Protein AF-U6LMY0-F1 (afdb_monomer)

Structure (mmCIF, N/CA/C/O backbone):
data_AF-U6LMY0-F1
#
_entry.id   AF-U6LMY0-F1
#
loop_
_atom_site.group_PDB
_atom_site.id
_atom_site.type_symbol
_atom_site.label_atom_id
_atom_site.label_alt_id
_atom_site.label_comp_id
_atom_site.label_asym_id
_atom_site.label_entity_id
_atom_site.label_seq_id
_atom_site.pdbx_PDB_ins_code
_atom_site.Cartn_x
_atom_site.Cartn_y
_atom_site.Cartn_z
_atom_site.occupancy
_atom_site.B_iso_or_equiv
_atom_site.auth_seq_id
_atom_site.auth_comp_id
_atom_site.auth_asym_id
_atom_site.auth_atom_id
_atom_site.pdbx_PDB_model_num
ATOM 1 N N . MET A 1 1 ? 16.900 -9.323 32.232 1.00 54.72 1 MET A N 1
ATOM 2 C CA . MET A 1 1 ? 18.050 -10.074 31.692 1.00 54.72 1 MET A CA 1
ATOM 3 C C . MET A 1 1 ? 18.626 -9.178 30.620 1.00 54.72 1 MET A C 1
ATOM 5 O O . MET A 1 1 ? 17.877 -8.871 29.704 1.00 54.72 1 MET A O 1
ATOM 9 N N . ALA A 1 2 ? 19.848 -8.667 30.781 1.00 71.00 2 ALA A N 1
ATOM 10 C CA . ALA A 1 2 ? 20.469 -7.896 29.705 1.00 71.00 2 ALA A CA 1
ATOM 11 C C . ALA A 1 2 ? 20.661 -8.831 28.504 1.00 71.00 2 ALA A C 1
ATOM 13 O O . ALA A 1 2 ? 21.137 -9.956 28.682 1.00 71.00 2 ALA A O 1
ATOM 14 N N . THR A 1 3 ? 20.219 -8.410 27.323 1.00 88.88 3 THR A N 1
ATOM 15 C CA . THR A 1 3 ? 20.350 -9.232 26.108 1.00 88.88 3 THR A CA 1
ATOM 16 C C . THR A 1 3 ? 21.808 -9.251 25.641 1.00 88.88 3 THR A C 1
ATOM 18 O O . THR A 1 3 ? 22.587 -8.343 25.939 1.00 88.88 3 THR A O 1
ATOM 21 N N . GLU A 1 4 ? 22.218 -10.284 24.901 1.00 92.00 4 GLU A N 1
ATOM 22 C CA . GLU A 1 4 ? 23.602 -10.380 24.409 1.00 92.00 4 GLU A CA 1
ATOM 23 C C . GLU A 1 4 ? 23.973 -9.215 23.480 1.00 92.00 4 GLU A C 1
ATOM 25 O O . GLU A 1 4 ? 25.131 -8.788 23.432 1.00 92.00 4 GLU A O 1
ATOM 30 N N . VAL A 1 5 ? 22.979 -8.700 22.750 1.00 94.06 5 VAL A N 1
ATOM 31 C CA . VAL A 1 5 ? 23.105 -7.537 21.864 1.00 94.06 5 VAL A CA 1
ATOM 32 C C . VAL A 1 5 ? 23.227 -6.237 22.651 1.00 94.06 5 VAL A C 1
ATOM 34 O O . VAL A 1 5 ? 24.048 -5.395 22.297 1.00 94.06 5 VAL A O 1
ATOM 37 N N . GLU A 1 6 ? 22.476 -6.076 23.739 1.00 95.00 6 GLU A N 1
ATOM 38 C CA . GLU A 1 6 ? 22.593 -4.914 24.626 1.00 95.00 6 GLU A CA 1
ATOM 39 C C .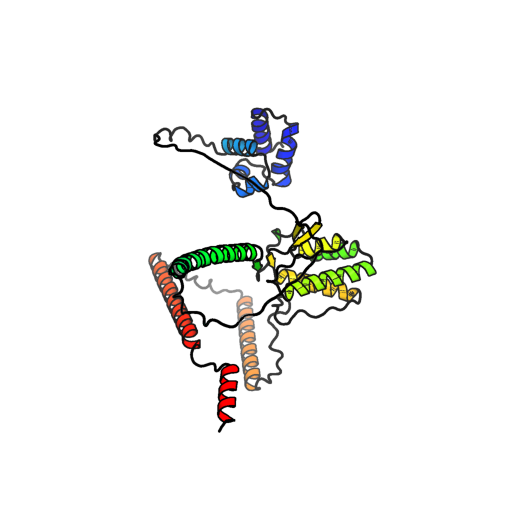 GLU A 1 6 ? 24.002 -4.805 25.222 1.00 95.00 6 GLU A C 1
ATOM 41 O O . GLU A 1 6 ? 24.620 -3.742 25.150 1.00 95.00 6 GLU A O 1
ATOM 46 N N . ALA A 1 7 ? 24.560 -5.917 25.711 1.00 95.00 7 ALA A N 1
ATOM 47 C CA . ALA A 1 7 ? 25.929 -5.946 26.224 1.00 95.00 7 ALA A CA 1
ATOM 48 C C . ALA A 1 7 ? 26.964 -5.566 25.146 1.00 95.00 7 ALA A C 1
ATOM 50 O O . ALA A 1 7 ? 27.885 -4.796 25.417 1.00 95.00 7 ALA A O 1
ATOM 51 N N . LEU A 1 8 ? 26.789 -6.056 23.911 1.00 95.44 8 LEU A N 1
ATOM 52 C CA . LEU A 1 8 ? 27.664 -5.724 22.782 1.00 95.44 8 LEU A CA 1
ATOM 53 C C . LEU A 1 8 ? 27.572 -4.239 22.397 1.00 95.44 8 LEU A C 1
ATOM 55 O O . LEU A 1 8 ? 28.589 -3.608 22.115 1.00 95.44 8 LEU A O 1
ATOM 59 N N . LEU A 1 9 ? 26.364 -3.671 22.388 1.00 95.50 9 LEU A N 1
ATOM 60 C CA . LEU A 1 9 ? 26.147 -2.257 22.082 1.00 95.50 9 LEU A CA 1
ATOM 61 C C . LEU A 1 9 ? 26.809 -1.352 23.123 1.00 95.50 9 LEU A C 1
ATOM 63 O O . LEU A 1 9 ? 27.419 -0.353 22.747 1.00 95.50 9 LEU A O 1
ATOM 67 N N . LEU A 1 10 ? 26.734 -1.706 24.407 1.00 96.31 10 LEU A N 1
ATOM 68 C CA . LEU A 1 10 ? 27.392 -0.950 25.474 1.00 96.31 10 LEU A CA 1
ATOM 69 C C . LEU A 1 10 ? 28.921 -1.033 25.390 1.00 96.31 10 LEU A C 1
ATOM 71 O O . LEU A 1 10 ? 29.583 -0.009 25.547 1.00 96.31 10 LEU A O 1
ATOM 75 N N . GLU A 1 11 ? 29.481 -2.206 25.078 1.00 95.94 11 GLU A N 1
ATOM 76 C CA . GLU A 1 11 ? 30.927 -2.381 24.860 1.00 95.94 11 GLU A CA 1
ATOM 77 C C . GLU A 1 11 ? 31.420 -1.508 23.694 1.00 95.94 11 GLU A C 1
ATOM 79 O O . GLU A 1 11 ? 32.341 -0.706 23.856 1.00 95.94 11 GLU A O 1
ATOM 84 N N . VAL A 1 12 ? 30.756 -1.589 22.536 1.00 96.75 12 VAL A N 1
ATOM 85 C CA . VAL A 1 12 ? 31.118 -0.799 21.348 1.00 96.75 12 VAL A CA 1
ATOM 86 C C . VAL A 1 12 ? 30.903 0.701 21.580 1.00 96.75 12 VAL A C 1
ATOM 88 O O . VAL A 1 12 ? 31.713 1.522 21.147 1.00 96.75 12 VAL A O 1
ATOM 91 N N . GLY A 1 13 ? 29.839 1.080 22.290 1.00 95.81 13 GLY A N 1
ATOM 92 C CA . GLY A 1 13 ? 29.578 2.466 22.674 1.00 95.81 13 GLY A CA 1
ATOM 93 C C . GLY A 1 13 ? 30.688 3.041 23.554 1.00 95.81 13 GLY A C 1
ATOM 94 O O . GLY A 1 13 ? 31.183 4.135 23.274 1.00 95.81 13 GLY A O 1
ATOM 95 N N . ALA A 1 14 ? 31.140 2.279 24.553 1.00 95.75 14 ALA A N 1
ATOM 96 C CA . ALA A 1 14 ? 32.232 2.676 25.436 1.00 95.75 14 ALA A CA 1
ATOM 97 C C . ALA A 1 14 ? 33.556 2.860 24.673 1.00 95.75 14 ALA A C 1
ATOM 99 O O . ALA A 1 14 ? 34.261 3.843 24.901 1.00 95.75 14 ALA A O 1
ATOM 100 N N . GLU A 1 15 ? 33.864 1.984 23.710 1.00 95.38 15 GLU A N 1
ATOM 101 C CA . GLU A 1 15 ? 35.042 2.124 22.834 1.00 95.38 15 GLU A CA 1
ATOM 102 C C . GLU A 1 15 ? 34.991 3.390 21.971 1.00 95.38 15 GLU A C 1
ATOM 104 O O . GLU A 1 15 ? 36.016 4.012 21.693 1.00 95.38 15 GLU A O 1
ATOM 109 N N . MET A 1 16 ? 33.788 3.812 21.585 1.00 93.06 16 MET A N 1
ATOM 110 C CA . MET A 1 16 ? 33.555 5.055 20.852 1.00 93.06 16 MET A CA 1
ATOM 111 C C . MET A 1 16 ? 33.485 6.299 21.756 1.00 93.06 16 MET A C 1
ATOM 113 O O . MET A 1 16 ? 33.238 7.398 21.249 1.00 93.06 16 MET A O 1
ATOM 117 N N . GLY A 1 17 ? 33.694 6.150 23.069 1.00 95.19 17 GLY A N 1
ATOM 118 C CA . GLY A 1 17 ? 33.620 7.235 24.048 1.00 95.19 17 GLY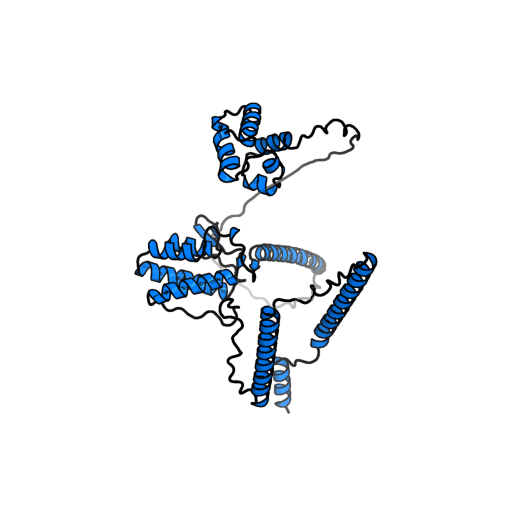 A CA 1
ATOM 119 C C . GLY A 1 17 ? 32.198 7.730 24.321 1.00 95.19 17 GLY A C 1
ATOM 120 O O . GLY A 1 17 ? 32.025 8.891 24.690 1.00 95.19 17 GLY A O 1
ATOM 121 N N . ARG A 1 18 ? 31.183 6.886 24.099 1.00 96.38 18 ARG A N 1
ATOM 122 C CA . ARG A 1 18 ? 29.771 7.182 24.376 1.00 96.38 18 ARG A CA 1
ATOM 123 C C . ARG A 1 18 ? 29.353 6.623 25.726 1.00 96.38 18 ARG A C 1
ATOM 125 O O . ARG A 1 18 ? 29.800 5.550 26.126 1.00 96.38 18 ARG A O 1
ATOM 132 N N . THR A 1 19 ? 28.489 7.350 26.425 1.00 95.50 19 THR A N 1
ATOM 133 C CA . THR A 1 19 ? 27.939 6.883 27.704 1.00 95.50 19 THR A CA 1
ATOM 134 C C . THR A 1 19 ? 26.770 5.922 27.480 1.00 95.50 19 THR A C 1
ATOM 136 O O . THR A 1 19 ? 26.145 5.900 26.419 1.00 95.50 19 THR A O 1
ATOM 139 N N . GLU A 1 20 ? 26.442 5.124 28.497 1.00 94.94 20 GLU A N 1
ATOM 140 C CA . GLU A 1 20 ? 25.291 4.209 28.470 1.00 94.94 20 GLU A CA 1
ATOM 141 C C . GLU A 1 20 ? 23.974 4.937 28.142 1.00 94.94 20 GLU A C 1
ATOM 143 O O . GLU A 1 20 ? 23.141 4.432 27.387 1.00 94.94 20 GLU A O 1
ATOM 148 N N . GLU A 1 21 ? 23.807 6.161 28.648 1.00 95.94 21 GLU A N 1
ATOM 149 C CA . GLU A 1 21 ? 22.623 6.988 28.397 1.00 95.94 21 GLU A CA 1
ATOM 150 C C . GLU A 1 21 ? 22.495 7.392 26.923 1.00 95.94 21 GLU A C 1
ATOM 152 O O . GLU A 1 21 ? 21.395 7.363 26.370 1.00 95.94 21 GLU A O 1
ATOM 157 N N . GLU A 1 22 ? 23.613 7.705 26.261 1.00 95.31 22 GLU A N 1
ATOM 158 C CA . GLU A 1 22 ? 23.640 8.015 24.827 1.00 95.31 22 GLU A CA 1
ATOM 159 C C . GLU A 1 22 ? 23.386 6.776 23.957 1.00 95.31 22 GLU A C 1
ATOM 161 O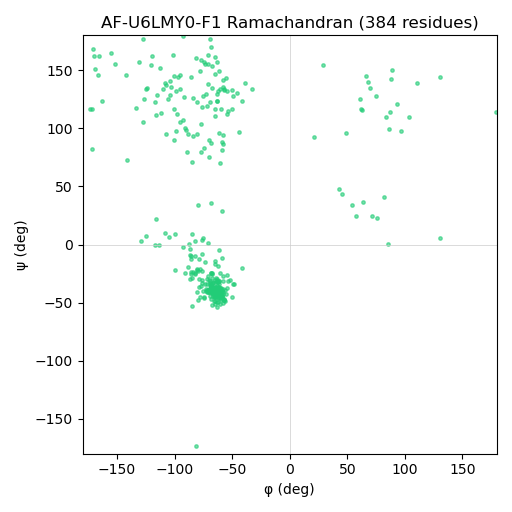 O . GLU A 1 22 ? 22.882 6.897 22.838 1.00 95.31 22 GLU A O 1
ATOM 166 N N . MET A 1 23 ? 23.715 5.582 24.463 1.00 95.81 23 MET A N 1
ATOM 167 C CA . MET A 1 23 ? 23.510 4.313 23.760 1.00 95.81 23 MET A CA 1
ATOM 168 C C . MET A 1 23 ? 22.083 3.770 23.887 1.00 95.81 23 MET A C 1
ATOM 170 O O . MET A 1 23 ? 21.614 3.053 22.998 1.00 95.81 23 MET A O 1
ATOM 174 N N . ARG A 1 24 ? 21.361 4.153 24.944 1.00 95.25 24 ARG A N 1
ATOM 175 C CA . ARG A 1 24 ? 19.987 3.718 25.228 1.00 95.25 24 ARG A CA 1
ATOM 176 C C . ARG A 1 24 ? 18.996 3.848 24.055 1.00 95.25 24 ARG A C 1
ATOM 178 O O . ARG A 1 24 ? 18.298 2.866 23.811 1.00 95.25 24 ARG A O 1
ATOM 185 N N . PRO A 1 25 ? 18.918 4.953 23.279 1.00 96.06 25 PRO A N 1
ATOM 186 C CA . PRO A 1 25 ? 17.990 5.030 22.143 1.00 96.06 25 PRO A CA 1
ATOM 187 C C . PRO A 1 25 ? 18.301 4.007 21.039 1.00 96.06 25 PRO A C 1
ATOM 189 O O . PRO A 1 25 ? 17.386 3.508 20.384 1.00 96.06 25 PRO A O 1
ATOM 192 N N . PHE A 1 26 ? 19.575 3.658 20.840 1.00 95.38 26 PHE A N 1
ATOM 193 C CA . PHE A 1 26 ? 19.971 2.649 19.855 1.00 95.38 26 PHE A CA 1
ATOM 194 C C . PHE A 1 26 ? 19.658 1.238 20.347 1.00 95.38 26 PHE A C 1
ATOM 196 O O . PHE A 1 26 ? 19.150 0.431 19.574 1.00 95.38 26 PHE A O 1
ATOM 203 N N . ILE A 1 27 ? 19.887 0.965 21.634 1.00 94.75 27 ILE A N 1
ATOM 204 C CA . ILE A 1 27 ? 19.509 -0.303 22.274 1.00 94.75 27 ILE A CA 1
ATOM 205 C C . ILE A 1 27 ? 18.000 -0.504 22.168 1.00 94.75 27 ILE A C 1
ATOM 207 O O . ILE A 1 27 ? 17.558 -1.548 21.699 1.00 94.75 27 ILE A O 1
ATOM 211 N N . GLN A 1 28 ? 17.211 0.520 22.495 1.00 94.69 28 GLN A N 1
ATOM 212 C CA . GLN A 1 28 ? 15.757 0.454 22.397 1.00 94.69 28 GLN A CA 1
ATOM 213 C C . GLN A 1 28 ? 15.298 0.150 20.966 1.00 94.69 28 GLN A C 1
ATOM 215 O O . GLN A 1 28 ? 14.445 -0.702 20.726 1.00 94.69 28 GLN A O 1
ATOM 220 N N . LYS A 1 29 ? 15.905 0.814 19.981 1.00 95.19 29 LYS A N 1
ATOM 221 C CA . LYS A 1 29 ? 15.573 0.605 18.574 1.00 95.19 29 LYS A CA 1
ATOM 222 C C . LYS A 1 29 ? 15.948 -0.793 18.080 1.00 95.19 29 LYS A C 1
ATOM 224 O O . LYS A 1 29 ? 15.186 -1.409 17.344 1.00 95.19 29 LYS A O 1
ATOM 229 N N . ILE A 1 30 ? 17.111 -1.304 18.460 1.00 93.25 30 ILE A N 1
ATOM 230 C CA . ILE A 1 30 ? 17.621 -2.585 17.960 1.00 93.25 30 ILE A CA 1
ATOM 231 C C . ILE A 1 30 ? 16.955 -3.760 18.687 1.00 93.25 30 ILE A C 1
ATOM 233 O O . ILE A 1 30 ? 16.473 -4.690 18.044 1.00 93.25 30 ILE A O 1
ATOM 237 N N . VAL A 1 31 ? 16.892 -3.701 20.016 1.00 93.44 31 VAL A N 1
ATOM 238 C CA . VAL A 1 31 ? 16.411 -4.801 20.858 1.00 93.44 31 VAL A CA 1
ATOM 239 C C . VAL A 1 31 ? 14.889 -4.763 20.990 1.00 93.44 31 VAL A C 1
ATOM 241 O O . VAL A 1 31 ? 14.234 -5.749 20.675 1.00 93.44 31 VAL A O 1
ATOM 244 N N . GLU A 1 32 ? 14.293 -3.632 21.385 1.00 89.75 32 GLU A N 1
ATOM 245 C CA . GLU A 1 32 ? 12.843 -3.579 21.652 1.00 89.75 32 GLU A CA 1
ATOM 246 C C . GLU A 1 32 ? 12.005 -3.435 20.376 1.00 89.75 32 GLU A C 1
ATOM 248 O O . GLU A 1 32 ? 10.964 -4.079 20.260 1.00 89.75 32 GLU A O 1
ATOM 253 N N . GLN A 1 33 ? 12.432 -2.609 19.410 1.00 91.81 33 GLN A N 1
ATOM 254 C CA . GLN A 1 33 ? 11.629 -2.361 18.198 1.00 91.81 33 GLN A CA 1
ATOM 255 C C . GLN A 1 33 ? 11.845 -3.406 17.097 1.00 91.81 33 GLN A C 1
ATOM 257 O O . GLN A 1 33 ? 10.935 -3.638 16.308 1.00 91.81 33 GLN A O 1
ATOM 262 N N . ASN A 1 34 ? 13.031 -4.019 17.021 1.00 93.00 34 ASN A N 1
ATOM 263 C CA . ASN A 1 34 ? 13.374 -4.984 15.968 1.00 93.00 34 ASN A CA 1
ATOM 264 C C . ASN A 1 34 ? 13.5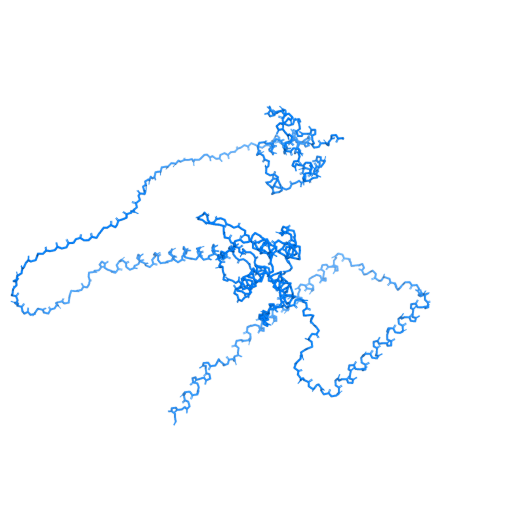84 -6.417 16.489 1.00 93.00 34 ASN A C 1
ATOM 266 O O . ASN A 1 34 ? 13.860 -7.309 15.692 1.00 93.00 34 ASN A O 1
ATOM 270 N N . TRP A 1 35 ? 13.442 -6.645 17.801 1.00 92.81 35 TRP A N 1
ATOM 271 C CA . TRP A 1 35 ? 13.557 -7.962 18.454 1.00 92.81 35 TRP A CA 1
ATOM 272 C C . TRP A 1 35 ? 14.875 -8.694 18.150 1.00 92.81 35 TRP A C 1
ATOM 274 O O . TRP A 1 35 ? 14.929 -9.921 18.051 1.00 92.81 35 TRP A O 1
ATOM 284 N N . LEU A 1 36 ? 15.968 -7.939 17.998 1.00 92.62 36 LEU A N 1
ATOM 285 C CA . LEU A 1 36 ? 17.301 -8.486 17.747 1.00 92.62 36 LEU A CA 1
ATOM 286 C C . LEU A 1 36 ? 18.011 -8.760 19.076 1.00 92.62 36 LEU A C 1
ATOM 288 O O . LEU A 1 36 ? 18.832 -7.968 19.530 1.00 92.62 36 LEU A O 1
ATOM 292 N N . GLU A 1 37 ? 17.672 -9.881 19.711 1.00 92.12 37 GLU A N 1
ATOM 293 C CA . GLU A 1 37 ? 18.191 -10.233 21.042 1.00 92.12 37 GLU A CA 1
ATOM 294 C C . GLU A 1 37 ? 19.555 -10.953 21.009 1.00 92.12 37 GLU A C 1
ATOM 296 O O . GLU A 1 37 ? 20.302 -10.897 21.990 1.00 92.12 37 GLU A O 1
ATOM 301 N N . THR A 1 38 ? 19.907 -11.603 19.888 1.00 92.88 38 THR A N 1
ATOM 302 C CA . THR A 1 38 ? 21.126 -12.427 19.749 1.00 92.88 38 THR A CA 1
ATOM 303 C C . THR A 1 38 ? 22.150 -11.828 18.781 1.00 92.88 38 THR A C 1
ATOM 305 O O . THR A 1 38 ? 21.805 -11.133 17.819 1.00 92.88 38 THR A O 1
ATOM 308 N N . ARG A 1 39 ? 23.437 -12.132 19.006 1.00 93.94 39 ARG A N 1
ATOM 309 C CA . ARG A 1 39 ? 24.537 -11.698 18.121 1.00 93.94 39 ARG A CA 1
ATOM 310 C C . ARG A 1 39 ? 24.396 -12.259 16.705 1.00 93.94 39 ARG A C 1
ATOM 312 O O . ARG A 1 39 ? 24.691 -11.559 15.740 1.00 93.94 39 ARG A O 1
ATOM 319 N N . GLU A 1 40 ? 23.915 -13.494 16.587 1.00 92.12 40 GLU A N 1
ATOM 320 C CA . GLU A 1 40 ? 23.686 -14.160 15.302 1.00 92.12 40 GLU A CA 1
ATOM 321 C C . GLU A 1 40 ? 22.591 -13.458 14.494 1.00 92.12 40 GLU A C 1
ATOM 323 O O . GLU A 1 40 ? 22.786 -13.190 13.308 1.00 92.12 40 GLU A O 1
ATOM 328 N N . SER A 1 41 ? 21.488 -13.063 15.145 1.00 93.06 41 SER A N 1
ATOM 329 C CA . SER A 1 41 ? 20.418 -12.292 14.500 1.00 93.06 41 SER A CA 1
ATOM 330 C C . SER A 1 41 ? 20.926 -10.961 13.947 1.00 93.06 41 SER A C 1
ATOM 332 O O . SER A 1 41 ? 20.531 -10.564 12.854 1.00 93.06 41 SER A O 1
ATOM 334 N N . LEU A 1 42 ? 21.827 -10.283 14.668 1.00 93.50 42 LEU A N 1
ATOM 335 C CA . LEU A 1 42 ? 22.403 -9.015 14.217 1.00 93.50 42 LEU A CA 1
ATOM 336 C C . LEU A 1 42 ? 23.415 -9.209 13.072 1.00 93.50 42 LEU A C 1
ATOM 338 O O . LEU A 1 42 ? 23.500 -8.376 12.171 1.00 93.50 42 LEU A O 1
ATOM 342 N N . ALA A 1 43 ? 24.164 -10.316 13.083 1.00 94.00 43 ALA A N 1
ATOM 343 C CA . ALA A 1 43 ? 25.117 -10.670 12.030 1.00 94.00 43 ALA A CA 1
ATOM 344 C C . ALA A 1 43 ? 24.435 -11.104 10.720 1.00 94.00 43 ALA A C 1
ATOM 346 O O . ALA A 1 43 ? 24.989 -10.887 9.643 1.00 94.00 43 ALA A O 1
ATOM 347 N N . ALA A 1 44 ? 23.235 -11.685 10.798 1.00 93.81 44 ALA A N 1
ATOM 348 C CA . ALA A 1 44 ? 22.468 -12.150 9.642 1.00 93.81 44 ALA A CA 1
ATOM 349 C C . ALA A 1 44 ? 21.781 -11.021 8.843 1.00 93.81 44 ALA A C 1
ATOM 351 O O . ALA A 1 44 ? 21.237 -11.277 7.767 1.00 93.81 44 ALA A O 1
ATOM 352 N N . LEU A 1 45 ? 21.792 -9.783 9.349 1.00 94.44 45 LEU A N 1
ATOM 353 C CA . LEU A 1 45 ? 21.128 -8.651 8.704 1.00 94.44 45 LEU A CA 1
ATOM 354 C C . LEU A 1 45 ? 21.788 -8.259 7.376 1.00 94.44 45 LEU A C 1
ATOM 356 O O . LEU A 1 45 ? 23.006 -8.072 7.290 1.00 94.4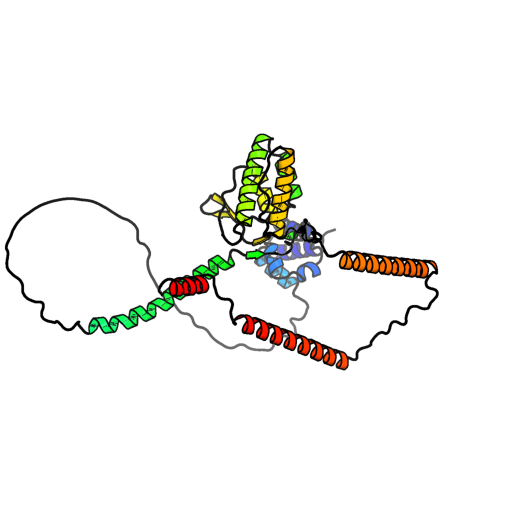4 45 LEU A O 1
ATOM 360 N N . THR A 1 46 ? 20.964 -8.033 6.350 1.00 93.12 46 THR A N 1
ATOM 361 C CA . THR A 1 46 ? 21.422 -7.555 5.036 1.00 93.12 46 THR A CA 1
ATOM 362 C C . THR A 1 46 ? 21.745 -6.059 5.052 1.00 93.12 46 THR A C 1
ATOM 364 O O . THR A 1 46 ? 21.252 -5.303 5.892 1.00 93.12 46 THR A O 1
ATOM 367 N N . SER A 1 47 ? 22.555 -5.595 4.094 1.00 91.12 47 SER A N 1
ATOM 368 C CA . SER A 1 47 ? 22.957 -4.182 3.982 1.00 91.12 47 SER A CA 1
ATOM 369 C C . SER A 1 47 ? 21.779 -3.202 3.959 1.00 91.12 47 SER A C 1
ATOM 371 O O . SER A 1 47 ? 21.912 -2.085 4.453 1.00 91.12 47 SER A O 1
ATOM 373 N N . ASP A 1 48 ? 20.630 -3.603 3.416 1.00 92.31 48 ASP A N 1
ATOM 374 C CA . ASP A 1 48 ? 19.442 -2.749 3.367 1.00 92.31 48 ASP A CA 1
ATOM 375 C C . ASP A 1 48 ? 18.699 -2.716 4.707 1.00 92.31 48 ASP A C 1
ATOM 377 O O . ASP A 1 48 ? 18.281 -1.644 5.137 1.00 92.31 48 ASP A O 1
ATOM 381 N N . GLN A 1 49 ? 18.643 -3.836 5.438 1.00 92.75 49 GLN A N 1
ATOM 382 C CA . GLN A 1 49 ? 18.086 -3.867 6.797 1.00 92.75 49 GLN A CA 1
ATOM 383 C C . GLN A 1 49 ? 18.893 -2.987 7.760 1.00 92.75 49 GLN A C 1
ATOM 385 O O . GLN A 1 49 ? 18.318 -2.257 8.566 1.00 92.75 49 GLN A O 1
ATOM 390 N N . TRP A 1 50 ? 20.222 -2.978 7.623 1.00 93.56 50 TRP A N 1
ATOM 391 C CA . TRP A 1 50 ? 21.096 -2.079 8.381 1.00 93.56 50 TRP A CA 1
ATOM 392 C C . TRP A 1 50 ? 20.782 -0.595 8.141 1.00 93.56 50 TRP A C 1
ATOM 394 O O . TRP A 1 50 ? 20.776 0.190 9.090 1.00 93.56 50 TRP A O 1
ATOM 404 N N . LYS A 1 51 ? 20.450 -0.210 6.900 1.00 92.62 51 LYS A N 1
ATOM 405 C CA . LYS A 1 51 ? 20.026 1.163 6.577 1.00 92.62 51 LYS A CA 1
ATOM 406 C C . LYS A 1 51 ? 18.668 1.494 7.192 1.00 92.62 51 LYS A C 1
ATOM 408 O O . LYS A 1 51 ? 18.495 2.596 7.710 1.00 92.62 51 LYS A O 1
ATOM 413 N N . THR A 1 52 ? 17.728 0.549 7.193 1.00 94.06 52 THR A N 1
ATOM 414 C CA . THR A 1 52 ? 16.396 0.721 7.800 1.00 94.06 52 THR A CA 1
ATOM 415 C C . THR A 1 52 ? 16.473 0.976 9.306 1.00 94.06 52 THR A C 1
ATOM 417 O O . THR A 1 52 ? 15.704 1.778 9.840 1.00 94.06 52 THR A O 1
ATOM 420 N N . LEU A 1 53 ? 17.452 0.382 9.999 1.00 92.62 53 LEU A N 1
ATOM 421 C CA . LEU A 1 53 ? 17.692 0.654 11.420 1.00 92.62 53 LEU A CA 1
ATOM 422 C C . LEU A 1 53 ? 18.130 2.109 11.686 1.00 92.62 53 LEU A C 1
ATOM 424 O O . LEU A 1 53 ? 18.058 2.562 12.829 1.00 92.62 53 LEU A O 1
ATOM 428 N N . ALA A 1 54 ? 18.520 2.873 10.657 1.00 92.38 54 ALA A N 1
ATOM 429 C CA . ALA A 1 54 ? 18.953 4.274 10.721 1.00 92.38 54 ALA A CA 1
ATOM 430 C C . ALA A 1 54 ? 19.949 4.550 11.865 1.00 92.38 54 ALA A C 1
ATOM 432 O O . ALA A 1 54 ? 19.817 5.516 12.619 1.00 92.38 54 ALA A O 1
ATOM 433 N N . ILE A 1 55 ? 20.917 3.648 12.022 1.00 93.44 55 ILE A N 1
ATOM 434 C CA . ILE A 1 55 ? 21.993 3.754 13.006 1.00 93.44 55 ILE A CA 1
ATOM 435 C C . ILE A 1 55 ? 23.118 4.603 12.384 1.00 93.44 55 ILE A C 1
ATOM 437 O O . ILE A 1 55 ? 23.362 4.499 11.181 1.00 93.44 55 ILE A O 1
ATOM 441 N N . PRO A 1 56 ? 23.834 5.446 13.152 1.00 95.38 56 PRO A N 1
ATOM 442 C CA . PRO A 1 56 ? 24.993 6.163 12.634 1.00 95.38 56 PRO A CA 1
ATOM 443 C C . PRO A 1 56 ? 26.036 5.213 12.019 1.00 95.38 56 PRO A C 1
ATOM 445 O O . PRO A 1 56 ? 26.464 4.257 12.667 1.00 95.38 56 PRO A O 1
ATOM 448 N N . LEU A 1 57 ? 26.520 5.536 10.813 1.00 91.75 57 LEU A N 1
ATOM 449 C CA . LEU A 1 57 ? 27.484 4.736 10.030 1.00 91.75 57 LEU A CA 1
ATOM 450 C C . LEU A 1 57 ? 28.718 4.273 10.824 1.00 91.75 57 LEU A C 1
ATOM 452 O O . LEU A 1 57 ? 29.247 3.187 10.592 1.00 91.75 57 LEU A O 1
ATOM 456 N N . ARG A 1 58 ? 29.192 5.084 11.780 1.00 94.44 58 ARG A N 1
ATOM 457 C CA . ARG A 1 58 ? 30.335 4.720 12.634 1.00 94.44 58 ARG A CA 1
ATOM 458 C C . ARG A 1 58 ? 30.017 3.556 13.573 1.00 94.44 58 ARG A C 1
ATOM 460 O O . ARG A 1 58 ? 30.847 2.666 13.719 1.00 94.44 58 ARG A O 1
ATOM 467 N N . LEU A 1 59 ? 28.823 3.555 14.164 1.00 94.00 59 LEU A N 1
ATOM 468 C CA . LEU A 1 59 ? 28.370 2.491 15.057 1.00 94.00 59 LEU A CA 1
ATOM 469 C C . LEU A 1 59 ? 28.063 1.216 14.259 1.00 94.00 59 LEU A C 1
ATOM 471 O O . LEU A 1 59 ? 28.477 0.136 14.665 1.00 94.00 59 LEU A O 1
ATOM 475 N N . GLU A 1 60 ? 27.442 1.343 13.081 1.00 94.88 60 GLU A N 1
ATOM 476 C CA . GLU A 1 60 ? 27.252 0.222 12.143 1.00 94.88 60 GLU A CA 1
ATOM 477 C C . GLU A 1 60 ? 28.589 -0.440 11.774 1.00 94.88 60 GLU A C 1
ATOM 479 O O . GLU A 1 60 ? 28.725 -1.659 11.857 1.00 94.88 60 GLU A O 1
ATOM 484 N N . THR A 1 61 ? 29.597 0.359 11.409 1.00 93.25 61 THR A N 1
ATOM 485 C CA . THR A 1 61 ? 30.923 -0.150 11.023 1.00 93.25 61 THR A CA 1
ATOM 486 C C . THR A 1 61 ? 31.604 -0.879 12.184 1.00 93.25 61 THR A C 1
ATOM 488 O O . THR A 1 61 ? 32.160 -1.958 11.987 1.00 93.25 61 THR A O 1
ATOM 491 N N . ALA A 1 62 ? 31.531 -0.327 13.399 1.00 94.81 62 ALA A N 1
ATOM 492 C CA . ALA A 1 62 ? 32.110 -0.944 14.590 1.00 94.81 62 ALA A CA 1
ATOM 493 C C . ALA A 1 62 ? 31.401 -2.257 14.976 1.00 94.81 62 ALA A C 1
ATOM 495 O O . ALA A 1 62 ? 32.061 -3.252 15.277 1.00 94.81 62 ALA A O 1
ATOM 496 N N . LEU A 1 63 ? 30.067 -2.299 14.884 1.00 94.44 63 LEU A N 1
ATOM 497 C CA . LEU A 1 63 ? 29.284 -3.515 15.117 1.00 94.44 63 LEU A CA 1
ATOM 498 C C . LEU A 1 63 ? 29.589 -4.591 14.073 1.00 94.44 63 LEU A C 1
ATOM 500 O O . LEU A 1 63 ? 29.843 -5.738 14.436 1.00 94.44 63 LEU A O 1
ATOM 504 N N . ARG A 1 64 ? 29.649 -4.232 12.783 1.00 93.00 64 ARG A N 1
ATOM 505 C CA . ARG A 1 64 ? 30.045 -5.176 11.727 1.00 93.00 64 ARG A CA 1
ATOM 506 C C . ARG A 1 64 ? 31.460 -5.706 11.921 1.00 93.00 64 ARG A C 1
ATOM 508 O O . ARG A 1 64 ? 31.681 -6.886 11.683 1.00 93.00 64 ARG A O 1
ATOM 515 N N . ALA A 1 65 ? 32.402 -4.883 12.380 1.00 93.25 65 ALA A N 1
ATOM 516 C CA . ALA A 1 65 ? 33.760 -5.340 12.667 1.00 93.25 65 ALA A CA 1
ATOM 517 C C . ALA A 1 65 ? 33.791 -6.399 13.786 1.00 93.25 65 ALA A C 1
ATOM 519 O O . ALA A 1 65 ? 34.524 -7.382 13.677 1.00 93.25 65 ALA A O 1
ATOM 520 N N . ARG A 1 66 ? 32.961 -6.234 14.826 1.00 92.00 66 ARG A N 1
ATOM 521 C CA . ARG A 1 66 ? 32.842 -7.172 15.958 1.00 92.00 66 ARG A CA 1
ATOM 522 C C . ARG A 1 66 ? 32.065 -8.445 15.637 1.00 92.00 66 ARG A C 1
ATOM 524 O O . ARG A 1 66 ? 32.350 -9.488 16.211 1.00 92.00 66 ARG A O 1
ATOM 531 N N . LEU A 1 67 ? 31.096 -8.368 14.730 1.00 90.44 67 LEU A N 1
ATOM 532 C CA . LEU A 1 67 ? 30.297 -9.521 14.302 1.00 90.44 67 LEU A CA 1
ATOM 533 C C . LEU A 1 67 ? 30.962 -10.303 13.165 1.00 90.44 67 LEU A C 1
ATOM 535 O O . LEU A 1 67 ? 30.796 -11.513 13.064 1.00 90.44 67 LEU A O 1
ATOM 539 N N . GLY A 1 68 ? 31.741 -9.616 12.329 1.00 77.62 68 GLY A N 1
ATOM 540 C CA . GLY A 1 68 ? 32.498 -10.175 11.211 1.00 77.62 68 GLY A CA 1
ATOM 541 C C . GLY A 1 68 ? 33.870 -10.732 11.589 1.00 77.62 68 GLY A C 1
ATOM 542 O O . GLY A 1 68 ? 34.643 -11.070 10.696 1.00 77.62 68 GLY A O 1
ATOM 543 N N . THR A 1 69 ? 34.196 -10.832 12.881 1.00 47.84 69 THR A N 1
ATOM 544 C CA . THR A 1 69 ? 35.413 -11.497 13.360 1.00 47.84 69 THR A CA 1
ATOM 545 C C . THR A 1 69 ? 35.109 -12.912 13.860 1.00 47.84 69 THR A C 1
ATOM 547 O O . THR A 1 69 ? 34.911 -13.122 15.055 1.00 47.84 69 THR A O 1
ATOM 550 N N . PRO A 1 70 ? 35.172 -13.946 13.002 1.00 45.59 70 PRO A N 1
ATOM 551 C CA . PRO A 1 70 ? 35.799 -15.181 13.417 1.00 45.59 70 PRO A CA 1
ATOM 552 C C . PRO A 1 70 ? 37.319 -14.984 13.335 1.00 45.59 70 PRO A C 1
ATOM 554 O O . PRO A 1 70 ? 37.832 -14.234 12.504 1.00 45.59 70 PRO A O 1
ATOM 557 N N . ALA A 1 71 ? 38.057 -15.668 14.197 1.00 38.03 71 ALA A N 1
ATOM 558 C CA . ALA A 1 71 ? 39.510 -15.759 14.203 1.00 38.03 71 ALA A CA 1
ATOM 559 C C . ALA A 1 71 ? 40.081 -16.372 12.896 1.00 38.03 71 ALA A C 1
ATOM 561 O O . ALA A 1 71 ? 40.586 -17.490 12.887 1.00 38.03 71 ALA A O 1
ATOM 562 N N . ALA A 1 72 ? 39.994 -15.641 11.780 1.00 35.28 72 ALA A N 1
ATOM 563 C CA . ALA A 1 72 ? 40.488 -16.008 10.450 1.00 35.28 72 ALA A CA 1
ATOM 564 C C . ALA A 1 72 ? 41.439 -14.946 9.855 1.00 35.28 72 ALA A C 1
ATOM 566 O O . ALA A 1 72 ? 41.909 -15.081 8.727 1.00 35.28 72 ALA A O 1
ATOM 567 N N . ALA A 1 73 ? 41.811 -13.926 10.636 1.00 36.44 73 ALA A N 1
ATOM 568 C CA . ALA A 1 73 ? 42.846 -12.943 10.301 1.00 36.44 73 ALA A CA 1
ATOM 569 C C . ALA A 1 73 ? 44.285 -13.466 10.543 1.00 36.44 73 ALA A C 1
ATOM 571 O O . ALA A 1 73 ? 45.172 -12.703 10.912 1.00 36.44 73 ALA A O 1
ATOM 572 N N . ALA A 1 74 ? 44.521 -14.767 10.337 1.00 39.09 74 ALA A N 1
ATOM 573 C CA . ALA A 1 74 ? 45.855 -15.381 10.362 1.00 39.09 74 ALA A CA 1
ATOM 574 C C . ALA A 1 74 ? 46.283 -15.987 9.009 1.00 39.09 74 ALA A C 1
ATOM 576 O O . ALA A 1 74 ? 47.392 -16.501 8.914 1.00 39.09 74 ALA A O 1
ATOM 577 N N . ALA A 1 75 ? 45.454 -15.932 7.955 1.00 37.00 75 ALA A N 1
ATOM 578 C CA . ALA A 1 75 ? 45.743 -16.652 6.704 1.00 37.00 75 ALA A CA 1
ATOM 579 C C . ALA A 1 75 ? 45.663 -15.833 5.400 1.00 37.00 75 ALA A C 1
ATOM 581 O O . ALA A 1 75 ? 45.885 -16.399 4.337 1.00 37.00 75 ALA A O 1
ATOM 582 N N . ALA A 1 76 ? 45.401 -14.522 5.437 1.00 38.62 76 ALA A N 1
ATOM 583 C CA . ALA A 1 76 ? 45.311 -13.705 4.213 1.00 38.62 76 ALA A CA 1
ATOM 584 C C . ALA A 1 76 ? 46.385 -12.606 4.108 1.00 38.62 76 ALA A C 1
ATOM 586 O O . ALA A 1 76 ? 46.228 -11.643 3.363 1.00 38.62 76 ALA A O 1
ATOM 587 N N . ALA A 1 77 ? 47.502 -12.766 4.820 1.00 40.44 77 ALA A N 1
ATOM 588 C CA . ALA A 1 77 ? 48.732 -12.022 4.565 1.00 40.44 77 ALA A CA 1
ATOM 589 C C . ALA A 1 77 ? 49.546 -12.721 3.460 1.00 40.44 77 ALA A C 1
ATOM 591 O O . ALA A 1 77 ? 50.557 -13.348 3.755 1.00 40.44 77 ALA A O 1
ATOM 592 N N . ALA A 1 78 ? 49.077 -12.669 2.207 1.00 40.16 78 ALA A N 1
ATOM 593 C CA . ALA A 1 78 ? 49.889 -12.949 1.014 1.00 40.16 78 ALA A CA 1
ATOM 594 C C . ALA A 1 78 ? 49.128 -12.617 -0.287 1.00 40.16 78 ALA A C 1
ATOM 596 O O . ALA A 1 78 ? 48.575 -13.513 -0.918 1.00 40.16 78 ALA A O 1
ATOM 597 N N . ALA A 1 79 ? 49.116 -11.343 -0.694 1.00 35.84 79 ALA A N 1
ATOM 598 C CA . ALA A 1 79 ? 49.223 -10.923 -2.100 1.00 35.84 79 ALA A CA 1
ATOM 599 C C . ALA A 1 79 ? 49.332 -9.387 -2.181 1.00 35.84 79 ALA A C 1
ATOM 601 O O . ALA A 1 79 ? 48.429 -8.666 -1.767 1.00 35.84 79 ALA A O 1
ATOM 602 N N . ASP A 1 80 ? 50.476 -8.937 -2.691 1.00 37.59 80 ASP A N 1
ATOM 603 C CA . ASP A 1 80 ? 50.950 -7.557 -2.861 1.00 37.59 80 ASP A CA 1
ATOM 604 C C . ASP A 1 80 ? 50.171 -6.730 -3.932 1.00 37.59 80 ASP A C 1
ATOM 606 O O . ASP A 1 80 ? 49.389 -7.293 -4.704 1.00 37.59 80 ASP A O 1
ATOM 610 N N . PRO A 1 81 ? 50.407 -5.396 -4.008 1.00 61.28 81 PRO A N 1
ATOM 611 C CA . PRO A 1 81 ? 49.636 -4.378 -4.724 1.00 61.28 81 PRO A CA 1
ATOM 612 C C . PRO A 1 81 ? 50.262 -3.954 -6.066 1.00 61.28 81 PRO A C 1
ATOM 614 O O . PRO A 1 81 ? 51.466 -4.089 -6.268 1.00 61.28 81 PRO A O 1
ATOM 617 N N . ALA A 1 82 ? 49.484 -3.312 -6.949 1.00 33.69 82 ALA A N 1
ATOM 618 C CA . ALA A 1 82 ? 50.039 -2.420 -7.974 1.00 33.69 82 ALA A CA 1
ATOM 619 C C . ALA A 1 82 ? 48.993 -1.477 -8.604 1.00 33.69 82 ALA A C 1
ATOM 621 O O . ALA A 1 82 ? 48.058 -1.947 -9.242 1.00 33.69 82 ALA A O 1
ATOM 622 N N . ALA A 1 83 ? 49.292 -0.169 -8.518 1.00 34.66 83 ALA A N 1
ATOM 623 C CA . ALA A 1 83 ? 49.102 0.872 -9.547 1.00 34.66 83 ALA A CA 1
ATOM 624 C C . ALA A 1 83 ? 47.663 1.294 -9.948 1.00 34.66 83 ALA A C 1
ATOM 626 O O . ALA A 1 83 ? 46.792 0.471 -10.159 1.00 34.66 83 ALA A O 1
ATOM 627 N N . ALA A 1 84 ? 47.331 2.566 -10.184 1.00 34.97 84 ALA A N 1
ATOM 628 C CA . ALA A 1 84 ? 48.055 3.833 -10.119 1.00 34.97 84 ALA A CA 1
ATOM 629 C C . ALA A 1 84 ? 47.040 4.999 -10.155 1.00 34.97 84 ALA A C 1
ATOM 631 O O . ALA A 1 84 ? 45.884 4.836 -10.538 1.00 34.97 84 ALA A O 1
ATOM 632 N N . ALA A 1 85 ? 47.525 6.166 -9.740 1.00 38.88 85 ALA A N 1
ATOM 633 C CA . ALA A 1 85 ? 46.863 7.463 -9.706 1.00 38.88 85 ALA A CA 1
ATOM 634 C C . ALA A 1 85 ? 46.448 8.018 -11.083 1.00 38.88 85 ALA A C 1
ATOM 636 O O . ALA A 1 85 ? 47.113 7.726 -12.074 1.00 38.88 85 ALA A O 1
ATOM 637 N N . ALA A 1 86 ? 45.451 8.916 -11.096 1.00 34.38 86 ALA A N 1
ATOM 638 C CA . ALA A 1 86 ? 45.572 10.283 -11.638 1.00 34.38 86 ALA A CA 1
ATOM 639 C C . ALA A 1 86 ? 44.241 11.071 -11.539 1.00 34.38 86 ALA A C 1
ATOM 641 O O . ALA A 1 86 ? 43.270 10.763 -12.223 1.00 34.38 86 ALA A O 1
ATOM 642 N N . ASP A 1 87 ? 44.248 12.122 -10.715 1.00 36.03 87 ASP A N 1
ATOM 643 C CA . ASP A 1 87 ? 43.624 13.437 -10.992 1.00 36.03 87 ASP A CA 1
ATOM 644 C C . ASP A 1 87 ? 44.480 14.150 -12.085 1.00 36.03 87 ASP A C 1
ATOM 646 O O . ASP A 1 87 ? 45.638 13.732 -12.233 1.00 36.03 87 ASP A O 1
ATOM 650 N N . PRO A 1 88 ? 44.048 15.213 -12.823 1.00 54.50 88 PRO A N 1
ATOM 651 C CA . PRO A 1 88 ? 43.491 16.439 -12.226 1.00 54.50 88 PRO A CA 1
ATOM 652 C C . PRO A 1 88 ? 42.455 17.273 -13.045 1.00 54.50 88 PRO A C 1
ATOM 654 O O . PRO A 1 88 ? 42.496 17.355 -14.267 1.00 54.50 88 PRO A O 1
ATOM 657 N N . ALA A 1 89 ? 41.636 18.021 -12.294 1.00 35.03 89 ALA A N 1
ATOM 658 C CA . ALA A 1 89 ? 41.371 19.477 -12.376 1.00 35.03 89 ALA A CA 1
ATOM 659 C C . ALA A 1 89 ? 40.669 20.193 -13.569 1.00 35.03 89 ALA A C 1
ATOM 661 O O . ALA A 1 89 ? 40.976 20.012 -14.741 1.00 35.03 89 ALA A O 1
ATOM 662 N N . ALA A 1 90 ? 39.911 21.223 -13.136 1.00 34.72 90 ALA A N 1
ATOM 663 C CA . ALA A 1 90 ? 39.698 22.573 -13.704 1.00 34.72 90 ALA A CA 1
ATOM 664 C C . ALA A 1 90 ? 38.370 22.851 -14.453 1.00 34.72 90 ALA A C 1
ATOM 666 O O . ALA A 1 90 ? 38.137 22.353 -15.544 1.00 34.72 90 ALA A O 1
ATOM 667 N N . ALA A 1 91 ? 37.503 23.674 -13.828 1.00 34.72 91 ALA A N 1
ATOM 668 C CA . ALA A 1 91 ? 37.142 25.056 -14.242 1.00 34.72 91 ALA A CA 1
ATOM 669 C C . ALA A 1 91 ? 35.968 25.105 -15.256 1.00 34.72 91 ALA A C 1
ATOM 671 O O . ALA A 1 91 ? 35.892 24.270 -16.136 1.00 34.72 91 ALA A O 1
ATOM 672 N N . ALA A 1 92 ? 35.002 26.026 -15.274 1.00 33.75 92 ALA A N 1
ATOM 673 C CA . ALA A 1 92 ? 34.615 27.188 -14.481 1.00 33.75 92 ALA A CA 1
ATOM 674 C C . ALA A 1 92 ? 33.217 27.663 -14.978 1.00 33.75 92 ALA A C 1
ATOM 676 O O . ALA A 1 92 ? 32.800 27.310 -16.076 1.00 33.75 92 ALA A O 1
ATOM 677 N N . ALA A 1 93 ? 32.601 28.563 -14.201 1.00 33.81 93 ALA A N 1
ATOM 678 C CA . ALA A 1 93 ? 31.756 29.693 -14.632 1.00 33.81 93 ALA A CA 1
ATOM 679 C C . ALA A 1 93 ? 30.227 29.543 -14.880 1.00 33.81 93 ALA A C 1
ATOM 681 O O . ALA A 1 93 ? 29.766 29.019 -15.884 1.00 33.81 93 ALA A O 1
ATOM 682 N N . ALA A 1 94 ? 29.502 30.244 -13.991 1.00 33.16 94 ALA A N 1
ATOM 683 C CA . ALA A 1 94 ? 28.504 31.297 -14.259 1.00 33.16 94 ALA A CA 1
ATOM 684 C C . ALA A 1 94 ? 27.037 30.942 -14.605 1.00 33.16 94 ALA A C 1
ATOM 686 O O . ALA A 1 94 ? 26.686 30.559 -15.714 1.00 33.16 94 ALA A O 1
ATOM 687 N N . ALA A 1 95 ? 26.167 31.244 -13.633 1.00 35.59 95 ALA A N 1
ATOM 688 C CA . ALA A 1 95 ? 24.772 31.688 -13.788 1.00 35.59 95 ALA A CA 1
ATOM 689 C C . ALA A 1 95 ? 24.722 33.215 -14.098 1.00 35.59 95 ALA A C 1
ATOM 691 O O . ALA A 1 95 ? 25.796 33.823 -14.124 1.00 35.59 95 ALA A O 1
ATOM 692 N N . PRO A 1 96 ? 23.563 33.918 -14.165 1.00 53.94 96 PRO A N 1
ATOM 693 C CA . PRO A 1 96 ? 22.164 33.546 -14.456 1.00 53.94 96 PRO A CA 1
ATOM 694 C C . PRO A 1 96 ? 21.539 34.431 -15.579 1.00 53.94 96 PRO A C 1
ATOM 696 O O . PRO A 1 96 ? 22.141 35.404 -16.024 1.00 53.94 96 PRO A O 1
ATOM 699 N N . ALA A 1 97 ? 20.294 34.160 -15.998 1.00 34.66 97 ALA A N 1
ATOM 700 C CA . ALA A 1 97 ? 19.495 35.081 -16.822 1.00 34.66 97 ALA A CA 1
ATOM 701 C C . ALA A 1 97 ? 18.127 35.344 -16.171 1.00 34.66 97 ALA A C 1
ATOM 703 O O . ALA A 1 97 ? 17.390 34.405 -15.874 1.00 34.66 97 ALA A O 1
ATOM 704 N N . ALA A 1 98 ? 17.800 36.621 -15.958 1.00 40.56 98 ALA A N 1
ATOM 705 C CA . ALA A 1 98 ? 16.512 37.102 -15.467 1.00 40.56 98 ALA A CA 1
ATOM 706 C C . ALA A 1 98 ? 16.123 38.419 -16.165 1.00 40.56 98 ALA A C 1
ATOM 708 O O . ALA A 1 98 ? 16.999 39.239 -16.423 1.00 40.56 98 ALA A O 1
ATOM 709 N N . ALA A 1 99 ? 14.803 38.574 -16.365 1.00 38.66 99 ALA A N 1
ATOM 710 C CA . ALA A 1 99 ? 13.999 39.792 -16.592 1.00 38.66 99 ALA A CA 1
ATOM 711 C C . ALA A 1 99 ? 14.310 40.636 -17.854 1.00 38.66 99 ALA A C 1
ATOM 713 O O . ALA A 1 99 ? 15.433 41.058 -18.081 1.00 38.66 99 ALA A O 1
ATOM 714 N N . ALA A 1 100 ? 13.383 40.788 -18.808 1.00 44.47 100 ALA A N 1
ATOM 715 C CA . ALA A 1 100 ? 12.144 41.586 -18.770 1.00 44.47 100 ALA A CA 1
ATOM 716 C C . ALA A 1 100 ? 12.405 43.091 -18.608 1.00 44.47 100 ALA A C 1
ATOM 718 O O . ALA A 1 100 ? 12.894 43.493 -17.566 1.00 44.47 100 ALA A O 1
ATOM 719 N N . GLU A 1 101 ? 12.032 43.887 -19.615 1.00 40.12 101 GLU A N 1
ATOM 720 C CA . GLU A 1 101 ? 11.471 45.240 -19.470 1.00 40.12 101 GLU A CA 1
ATOM 721 C C . GLU A 1 101 ? 10.858 45.687 -20.811 1.00 40.12 101 GLU A C 1
ATOM 723 O O . GLU A 1 101 ? 11.314 45.311 -21.895 1.00 40.12 101 GLU A O 1
ATOM 728 N N . ALA A 1 102 ? 9.780 46.456 -20.698 1.00 42.69 102 ALA A N 1
ATOM 729 C CA . ALA A 1 102 ? 8.895 46.920 -21.754 1.00 42.69 102 ALA A CA 1
ATOM 730 C C . ALA A 1 102 ? 8.882 48.457 -21.817 1.00 42.69 102 ALA A C 1
ATOM 732 O O . ALA A 1 102 ? 9.176 49.129 -20.834 1.00 42.69 102 ALA A O 1
ATOM 733 N N . GLY A 1 103 ? 8.419 48.996 -22.951 1.00 39.44 103 GLY A N 1
ATOM 734 C CA . GLY A 1 103 ? 8.083 50.417 -23.146 1.00 39.44 103 GLY A CA 1
ATOM 735 C C . GLY A 1 103 ? 9.269 51.276 -23.608 1.00 39.44 103 GLY A C 1
ATOM 736 O O . GLY A 1 103 ? 10.411 50.997 -23.286 1.00 39.44 103 GLY A O 1
ATOM 737 N N . SER A 1 104 ? 9.113 52.358 -24.365 1.00 39.91 104 SER A N 1
ATOM 738 C CA . SER A 1 104 ? 7.948 53.019 -24.947 1.00 39.91 104 SER A CA 1
ATOM 739 C C . SER A 1 104 ? 8.455 54.074 -25.951 1.00 39.91 104 SER A C 1
A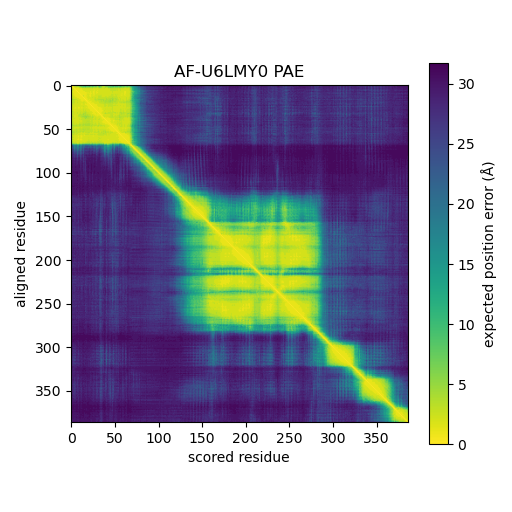TOM 741 O O . SER A 1 104 ? 9.513 54.654 -25.734 1.00 39.91 104 SER A O 1
ATOM 743 N N . SER A 1 105 ? 7.643 54.334 -26.977 1.00 40.75 105 SER A N 1
ATOM 744 C CA . SER A 1 105 ? 7.359 55.634 -27.621 1.00 40.75 105 SER A CA 1
ATOM 745 C C . SER A 1 105 ? 8.440 56.500 -28.311 1.00 40.75 105 SER A C 1
ATOM 747 O O . SER A 1 105 ? 9.330 57.059 -27.682 1.00 40.75 105 SER A O 1
ATOM 749 N N . ASP A 1 106 ? 8.115 56.799 -29.578 1.00 39.41 106 ASP A N 1
ATOM 750 C CA . ASP A 1 106 ? 7.874 58.142 -30.159 1.00 39.41 106 ASP A CA 1
ATOM 751 C C . ASP A 1 106 ? 8.857 58.765 -31.174 1.00 39.41 106 ASP A C 1
ATOM 753 O O . ASP A 1 106 ? 10.073 58.750 -31.009 1.00 39.41 106 ASP A O 1
ATOM 757 N N . GLY A 1 107 ? 8.248 59.403 -32.189 1.00 36.97 107 GLY A N 1
ATOM 758 C CA . GLY A 1 107 ? 8.825 60.421 -33.083 1.00 36.97 107 GLY A CA 1
ATOM 759 C C . GLY A 1 107 ? 9.369 59.932 -34.442 1.00 36.97 107 GLY A C 1
ATOM 760 O O . GLY A 1 107 ? 10.461 59.388 -34.483 1.00 36.97 107 GLY A O 1
ATOM 761 N N . GLN A 1 108 ? 8.642 60.016 -35.576 1.00 42.41 108 GLN A N 1
ATOM 762 C CA . GLN A 1 108 ? 8.534 61.203 -36.471 1.00 42.41 108 GLN A CA 1
ATOM 763 C C . GLN A 1 108 ? 9.828 61.395 -37.327 1.00 42.41 108 GLN A C 1
ATOM 765 O O . GLN A 1 108 ? 10.907 61.431 -36.765 1.00 42.41 108 GLN A O 1
ATOM 770 N N . GLU A 1 109 ? 9.904 61.533 -38.661 1.00 42.59 109 GLU A N 1
ATOM 771 C CA . GLU A 1 109 ? 8.982 61.806 -39.770 1.00 42.59 109 GLU A CA 1
ATOM 772 C C . GLU A 1 109 ? 9.691 61.594 -41.141 1.00 42.59 109 GLU A C 1
ATOM 774 O O . GLU A 1 109 ? 10.907 61.722 -41.235 1.00 42.59 109 GLU A O 1
ATOM 779 N N . ARG A 1 110 ? 8.867 61.447 -42.195 1.00 43.31 110 ARG A N 1
ATOM 780 C CA . ARG A 1 110 ? 8.981 61.987 -43.580 1.00 43.31 110 ARG A CA 1
ATOM 781 C C . ARG A 1 110 ? 10.023 61.513 -44.610 1.00 43.31 110 ARG A C 1
ATO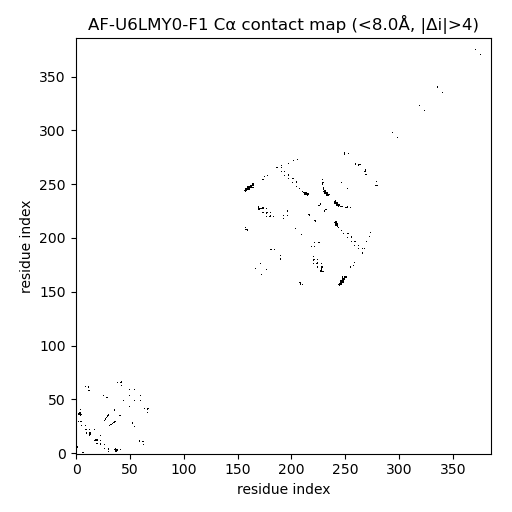M 783 O O . ARG A 1 110 ? 11.226 61.628 -44.436 1.00 43.31 110 ARG A O 1
ATOM 790 N N . GLY A 1 111 ? 9.451 61.314 -45.810 1.00 37.09 111 GLY A N 1
ATOM 791 C CA . GLY A 1 111 ? 10.033 61.566 -47.139 1.00 37.09 111 GLY A CA 1
ATOM 792 C C . GLY A 1 111 ? 10.712 60.327 -47.715 1.00 37.09 111 GLY A C 1
ATOM 793 O O . GLY A 1 111 ? 11.593 59.781 -47.079 1.00 37.09 111 GLY A O 1
ATOM 794 N N . GLY A 1 112 ? 10.352 59.763 -48.864 1.00 42.00 112 GLY A N 1
ATOM 795 C CA . GLY A 1 112 ? 9.860 60.340 -50.112 1.00 42.00 112 GLY A CA 1
ATOM 796 C C . GLY A 1 112 ? 10.713 59.732 -51.242 1.00 42.00 112 GLY A C 1
ATOM 797 O O . GLY A 1 112 ? 11.896 59.511 -51.029 1.00 42.00 112 GLY A O 1
ATOM 798 N N . GLU A 1 113 ? 10.102 59.473 -52.405 1.00 44.31 113 GLU A N 1
ATOM 799 C CA . GLU A 1 113 ? 10.709 59.034 -53.690 1.00 44.31 113 GLU A CA 1
ATOM 800 C C . GLU A 1 113 ? 10.912 57.511 -53.858 1.00 44.31 113 GLU A C 1
ATOM 802 O O . GLU A 1 113 ? 11.757 56.887 -53.231 1.00 44.31 113 GLU A O 1
ATOM 807 N N . SER A 1 114 ? 10.030 56.788 -54.565 1.00 52.38 114 SER A N 1
ATOM 808 C CA . SER A 1 114 ? 9.847 56.708 -56.035 1.00 52.38 114 SER A CA 1
ATOM 809 C C . SER A 1 114 ? 11.127 56.471 -56.842 1.00 52.38 114 SER A C 1
ATOM 811 O O . SER A 1 114 ? 11.753 57.432 -57.267 1.00 52.38 114 SER A O 1
ATOM 813 N N . ALA A 1 115 ? 11.408 55.205 -57.187 1.00 43.03 115 ALA A N 1
ATOM 814 C CA . ALA A 1 115 ? 11.775 54.790 -58.551 1.00 43.03 115 ALA A CA 1
ATOM 815 C C . ALA A 1 115 ? 11.854 53.252 -58.696 1.00 43.03 115 ALA A C 1
ATOM 817 O O . ALA A 1 115 ? 12.673 52.606 -58.058 1.00 43.03 115 ALA A O 1
ATOM 818 N N . ASN A 1 116 ? 10.969 52.730 -59.552 1.00 48.81 116 ASN A N 1
ATOM 819 C CA . ASN A 1 116 ? 11.035 51.611 -60.513 1.00 48.81 116 ASN A CA 1
ATOM 820 C C . ASN A 1 116 ? 11.950 50.364 -60.349 1.00 48.81 116 ASN A C 1
ATOM 822 O O . ASN A 1 116 ? 13.020 50.403 -59.755 1.00 48.81 116 ASN A O 1
ATOM 826 N N . PRO A 1 117 ? 11.533 49.232 -60.963 1.00 60.34 117 PRO A N 1
ATOM 827 C CA . PRO A 1 117 ? 11.905 47.886 -60.568 1.00 60.34 117 PRO A CA 1
ATOM 828 C C . PRO A 1 117 ? 13.092 47.355 -61.372 1.00 60.34 117 PRO A C 1
ATOM 830 O O . PRO A 1 117 ? 13.109 47.393 -62.603 1.00 60.34 117 PRO A O 1
ATOM 833 N N . THR A 1 118 ? 14.050 46.768 -60.666 1.00 54.09 118 THR A N 1
ATOM 834 C CA . THR A 1 118 ? 15.150 46.014 -61.267 1.00 54.09 118 THR A CA 1
ATOM 835 C C . THR A 1 118 ? 14.887 44.525 -61.032 1.00 54.09 118 THR A C 1
ATOM 837 O O . THR A 1 118 ? 14.668 44.132 -59.883 1.00 54.09 118 THR A O 1
ATOM 840 N N . PRO A 1 119 ? 14.861 43.676 -62.074 1.00 61.00 119 PRO A N 1
ATOM 841 C CA . PRO A 1 119 ? 14.659 42.241 -61.901 1.00 61.00 119 PRO A CA 1
ATOM 842 C C . PRO A 1 119 ? 15.820 41.664 -61.076 1.00 61.00 119 PRO A C 1
ATOM 844 O O . PRO A 1 119 ? 16.977 41.969 -61.385 1.00 61.00 119 PRO A O 1
ATOM 847 N N . PRO A 1 120 ? 15.558 40.847 -60.039 1.00 56.62 120 PRO A N 1
ATOM 848 C CA . PRO A 1 120 ? 16.630 40.215 -59.293 1.00 56.62 120 PRO A CA 1
ATOM 849 C C . PRO A 1 120 ? 17.357 39.257 -60.233 1.00 56.62 120 PRO A C 1
ATOM 851 O O . PRO A 1 120 ? 16.822 38.238 -60.672 1.00 56.62 120 PRO A O 1
ATOM 854 N N . GLN A 1 121 ? 18.588 39.635 -60.571 1.00 54.19 121 GLN A N 1
ATOM 855 C CA . GLN A 1 121 ? 19.569 38.740 -61.153 1.00 54.19 121 GLN A CA 1
ATOM 856 C C . GLN A 1 121 ? 19.637 37.482 -60.292 1.00 54.19 121 GLN A C 1
ATOM 858 O O . GLN A 1 121 ? 19.702 37.567 -59.066 1.00 54.19 121 GLN A O 1
ATOM 863 N N . ALA A 1 122 ? 19.609 36.331 -60.960 1.00 53.16 122 ALA A N 1
ATOM 864 C CA . ALA A 1 122 ? 19.824 35.018 -60.383 1.00 53.16 122 ALA A CA 1
ATOM 865 C C . ALA A 1 122 ? 21.200 34.970 -59.701 1.00 53.16 122 ALA A C 1
ATOM 867 O O . ALA A 1 122 ? 22.208 34.601 -60.300 1.00 53.16 122 ALA A O 1
ATOM 868 N N . THR A 1 123 ? 21.244 35.387 -58.442 1.00 55.41 123 THR A N 1
ATOM 869 C CA . THR A 1 123 ? 22.357 35.148 -57.543 1.00 55.41 123 THR A CA 1
ATOM 870 C C . THR A 1 123 ? 22.245 33.703 -57.098 1.00 55.41 123 THR A C 1
ATOM 872 O O . THR A 1 123 ? 21.382 33.324 -56.309 1.00 55.41 123 THR A O 1
ATOM 875 N N . SER A 1 124 ? 23.106 32.868 -57.674 1.00 62.00 124 SER A N 1
ATOM 876 C CA . SER A 1 124 ? 23.386 31.523 -57.186 1.00 62.00 124 SER A CA 1
ATOM 877 C C . SER A 1 124 ? 23.486 31.570 -55.655 1.00 62.00 124 SER A C 1
ATOM 879 O O . SER A 1 124 ? 24.268 32.381 -55.144 1.00 62.00 124 SER A O 1
ATOM 881 N N . PRO A 1 125 ? 22.693 30.777 -54.909 1.00 61.84 125 PRO A N 1
ATOM 882 C CA . PRO A 1 125 ? 22.730 30.819 -53.457 1.00 61.84 125 PRO A CA 1
ATOM 883 C C . PRO A 1 125 ? 24.166 30.538 -52.995 1.00 61.84 125 PRO A C 1
ATOM 885 O O . PRO A 1 125 ? 24.807 29.623 -53.524 1.00 61.84 125 PRO A O 1
ATOM 888 N N . PRO A 1 126 ? 24.709 31.332 -52.057 1.00 62.69 126 PRO A N 1
ATOM 889 C CA . PRO A 1 126 ? 26.082 31.174 -51.612 1.00 62.69 126 PRO A CA 1
ATOM 890 C C . PRO A 1 126 ? 26.287 29.742 -51.087 1.00 62.69 126 PRO A C 1
ATOM 892 O O . PRO A 1 126 ? 25.484 29.273 -50.272 1.00 62.69 126 PRO A O 1
ATOM 895 N N . PRO A 1 127 ? 27.365 29.041 -51.489 1.00 59.47 127 PRO A N 1
ATOM 896 C CA . PRO A 1 127 ? 27.621 27.651 -51.094 1.00 59.47 127 PRO A CA 1
ATOM 897 C C . PRO A 1 127 ? 27.797 27.454 -49.575 1.00 59.47 127 PRO A C 1
ATOM 899 O O . PRO A 1 127 ? 27.873 26.323 -49.102 1.00 59.47 127 PRO A O 1
ATOM 902 N N . GLN A 1 128 ? 27.799 28.532 -48.785 1.00 59.25 128 GLN A N 1
ATOM 903 C CA . GLN A 1 128 ? 27.823 28.469 -47.325 1.00 59.25 128 GLN A CA 1
ATOM 904 C C . GLN A 1 128 ? 26.532 27.915 -46.698 1.00 59.25 128 GLN A C 1
ATOM 906 O O . GLN A 1 128 ? 26.608 27.345 -45.613 1.00 59.25 128 GLN A O 1
ATOM 911 N N . GLN A 1 129 ? 25.366 27.988 -47.358 1.00 58.66 129 GLN A N 1
ATOM 912 C CA . GLN A 1 129 ? 24.145 27.385 -46.790 1.00 58.66 129 GLN A CA 1
ATOM 913 C C . GLN A 1 129 ? 24.100 25.852 -46.918 1.00 58.66 129 GLN A C 1
ATOM 915 O O . GLN A 1 129 ? 23.452 25.197 -46.102 1.00 58.66 129 GLN A O 1
ATOM 920 N N . GLN A 1 130 ? 24.826 25.248 -47.868 1.00 60.06 130 GLN A N 1
ATOM 921 C CA . GLN A 1 130 ? 24.862 23.782 -47.997 1.00 60.06 130 GLN A CA 1
ATOM 922 C C . GLN A 1 130 ? 25.774 23.103 -46.964 1.00 60.06 130 GLN A C 1
ATOM 924 O O . GLN A 1 130 ? 25.562 21.933 -46.657 1.00 60.06 130 GLN A O 1
ATOM 929 N N . GLN A 1 131 ? 26.733 23.819 -46.362 1.00 63.12 131 GLN A N 1
ATOM 930 C CA . GLN A 1 131 ? 27.575 23.260 -45.292 1.00 63.12 131 GLN A CA 1
ATOM 931 C C . GLN A 1 131 ? 26.966 23.375 -43.886 1.00 63.12 131 GLN A C 1
ATOM 933 O O . GLN A 1 131 ? 27.443 22.700 -42.977 1.00 63.12 131 GLN A O 1
ATOM 938 N N . GLN A 1 132 ? 25.897 24.155 -43.686 1.00 65.56 132 GLN A N 1
ATOM 939 C CA . GLN A 1 132 ? 25.207 24.216 -42.386 1.00 65.56 132 GLN A CA 1
ATOM 940 C C . GLN A 1 132 ? 24.104 23.153 -42.224 1.00 65.56 132 GLN A C 1
ATOM 942 O O . GLN A 1 132 ? 23.751 22.804 -41.097 1.00 65.56 132 GLN A O 1
ATOM 947 N N . GLN A 1 133 ? 23.595 22.568 -43.316 1.00 69.00 133 GLN A N 1
ATOM 948 C CA . GLN A 1 133 ? 22.595 21.490 -43.238 1.00 69.00 133 GLN A CA 1
ATOM 949 C C . GLN A 1 133 ? 23.092 20.198 -42.556 1.00 69.00 133 GLN A C 1
ATOM 951 O O . GLN A 1 133 ? 22.336 19.643 -41.754 1.00 69.00 133 GLN A O 1
ATOM 956 N N . PRO A 1 134 ? 24.336 19.720 -42.775 1.00 74.06 134 PRO A N 1
ATOM 957 C CA . PRO A 1 134 ? 24.843 18.546 -42.066 1.00 74.06 134 PRO A CA 1
ATOM 958 C C . PRO A 1 134 ? 24.940 18.767 -40.551 1.00 74.06 134 PRO A C 1
ATOM 960 O O . PRO A 1 134 ? 24.748 17.833 -39.774 1.00 74.06 134 PRO A O 1
ATOM 963 N N . GLN A 1 135 ? 25.201 20.006 -40.117 1.00 74.81 135 GLN A N 1
ATOM 964 C CA . GLN A 1 135 ? 25.394 20.315 -38.702 1.00 74.81 135 GLN A CA 1
ATOM 965 C C . GLN A 1 135 ? 24.067 20.342 -37.925 1.00 74.81 135 GLN A C 1
ATOM 967 O O . GLN A 1 135 ? 24.029 19.894 -36.781 1.00 74.81 135 GLN A O 1
ATOM 972 N N . GLN A 1 136 ? 22.956 20.755 -38.551 1.00 76.88 136 GLN A N 1
ATOM 973 C CA . GLN A 1 136 ? 21.627 20.618 -37.936 1.00 76.88 136 GLN A CA 1
ATOM 974 C C . GLN A 1 136 ? 21.136 19.165 -37.884 1.00 76.88 136 GLN A C 1
ATOM 976 O O . GLN A 1 136 ? 20.495 18.781 -36.904 1.00 76.88 136 GLN A O 1
ATOM 981 N N . GLN A 1 137 ? 21.466 18.325 -38.874 1.00 79.75 137 GLN A N 1
ATOM 982 C CA . GLN A 1 137 ? 21.072 16.910 -38.829 1.00 79.75 137 GLN A CA 1
ATOM 983 C C . GLN A 1 137 ? 21.783 16.116 -37.724 1.00 79.75 137 GLN A C 1
ATOM 985 O O . GLN A 1 137 ? 21.209 15.148 -37.231 1.00 79.75 137 GLN A O 1
ATOM 990 N N . GLN A 1 138 ? 22.975 16.529 -37.272 1.00 81.69 138 GLN A N 1
ATOM 991 C CA . GLN A 1 138 ? 23.649 15.867 -36.145 1.00 81.69 138 GLN A CA 1
ATOM 992 C C . GLN A 1 138 ? 23.134 16.284 -34.760 1.00 81.69 138 GLN A C 1
ATOM 994 O O . GLN A 1 138 ? 23.288 15.514 -33.815 1.00 81.69 138 GLN A O 1
ATOM 999 N N . GLN A 1 139 ? 22.489 17.447 -34.608 1.00 83.31 139 GLN A N 1
ATOM 1000 C CA . GLN A 1 139 ? 21.942 17.859 -33.302 1.00 83.31 139 GLN A CA 1
ATOM 1001 C C . GLN A 1 139 ? 20.569 17.239 -33.000 1.00 83.31 139 GLN A C 1
ATOM 1003 O O . GLN A 1 139 ? 20.208 17.049 -31.837 1.00 83.31 139 GLN A O 1
ATOM 1008 N N . GLN A 1 140 ? 19.807 16.866 -34.030 1.00 85.94 140 GLN A N 1
ATOM 1009 C CA . GLN A 1 140 ? 18.461 16.318 -33.854 1.00 85.94 140 GLN A CA 1
ATOM 1010 C C . GLN A 1 140 ? 18.417 14.967 -33.094 1.00 85.94 140 GLN A C 1
ATOM 1012 O O . GLN A 1 140 ? 17.544 14.809 -32.237 1.00 85.94 140 GLN A O 1
ATOM 1017 N N . PRO A 1 141 ? 19.346 14.007 -33.307 1.00 85.31 141 PRO A N 1
ATOM 1018 C CA . PRO A 1 141 ? 19.399 12.767 -32.531 1.00 85.31 141 PRO A CA 1
ATOM 1019 C C . PRO A 1 141 ? 19.665 13.000 -31.041 1.00 85.31 141 PRO A C 1
ATOM 1021 O O . PRO A 1 141 ? 19.049 12.344 -30.204 1.00 85.31 141 PRO A O 1
ATOM 1024 N N . GLN A 1 142 ? 20.539 13.953 -30.701 1.00 86.25 142 GLN A N 1
ATOM 1025 C CA . GLN A 1 142 ? 20.909 14.220 -29.309 1.00 86.25 142 GLN A CA 1
ATOM 1026 C C . GLN A 1 142 ? 19.743 14.839 -28.528 1.00 86.25 142 GLN A C 1
ATOM 1028 O O . GLN A 1 142 ? 19.469 14.441 -27.396 1.00 86.25 142 GLN A O 1
ATOM 1033 N N . GLN A 1 143 ? 18.986 15.737 -29.165 1.00 87.25 143 GLN A N 1
ATOM 1034 C CA . GLN A 1 143 ? 17.783 16.311 -28.564 1.00 87.25 143 GLN A CA 1
ATOM 1035 C C . GLN A 1 143 ? 16.665 15.265 -28.408 1.00 87.25 143 GLN A C 1
ATOM 1037 O O . GLN A 1 143 ? 15.989 15.231 -27.380 1.00 87.25 143 GLN A O 1
ATOM 1042 N N . ARG A 1 144 ? 16.516 14.341 -29.374 1.00 89.19 144 ARG A N 1
ATOM 1043 C CA . ARG A 1 144 ? 15.587 13.203 -29.249 1.00 89.19 144 ARG A CA 1
ATOM 1044 C C . ARG A 1 144 ? 15.964 12.259 -28.109 1.00 89.19 144 ARG A C 1
ATOM 1046 O O . ARG A 1 144 ? 15.075 11.739 -27.441 1.00 89.19 144 ARG A O 1
ATOM 1053 N N . GLN A 1 145 ? 17.259 12.029 -27.894 1.00 88.62 145 GLN A N 1
ATOM 1054 C CA . GLN A 1 145 ? 17.734 11.136 -26.840 1.00 88.62 145 GLN A CA 1
ATOM 1055 C C . GLN A 1 145 ? 17.486 11.728 -25.445 1.00 88.62 145 GLN A C 1
ATOM 1057 O O . GLN A 1 145 ? 17.050 11.000 -24.555 1.00 88.62 145 GLN A O 1
ATOM 1062 N N . GLN A 1 146 ? 17.652 13.045 -25.265 1.00 85.94 146 GLN A N 1
ATOM 1063 C CA . GLN A 1 146 ? 17.241 13.714 -24.021 1.00 85.94 146 GLN A CA 1
ATOM 1064 C C . GLN A 1 146 ? 15.727 13.646 -23.792 1.00 85.94 146 GLN A C 1
ATOM 1066 O O . GLN A 1 146 ? 15.295 13.372 -22.675 1.00 85.94 146 GLN A O 1
ATOM 1071 N N . GLN A 1 147 ? 14.914 13.828 -24.838 1.00 85.75 147 GLN A N 1
ATOM 1072 C CA . GLN A 1 147 ? 13.459 13.690 -24.710 1.00 85.75 147 GLN A CA 1
ATOM 1073 C C . GLN A 1 147 ? 13.028 12.261 -24.348 1.00 85.75 147 GLN A C 1
ATOM 1075 O O . GLN A 1 147 ? 12.097 12.089 -23.565 1.00 85.75 147 GLN A O 1
ATOM 1080 N N . GLN A 1 148 ? 13.707 11.235 -24.872 1.00 84.00 148 GLN A N 1
ATOM 1081 C CA . GLN A 1 148 ? 13.441 9.848 -24.476 1.00 84.00 148 GLN A CA 1
ATOM 1082 C C . GLN A 1 148 ? 13.848 9.556 -23.030 1.00 84.00 148 GLN A C 1
ATOM 1084 O O . GLN A 1 148 ? 13.119 8.845 -22.346 1.00 84.00 148 GLN A O 1
ATOM 1089 N N . GLN A 1 149 ? 14.964 10.111 -22.544 1.00 80.06 149 GLN A N 1
ATOM 1090 C CA . GLN A 1 149 ? 15.352 9.934 -21.140 1.00 80.06 149 GLN A CA 1
ATOM 1091 C C . GLN A 1 149 ? 14.370 10.603 -20.175 1.00 80.06 149 GLN A C 1
ATOM 1093 O O . GLN A 1 149 ? 14.067 10.017 -19.140 1.00 80.06 149 GLN A O 1
ATOM 1098 N N . GLN A 1 150 ? 13.825 11.777 -20.515 1.00 77.31 150 GLN A N 1
ATOM 1099 C CA . GLN A 1 150 ? 12.785 12.402 -19.689 1.00 77.31 150 GLN A CA 1
ATOM 1100 C C . GLN A 1 150 ? 11.501 11.562 -19.651 1.00 77.31 150 GLN A C 1
ATOM 1102 O O . GLN A 1 150 ? 10.957 11.346 -18.573 1.00 77.31 150 GLN A O 1
ATOM 1107 N N . GLN A 1 151 ? 11.073 10.992 -20.785 1.00 75.06 151 GLN A N 1
ATOM 1108 C CA . GLN A 1 151 ? 9.899 10.109 -20.805 1.00 75.06 151 GLN A CA 1
ATOM 1109 C C . GLN A 1 151 ? 10.114 8.792 -20.043 1.00 75.06 151 GLN A C 1
ATOM 1111 O O . GLN A 1 151 ? 9.166 8.274 -19.462 1.00 75.06 151 GLN A O 1
ATOM 1116 N N . GLN A 1 152 ? 11.334 8.242 -20.020 1.00 70.69 152 GLN A N 1
ATOM 1117 C CA . GLN A 1 152 ? 11.625 7.050 -19.212 1.00 70.69 152 GLN A CA 1
ATOM 1118 C C . GLN A 1 152 ? 11.613 7.357 -17.713 1.00 70.69 152 GLN A C 1
ATOM 1120 O O . GLN A 1 152 ? 11.030 6.587 -16.958 1.00 70.69 152 GLN A O 1
ATOM 1125 N N . GLN A 1 153 ? 12.159 8.500 -17.286 1.00 69.69 153 GLN A N 1
ATOM 1126 C CA . GLN A 1 153 ? 12.120 8.892 -15.872 1.00 69.69 153 GLN A CA 1
ATOM 1127 C C . GLN A 1 153 ? 10.692 9.157 -15.374 1.00 69.69 153 GLN A C 1
ATOM 1129 O O . GLN A 1 153 ? 10.374 8.778 -14.252 1.00 69.69 153 GLN A O 1
ATOM 1134 N N . GLU A 1 154 ? 9.813 9.734 -16.203 1.00 65.31 154 GLU A N 1
ATOM 1135 C CA . GLU A 1 154 ? 8.386 9.858 -15.859 1.00 65.31 154 GLU A CA 1
ATOM 1136 C C . GLU A 1 154 ? 7.660 8.502 -15.852 1.00 65.31 154 GLU A C 1
ATOM 1138 O O . GLU A 1 154 ? 6.724 8.310 -15.077 1.00 65.31 154 GLU A O 1
ATOM 1143 N N . SER A 1 155 ? 8.075 7.547 -16.693 1.00 57.31 155 SER A N 1
ATOM 1144 C CA . SER A 1 155 ? 7.433 6.228 -16.762 1.00 57.31 155 SER A CA 1
ATOM 1145 C C . SER A 1 155 ? 7.858 5.286 -15.632 1.00 57.31 155 SER A C 1
ATOM 1147 O O . SER A 1 155 ? 7.050 4.451 -15.231 1.00 57.31 155 SER A O 1
ATOM 1149 N N . ASP A 1 156 ? 9.080 5.412 -15.111 1.00 59.69 156 ASP A N 1
ATOM 1150 C CA . ASP A 1 156 ? 9.559 4.611 -13.974 1.00 59.69 156 ASP A CA 1
ATOM 1151 C C . ASP A 1 156 ? 8.928 5.050 -12.639 1.00 59.69 156 ASP A C 1
ATOM 1153 O O . ASP A 1 156 ? 8.975 4.315 -11.652 1.00 59.69 156 ASP A O 1
ATOM 1157 N N . GLU A 1 157 ? 8.306 6.232 -12.591 1.00 72.12 157 GLU A N 1
ATOM 1158 C CA . GLU A 1 157 ? 7.689 6.753 -11.369 1.00 72.12 157 GLU A CA 1
ATOM 1159 C C . GLU A 1 157 ? 6.302 6.141 -11.082 1.00 72.12 157 GLU A C 1
ATOM 1161 O O . GLU A 1 157 ? 5.881 6.104 -9.922 1.00 72.12 157 GLU A O 1
ATOM 1166 N N . TYR A 1 158 ? 5.610 5.618 -12.106 1.00 78.00 158 TYR A N 1
ATOM 1167 C CA . TYR A 1 158 ? 4.229 5.139 -11.983 1.00 78.00 158 TYR A CA 1
ATOM 1168 C C . TYR A 1 158 ? 4.048 3.711 -12.496 1.00 78.00 158 TYR A C 1
ATOM 1170 O O . TYR A 1 158 ? 3.959 3.461 -13.699 1.00 78.00 158 TYR A O 1
ATOM 1178 N N . THR A 1 159 ? 3.905 2.763 -11.572 1.00 83.56 159 THR A N 1
ATOM 1179 C CA . THR A 1 159 ? 3.632 1.358 -11.889 1.00 83.56 159 THR A CA 1
ATOM 1180 C C . THR A 1 159 ? 2.169 1.010 -11.613 1.00 83.56 159 THR A C 1
ATOM 1182 O O . THR A 1 159 ? 1.556 1.457 -10.643 1.00 83.56 159 THR A O 1
ATOM 1185 N N . VAL A 1 160 ? 1.566 0.205 -12.490 1.00 85.44 160 VAL A N 1
ATOM 1186 C CA . VAL A 1 160 ? 0.208 -0.323 -12.294 1.00 85.44 160 VAL A CA 1
ATOM 1187 C C . VAL A 1 160 ? 0.312 -1.821 -12.078 1.00 85.44 160 VAL A C 1
ATOM 1189 O O . VAL A 1 160 ? 0.642 -2.565 -13.001 1.00 85.44 160 VAL A O 1
ATOM 1192 N N . GLU A 1 161 ? -0.018 -2.269 -10.872 1.00 85.56 161 GLU A N 1
ATOM 1193 C CA . GLU A 1 161 ? 0.023 -3.679 -10.509 1.00 85.56 161 GLU A CA 1
ATOM 1194 C C . GLU A 1 161 ? -1.391 -4.267 -10.477 1.00 85.56 161 GLU A C 1
ATOM 1196 O O . GLU A 1 161 ? -2.321 -3.731 -9.865 1.00 85.56 161 GLU A O 1
ATOM 1201 N N . ARG A 1 162 ? -1.567 -5.390 -11.182 1.00 82.94 162 ARG A N 1
ATOM 1202 C CA . ARG A 1 162 ? -2.837 -6.135 -11.248 1.00 82.94 162 ARG A CA 1
ATOM 1203 C C . ARG A 1 162 ? -2.950 -7.248 -10.199 1.00 82.94 162 ARG A C 1
ATOM 1205 O O . ARG A 1 162 ? -3.971 -7.923 -10.185 1.00 82.94 162 ARG A O 1
ATOM 1212 N N . GLY A 1 163 ? -1.918 -7.458 -9.383 1.00 79.50 163 GLY A N 1
ATOM 1213 C CA . GLY A 1 163 ? -1.862 -8.531 -8.388 1.00 79.50 163 GLY A CA 1
ATOM 1214 C C . GLY A 1 163 ? -2.351 -8.127 -6.998 1.00 79.50 163 GLY A C 1
ATOM 1215 O O . GLY A 1 163 ? -2.720 -6.973 -6.755 1.00 79.50 163 GLY A O 1
ATOM 1216 N N . ASP A 1 164 ? -2.310 -9.099 -6.084 1.00 79.88 164 ASP A N 1
ATOM 1217 C CA . ASP A 1 164 ? -2.538 -8.874 -4.660 1.00 79.88 164 ASP A CA 1
ATOM 1218 C C . ASP A 1 164 ? -1.456 -7.947 -4.102 1.00 79.88 164 ASP A C 1
ATOM 1220 O O . ASP A 1 164 ? -0.257 -8.211 -4.209 1.00 79.88 164 ASP A O 1
ATOM 1224 N N . ALA A 1 165 ? -1.892 -6.841 -3.503 1.00 85.75 165 ALA A N 1
ATOM 1225 C CA . ALA A 1 165 ? -0.983 -5.895 -2.883 1.00 85.75 165 ALA A CA 1
ATOM 1226 C C . ALA A 1 165 ? -0.427 -6.495 -1.580 1.00 85.75 165 ALA A C 1
ATOM 1228 O O . ALA A 1 165 ? -1.223 -6.916 -0.734 1.00 85.75 165 ALA A O 1
ATOM 1229 N N . PRO A 1 166 ? 0.897 -6.503 -1.364 1.00 87.19 166 PRO A N 1
ATOM 1230 C CA . PRO A 1 166 ? 1.469 -7.016 -0.127 1.00 87.19 166 PRO A CA 1
ATOM 1231 C C . PRO A 1 166 ? 1.032 -6.138 1.052 1.00 87.19 166 PRO A C 1
ATOM 1233 O O . PRO A 1 166 ? 1.369 -4.956 1.119 1.00 87.19 166 PRO A O 1
ATOM 1236 N N . GLU A 1 167 ? 0.283 -6.714 1.997 1.00 85.69 167 GLU A N 1
ATOM 1237 C CA . GLU A 1 167 ? -0.317 -5.964 3.113 1.00 85.69 167 GLU A CA 1
ATOM 1238 C C . GLU A 1 167 ? 0.715 -5.220 3.972 1.00 85.69 167 GLU A C 1
ATOM 1240 O O . GLU A 1 167 ? 0.412 -4.157 4.507 1.00 85.69 167 GLU A O 1
ATOM 1245 N N . ALA A 1 168 ? 1.952 -5.720 4.025 1.00 88.56 168 ALA A N 1
ATOM 1246 C CA . ALA A 1 168 ? 3.063 -5.112 4.754 1.00 88.56 168 ALA A CA 1
ATOM 1247 C C . ALA A 1 168 ? 3.463 -3.709 4.254 1.00 88.56 168 ALA A C 1
ATOM 1249 O O . ALA A 1 168 ? 4.127 -2.978 4.985 1.00 88.56 168 ALA A O 1
ATOM 1250 N N . LEU A 1 169 ? 3.080 -3.317 3.032 1.00 87.56 169 LEU A N 1
ATOM 1251 C CA . LEU A 1 169 ? 3.356 -1.972 2.510 1.00 87.56 169 LEU A CA 1
ATOM 1252 C C . LEU A 1 169 ? 2.393 -0.903 3.045 1.00 87.56 169 LEU A C 1
ATOM 1254 O O . LEU A 1 169 ? 2.641 0.287 2.854 1.00 87.56 169 LEU A O 1
ATOM 1258 N N . PHE A 1 170 ? 1.295 -1.298 3.694 1.00 91.38 170 PHE A N 1
ATOM 1259 C CA . PHE A 1 170 ? 0.243 -0.377 4.112 1.00 91.38 170 PHE A CA 1
ATOM 1260 C C . PHE A 1 170 ? 0.230 -0.219 5.631 1.00 91.38 170 PHE A C 1
ATOM 1262 O O . PHE A 1 170 ? 0.245 -1.189 6.380 1.00 91.38 170 PHE A O 1
ATOM 1269 N N . VAL A 1 171 ? 0.139 1.030 6.094 1.00 88.12 171 VAL A N 1
ATOM 1270 C CA . VAL A 1 171 ? 0.160 1.377 7.529 1.00 88.12 171 VAL A CA 1
ATOM 1271 C C . VAL A 1 171 ? -1.049 0.811 8.287 1.00 88.12 171 VAL A C 1
ATOM 1273 O O . VAL A 1 171 ? -0.982 0.580 9.492 1.00 88.12 171 VAL A O 1
ATOM 1276 N N . CYS A 1 172 ? -2.181 0.629 7.604 1.00 93.44 172 CYS A N 1
ATOM 1277 C CA . CYS A 1 172 ? -3.404 0.076 8.181 1.00 93.44 172 CYS A CA 1
ATOM 1278 C C . CYS A 1 172 ? -4.286 -0.567 7.106 1.00 93.44 172 CYS A C 1
ATOM 1280 O O . CYS A 1 172 ? -4.095 -0.348 5.902 1.00 93.44 172 CYS A O 1
ATOM 1282 N N . THR A 1 173 ? -5.259 -1.363 7.548 1.00 95.62 173 THR A N 1
ATOM 1283 C CA . THR A 1 173 ? -6.237 -1.976 6.650 1.00 95.62 173 THR A CA 1
ATOM 1284 C C . THR A 1 173 ? -7.263 -0.940 6.175 1.00 95.62 173 THR A C 1
ATOM 1286 O O . THR A 1 173 ? -7.469 0.105 6.798 1.00 95.62 173 THR A O 1
ATOM 1289 N N . ILE A 1 174 ? -7.895 -1.204 5.028 1.00 96.06 174 ILE A N 1
ATOM 1290 C CA . ILE A 1 174 ? -8.940 -0.322 4.493 1.00 96.06 174 ILE A CA 1
ATOM 1291 C C . ILE A 1 174 ? -10.150 -0.237 5.442 1.00 96.06 174 ILE A C 1
ATOM 1293 O O . ILE A 1 174 ? -10.575 0.889 5.703 1.00 96.06 174 ILE A O 1
ATOM 1297 N N . PRO A 1 175 ? -10.682 -1.355 5.986 1.00 96.69 175 PRO A N 1
ATOM 1298 C CA . PRO A 1 175 ? -11.790 -1.308 6.940 1.00 96.69 175 PRO A CA 1
ATOM 1299 C C . PRO A 1 175 ? -11.474 -0.456 8.171 1.00 96.69 175 PRO A C 1
ATOM 1301 O O . PRO A 1 175 ? -12.239 0.452 8.475 1.00 96.69 175 PRO A O 1
ATOM 1304 N N . ASP A 1 176 ? -10.304 -0.644 8.796 1.00 97.06 176 ASP A N 1
ATOM 1305 C CA . ASP A 1 176 ? -9.926 0.118 9.997 1.00 97.06 176 ASP A CA 1
ATOM 1306 C C . ASP A 1 176 ? -9.883 1.632 9.730 1.00 97.06 176 ASP A C 1
ATOM 1308 O O . ASP A 1 176 ? -10.291 2.446 10.563 1.00 97.06 176 ASP A O 1
ATOM 1312 N N . ALA A 1 177 ? -9.391 2.028 8.551 1.00 97.00 177 ALA A N 1
ATOM 1313 C CA . ALA A 1 177 ? -9.341 3.431 8.154 1.00 97.00 177 ALA A CA 1
ATOM 1314 C C . ALA A 1 177 ? -10.745 4.018 7.912 1.00 97.00 177 ALA A C 1
ATOM 1316 O O . ALA A 1 177 ? -10.981 5.187 8.228 1.00 97.00 177 ALA A O 1
ATOM 1317 N N . ILE A 1 178 ? -11.673 3.225 7.364 1.00 96.69 178 ILE A N 1
ATOM 1318 C CA . ILE A 1 178 ? -13.073 3.626 7.167 1.00 96.69 178 ILE A CA 1
ATOM 1319 C C . ILE A 1 178 ? -13.785 3.746 8.518 1.00 96.69 178 ILE A C 1
ATOM 1321 O O . ILE A 1 178 ? -14.430 4.764 8.761 1.00 96.69 178 ILE A O 1
ATOM 1325 N N . ASP A 1 179 ? -13.601 2.795 9.431 1.00 97.12 179 ASP A N 1
ATOM 1326 C CA . ASP A 1 179 ? -14.173 2.852 10.782 1.00 97.12 179 ASP A CA 1
ATOM 1327 C C . ASP A 1 179 ? -13.701 4.102 11.540 1.00 97.12 179 ASP A C 1
ATOM 1329 O O . ASP A 1 179 ? -14.469 4.786 12.226 1.00 97.12 179 ASP A O 1
ATOM 1333 N N . GLU A 1 180 ? -12.427 4.466 11.388 1.00 96.62 180 GLU A N 1
ATOM 1334 C CA . GLU A 1 180 ? -11.898 5.688 11.983 1.00 96.62 180 GLU A CA 1
ATOM 1335 C C . GLU A 1 180 ? -12.465 6.963 11.339 1.00 96.62 180 GLU A C 1
ATOM 1337 O O . GLU A 1 180 ? -12.743 7.930 12.059 1.00 96.62 180 GLU A O 1
ATOM 1342 N N . LEU A 1 181 ? -12.660 6.973 10.015 1.00 96.12 181 LEU A N 1
ATOM 1343 C CA . LEU A 1 181 ? -13.351 8.050 9.300 1.00 96.12 181 LEU A CA 1
ATOM 1344 C C . LEU A 1 181 ? -14.774 8.222 9.838 1.00 96.12 181 LEU A C 1
ATOM 1346 O O . LEU A 1 181 ? -15.194 9.345 10.123 1.00 96.12 181 LEU A O 1
ATOM 1350 N N . GLU A 1 182 ? -15.499 7.122 10.027 1.00 95.88 182 GLU A N 1
ATOM 1351 C CA . GLU A 1 182 ? -16.842 7.150 10.591 1.00 95.88 182 GLU A CA 1
ATOM 1352 C C . GLU A 1 182 ? -16.850 7.692 12.021 1.00 95.88 182 GLU A C 1
ATOM 1354 O O . GLU A 1 182 ? -17.693 8.519 12.364 1.00 95.88 182 GLU A O 1
ATOM 1359 N N . ARG A 1 183 ? -15.894 7.288 12.858 1.00 97.06 183 ARG A N 1
ATOM 1360 C CA . ARG A 1 183 ? -15.833 7.750 14.249 1.00 97.06 183 ARG A CA 1
ATOM 1361 C C . ARG A 1 183 ? -15.484 9.235 14.376 1.00 97.06 183 ARG A C 1
ATOM 1363 O O . ARG A 1 183 ? -15.924 9.874 15.328 1.00 97.06 183 ARG A O 1
ATOM 1370 N N . LYS A 1 184 ? -14.652 9.768 13.476 1.00 97.06 184 LYS A N 1
ATOM 1371 C CA . LYS A 1 184 ? -14.105 11.132 13.584 1.00 97.06 184 LYS A CA 1
ATOM 1372 C C . LYS A 1 184 ? -14.942 12.212 12.903 1.00 97.06 184 LYS A C 1
ATOM 1374 O O . LYS A 1 184 ? -14.783 13.368 13.279 1.00 97.06 184 LYS A O 1
ATOM 1379 N N . LEU A 1 185 ? -15.759 11.873 11.905 1.00 95.69 185 LEU A N 1
ATOM 1380 C CA . LEU A 1 185 ? -16.541 12.856 11.150 1.00 95.69 185 LEU A CA 1
ATOM 1381 C C . LEU A 1 185 ? -18.032 12.789 11.485 1.00 95.69 185 LEU A C 1
ATOM 1383 O O . LEU A 1 185 ? -18.641 11.710 11.525 1.00 95.69 185 LEU A O 1
ATOM 1387 N N . ASP A 1 186 ? -18.627 13.975 11.600 1.00 95.25 186 ASP A N 1
ATOM 1388 C CA . ASP A 1 186 ? -20.071 14.154 11.688 1.00 95.25 186 ASP A CA 1
ATOM 1389 C C . ASP A 1 186 ? -20.773 13.712 10.399 1.00 95.25 186 ASP A C 1
ATOM 1391 O O . ASP A 1 186 ? -20.176 13.602 9.328 1.00 95.25 186 ASP A O 1
ATOM 1395 N N . LYS A 1 187 ? -22.084 13.467 10.479 1.00 93.25 187 LYS A N 1
ATOM 1396 C CA . LYS A 1 187 ? -22.858 12.870 9.380 1.00 93.25 187 LYS A CA 1
ATOM 1397 C C . LYS A 1 187 ? -22.761 13.647 8.060 1.00 93.25 187 LYS A C 1
ATOM 1399 O O . LYS A 1 187 ? -22.696 13.018 7.008 1.00 93.25 187 LYS A O 1
ATOM 1404 N N . GLU A 1 188 ? -22.768 14.980 8.093 1.00 93.50 188 GLU A N 1
ATOM 1405 C CA . GLU A 1 188 ? -22.700 15.799 6.872 1.00 93.50 188 GLU A CA 1
ATOM 1406 C C . GLU A 1 188 ? -21.279 15.878 6.304 1.00 93.50 188 GLU A C 1
ATOM 1408 O O . GLU A 1 188 ? -21.091 15.622 5.113 1.00 93.50 188 GLU A O 1
ATOM 1413 N N . GLU A 1 189 ? -20.272 16.109 7.151 1.00 94.00 189 GLU A N 1
ATOM 1414 C CA . GLU A 1 189 ? -18.861 16.096 6.735 1.00 94.00 189 GLU A CA 1
ATOM 1415 C C . GLU A 1 189 ? -18.463 14.730 6.168 1.00 94.00 189 GLU A C 1
ATOM 1417 O O . GLU A 1 189 ? -17.763 14.635 5.162 1.00 94.00 189 GLU A O 1
ATOM 1422 N N . ARG A 1 190 ? -18.973 13.648 6.765 1.00 94.25 190 ARG A N 1
ATOM 1423 C CA . ARG A 1 190 ? -18.737 12.284 6.295 1.00 94.25 190 ARG A CA 1
ATOM 1424 C C . ARG A 1 190 ? -19.296 12.065 4.892 1.00 94.25 190 ARG A C 1
ATOM 1426 O O . ARG A 1 190 ? -18.617 11.467 4.063 1.00 94.25 190 ARG A O 1
ATOM 1433 N N . LYS A 1 191 ? -20.498 12.565 4.583 1.00 95.00 191 LYS A N 1
ATOM 1434 C CA . LYS A 1 191 ? -21.061 12.477 3.221 1.00 95.00 191 LYS A CA 1
ATOM 1435 C C . LYS A 1 191 ? -20.184 13.206 2.208 1.00 95.00 191 LYS A C 1
ATOM 1437 O O . LYS A 1 191 ? -19.996 12.704 1.101 1.00 95.00 191 LYS A O 1
ATOM 1442 N N . GLU A 1 192 ? -19.675 14.384 2.561 1.00 93.69 192 GLU A N 1
ATOM 1443 C CA . GLU A 1 192 ? -18.780 15.151 1.693 1.00 93.69 192 GLU A CA 1
ATOM 1444 C C . GLU A 1 192 ? -17.447 14.423 1.485 1.00 93.69 192 GLU A C 1
ATOM 1446 O O . GLU A 1 192 ? -17.048 14.193 0.341 1.00 93.69 192 GLU A O 1
ATOM 1451 N N . ALA A 1 193 ? -16.819 13.958 2.567 1.00 94.00 193 ALA A N 1
ATOM 1452 C CA . ALA A 1 193 ? -15.578 13.195 2.516 1.00 94.00 193 ALA A CA 1
ATOM 1453 C C . ALA A 1 193 ? -15.718 11.930 1.655 1.00 94.00 193 ALA A C 1
ATOM 1455 O O . ALA A 1 193 ? -14.896 11.698 0.770 1.00 94.00 193 ALA A O 1
ATOM 1456 N N . LEU A 1 194 ? -16.790 11.149 1.840 1.00 94.94 194 LEU A N 1
ATOM 1457 C CA . LEU A 1 194 ? -17.059 9.951 1.038 1.00 94.94 194 LEU A CA 1
ATOM 1458 C C . LEU A 1 194 ? -17.211 10.282 -0.452 1.00 94.94 194 LEU A C 1
ATOM 1460 O O . LEU A 1 194 ? -16.663 9.564 -1.287 1.00 94.94 194 LEU A O 1
ATOM 1464 N N . ARG A 1 195 ? -17.894 11.382 -0.810 1.00 93.38 195 ARG A N 1
ATOM 1465 C CA . ARG A 1 195 ? -18.023 11.808 -2.217 1.00 93.38 195 ARG A CA 1
ATOM 1466 C C . ARG A 1 195 ? -16.676 12.120 -2.848 1.00 93.38 195 ARG A C 1
ATOM 1468 O O . ARG A 1 195 ? -16.405 11.656 -3.954 1.00 93.38 195 ARG A O 1
ATOM 1475 N N . VAL A 1 196 ? -15.834 12.868 -2.139 1.00 93.12 196 VAL A N 1
ATOM 1476 C CA . VAL A 1 196 ? -14.498 13.230 -2.622 1.00 93.12 196 VAL A CA 1
ATOM 1477 C C . VAL A 1 196 ? -13.625 11.984 -2.768 1.00 93.12 196 VAL A C 1
ATOM 1479 O O . VAL A 1 196 ? -13.042 11.776 -3.831 1.00 93.12 196 VAL A O 1
ATOM 1482 N N . LEU A 1 197 ? -13.581 11.119 -1.750 1.00 94.06 197 LEU A N 1
ATOM 1483 C CA . LEU A 1 197 ? -12.807 9.873 -1.777 1.00 94.06 197 LEU A CA 1
ATOM 1484 C C . LEU A 1 197 ? -13.206 8.985 -2.956 1.00 94.06 197 LEU A C 1
ATOM 1486 O O . LEU A 1 197 ? -12.353 8.529 -3.717 1.00 94.06 197 LEU A O 1
ATOM 1490 N N . GLN A 1 198 ? -14.506 8.795 -3.160 1.00 92.69 198 GLN A N 1
ATOM 1491 C CA . GLN A 1 198 ? -15.005 7.997 -4.268 1.00 92.69 198 GLN A CA 1
ATOM 1492 C C . GLN A 1 198 ? -14.692 8.592 -5.636 1.00 92.69 198 GLN A C 1
ATOM 1494 O O . GLN A 1 198 ? -14.273 7.863 -6.534 1.00 92.69 198 GLN A O 1
ATOM 1499 N N . GLN A 1 199 ? -14.870 9.901 -5.813 1.00 92.19 199 GLN A N 1
ATOM 1500 C CA . GLN A 1 199 ? -14.548 10.564 -7.074 1.00 92.19 199 GLN A CA 1
ATOM 1501 C C . GLN A 1 199 ? -13.051 10.454 -7.390 1.00 92.19 199 GLN A C 1
ATOM 1503 O O . GLN A 1 199 ? -12.670 10.235 -8.544 1.00 92.19 199 GLN A O 1
ATOM 1508 N N . LEU A 1 200 ? -12.196 10.553 -6.367 1.00 92.00 200 LEU A N 1
ATOM 1509 C CA . LEU A 1 200 ? -10.758 10.363 -6.510 1.00 92.00 200 LEU A CA 1
ATOM 1510 C C . LEU A 1 200 ? -10.437 8.930 -6.953 1.00 92.00 200 LEU A C 1
ATOM 1512 O O . LEU A 1 200 ? -9.793 8.754 -7.990 1.00 92.00 200 LEU A O 1
ATOM 1516 N N . LEU A 1 201 ? -10.927 7.924 -6.225 1.00 92.44 201 LEU A N 1
ATOM 1517 C CA . LEU A 1 201 ? -10.688 6.514 -6.541 1.00 92.44 201 LEU A CA 1
ATOM 1518 C C . LEU A 1 201 ? -11.219 6.139 -7.925 1.00 92.44 201 LEU A C 1
ATOM 1520 O O . LEU A 1 201 ? -10.489 5.546 -8.714 1.00 92.44 201 LEU A O 1
ATOM 1524 N N . LEU A 1 202 ? -12.439 6.555 -8.268 1.00 91.75 202 LEU A N 1
ATOM 1525 C CA . LEU A 1 202 ? -13.015 6.304 -9.586 1.00 91.75 202 LEU A CA 1
ATOM 1526 C C . LEU A 1 202 ? -12.193 6.966 -10.695 1.00 91.75 202 LEU A C 1
ATOM 1528 O O . LEU A 1 202 ? -11.969 6.357 -11.735 1.00 91.75 202 LEU A O 1
ATOM 1532 N N . GLY A 1 203 ? -11.701 8.187 -10.474 1.00 89.94 203 GLY A N 1
ATOM 1533 C CA . GLY A 1 203 ? -10.843 8.865 -11.441 1.00 89.94 203 GLY A CA 1
ATOM 1534 C C . GLY A 1 203 ? -9.498 8.164 -11.650 1.00 89.94 203 GLY A C 1
ATOM 1535 O O . GLY A 1 203 ? -8.937 8.264 -12.734 1.00 89.94 203 GLY A O 1
ATOM 1536 N N . VAL A 1 204 ? -8.952 7.491 -10.630 1.00 90.06 204 VAL A N 1
ATOM 1537 C CA . VAL A 1 204 ? -7.748 6.650 -10.786 1.00 90.06 204 VAL A CA 1
ATOM 1538 C C . VAL A 1 204 ? -8.106 5.361 -11.510 1.00 90.06 204 VAL A C 1
ATOM 1540 O O . VAL A 1 204 ? -7.435 4.991 -12.466 1.00 90.06 204 VAL A O 1
ATOM 1543 N N . LEU A 1 205 ? -9.201 4.712 -11.114 1.00 89.56 205 LEU A N 1
ATOM 1544 C CA . LEU A 1 205 ? -9.671 3.499 -11.767 1.00 89.56 205 LEU A CA 1
ATOM 1545 C C . LEU A 1 205 ? -9.980 3.746 -13.245 1.00 89.56 205 LEU A C 1
ATOM 1547 O O . LEU A 1 205 ? -9.645 2.909 -14.050 1.00 89.56 205 LEU A O 1
ATOM 1551 N N . GLN A 1 206 ? -10.528 4.887 -13.659 1.00 89.12 206 GLN A N 1
ATOM 1552 C CA . GLN A 1 206 ? -10.774 5.161 -15.083 1.00 89.12 206 GLN A CA 1
ATOM 1553 C C . GLN A 1 206 ? -9.494 5.385 -15.905 1.00 89.12 206 GLN A C 1
ATOM 1555 O O . GLN A 1 206 ? -9.485 5.112 -17.105 1.00 89.12 206 GLN A O 1
ATOM 1560 N N . GLN A 1 207 ? -8.435 5.915 -15.290 1.00 86.06 207 GLN A N 1
ATOM 1561 C CA . GLN A 1 207 ? -7.179 6.263 -15.960 1.00 86.06 207 GLN A CA 1
ATOM 1562 C C . GLN A 1 207 ? -5.982 5.921 -15.057 1.00 86.06 207 GLN A C 1
ATOM 1564 O O . GLN A 1 207 ? -5.347 6.830 -14.521 1.00 86.06 207 GLN A O 1
ATOM 1569 N N . PRO A 1 208 ? -5.644 4.630 -14.885 1.00 81.69 208 PRO A N 1
ATOM 1570 C CA . PRO A 1 208 ? -4.626 4.214 -13.918 1.00 81.69 208 PRO A CA 1
ATOM 1571 C C . PRO A 1 208 ? -3.208 4.650 -14.306 1.00 81.69 208 PRO A C 1
ATOM 1573 O O . PRO A 1 208 ? -2.366 4.815 -13.436 1.00 81.69 208 PRO A O 1
ATOM 1576 N N . LEU A 1 209 ? -2.961 4.874 -15.600 1.00 75.31 209 LEU A N 1
ATOM 1577 C CA . LEU A 1 209 ? -1.678 5.351 -16.133 1.00 75.31 209 LEU A CA 1
ATOM 1578 C C . LEU A 1 209 ? -1.547 6.881 -16.115 1.00 75.31 209 LEU A C 1
ATOM 1580 O O . LEU A 1 209 ? -0.479 7.412 -16.398 1.00 75.31 209 LEU A O 1
ATOM 1584 N N . ALA A 1 210 ? -2.627 7.613 -15.829 1.00 76.69 210 ALA A N 1
ATOM 1585 C CA . ALA A 1 210 ? -2.565 9.065 -15.766 1.00 76.69 210 ALA A CA 1
ATOM 1586 C C . ALA A 1 210 ? -2.074 9.489 -14.379 1.00 76.69 210 ALA A C 1
ATOM 1588 O O . ALA A 1 210 ? -2.873 9.661 -13.452 1.00 76.69 210 ALA A O 1
ATOM 1589 N N . ALA A 1 211 ? -0.762 9.690 -14.258 1.00 64.44 211 ALA A N 1
ATOM 1590 C CA . ALA A 1 211 ? -0.150 10.329 -13.105 1.00 64.44 211 ALA A CA 1
ATOM 1591 C C . ALA A 1 211 ? -0.806 11.696 -12.867 1.00 64.44 211 ALA A C 1
ATOM 1593 O O . ALA A 1 211 ? -0.711 12.617 -13.680 1.00 64.44 211 ALA A O 1
ATOM 1594 N N . ARG A 1 212 ? -1.540 11.830 -11.762 1.00 72.62 212 ARG A N 1
ATOM 1595 C CA . ARG A 1 212 ? -2.132 13.106 -11.353 1.00 72.62 212 ARG A CA 1
ATOM 1596 C C . ARG A 1 212 ? -1.848 13.313 -9.882 1.00 72.62 212 ARG A C 1
ATOM 1598 O O . ARG A 1 212 ? -2.357 12.560 -9.054 1.00 72.62 212 ARG A O 1
ATOM 1605 N N . LYS A 1 213 ? -1.102 14.372 -9.569 1.00 72.38 213 LYS A N 1
ATOM 1606 C CA . LYS A 1 213 ? -1.027 14.906 -8.209 1.00 72.38 213 LYS A CA 1
ATOM 1607 C C . LYS A 1 213 ? -2.419 15.383 -7.829 1.00 72.38 213 LYS A C 1
ATOM 1609 O O . LYS A 1 213 ? -3.032 16.175 -8.551 1.00 72.38 213 LYS A O 1
ATOM 1614 N N . ARG A 1 214 ? -2.953 14.860 -6.732 1.00 72.75 214 ARG A N 1
ATOM 1615 C CA . ARG A 1 214 ? -4.289 15.221 -6.261 1.00 72.75 214 ARG A CA 1
ATOM 1616 C C . ARG A 1 214 ? -4.135 15.870 -4.901 1.00 72.75 214 ARG A C 1
ATOM 1618 O O . ARG A 1 214 ? -3.571 15.285 -3.979 1.00 72.75 214 ARG A O 1
ATOM 1625 N N . LYS A 1 215 ? -4.625 17.102 -4.788 1.00 67.75 215 LYS A N 1
ATOM 1626 C CA . LYS A 1 215 ? -4.758 17.759 -3.490 1.00 67.75 215 LYS A CA 1
ATOM 1627 C C . LYS A 1 215 ? -5.906 17.073 -2.771 1.00 67.75 215 LYS A C 1
ATOM 1629 O O . LYS A 1 215 ? -7.026 17.047 -3.284 1.00 67.75 215 LYS A O 1
ATOM 1634 N N . VAL A 1 216 ? -5.615 16.473 -1.628 1.00 62.53 216 VAL A N 1
ATOM 1635 C CA . VAL A 1 216 ? -6.636 15.823 -0.811 1.00 62.53 216 VAL A CA 1
ATOM 1636 C C . VAL A 1 216 ? -6.959 16.729 0.361 1.00 62.53 216 VAL A C 1
ATOM 1638 O O . VAL A 1 216 ? -6.087 17.385 0.920 1.00 62.53 216 VAL A O 1
ATOM 1641 N N . GLY A 1 217 ? -8.261 16.847 0.615 1.00 63.34 217 GLY A N 1
ATOM 1642 C CA . GLY A 1 217 ? -8.856 17.899 1.423 1.00 63.34 217 GLY A CA 1
ATOM 1643 C C . GLY A 1 217 ? -8.543 17.841 2.917 1.00 63.34 217 GLY A C 1
ATOM 1644 O O . GLY A 1 217 ? -7.933 16.909 3.427 1.00 63.34 217 GLY A O 1
ATOM 1645 N N . ARG A 1 218 ? -9.061 18.864 3.608 1.00 72.81 218 ARG A N 1
ATOM 1646 C CA . ARG A 1 218 ? -8.905 19.226 5.032 1.00 72.81 218 ARG A CA 1
ATOM 1647 C C . ARG A 1 218 ? -8.940 18.096 6.075 1.00 72.81 218 ARG A C 1
ATOM 1649 O O . ARG A 1 218 ? -8.515 18.343 7.200 1.00 72.81 218 ARG A O 1
ATOM 1656 N N . HIS A 1 219 ? -9.490 16.919 5.770 1.00 88.56 219 HIS A N 1
ATOM 1657 C CA . HIS A 1 219 ? -9.809 15.903 6.774 1.00 88.56 219 HIS A CA 1
ATOM 1658 C C . HIS A 1 219 ? -8.720 14.821 6.873 1.00 88.56 219 HIS A C 1
ATOM 1660 O O . HIS A 1 219 ? -8.616 13.981 5.976 1.00 88.56 219 HIS A O 1
ATOM 1666 N N . PRO A 1 220 ? -7.974 14.740 7.992 1.00 91.31 220 PRO A N 1
ATOM 1667 C CA . PRO A 1 220 ? -6.886 13.770 8.149 1.00 91.31 220 PRO A CA 1
ATOM 1668 C C . PRO A 1 220 ? -7.367 12.312 8.115 1.00 91.31 220 PRO A C 1
ATOM 1670 O O . PRO A 1 220 ? -6.648 11.429 7.658 1.00 91.31 220 PRO A O 1
ATOM 1673 N N . ALA A 1 221 ? -8.604 12.038 8.541 1.00 94.00 221 ALA A N 1
ATOM 1674 C CA . ALA A 1 221 ? -9.167 10.691 8.465 1.00 94.00 221 ALA A CA 1
ATOM 1675 C C . ALA A 1 221 ? -9.448 10.246 7.015 1.00 94.00 221 ALA A C 1
ATOM 1677 O O . ALA A 1 221 ? -9.264 9.079 6.688 1.00 94.00 221 ALA A O 1
ATOM 1678 N N . ALA A 1 222 ? -9.816 11.173 6.121 1.00 94.00 222 ALA A N 1
ATOM 1679 C CA . ALA A 1 222 ? -9.981 10.870 4.699 1.00 94.00 222 ALA A CA 1
ATOM 1680 C C . ALA A 1 222 ? -8.626 10.601 4.028 1.00 94.00 222 ALA A C 1
ATOM 1682 O O . ALA A 1 222 ? -8.504 9.677 3.226 1.00 94.00 222 ALA A O 1
ATOM 1683 N N . VAL A 1 223 ? -7.594 11.360 4.407 1.00 93.56 223 VAL A N 1
ATOM 1684 C CA . VAL A 1 223 ? -6.217 11.107 3.962 1.00 93.56 223 VAL A CA 1
ATOM 1685 C C . VAL A 1 223 ? -5.771 9.705 4.379 1.00 93.56 223 VAL A C 1
ATOM 1687 O O . VAL A 1 223 ? -5.286 8.951 3.541 1.00 93.56 223 VAL A O 1
ATOM 1690 N N . ARG A 1 224 ? -6.052 9.294 5.623 1.00 94.81 224 ARG A N 1
ATOM 1691 C CA . ARG A 1 224 ? -5.723 7.947 6.113 1.00 94.81 224 ARG A CA 1
ATOM 1692 C C . ARG A 1 224 ? -6.364 6.826 5.287 1.00 94.81 224 ARG A C 1
ATOM 1694 O O . ARG A 1 224 ? -5.704 5.822 5.036 1.00 94.81 224 ARG A O 1
ATOM 1701 N N . VAL A 1 225 ? -7.605 7.004 4.824 1.00 95.94 225 VAL A N 1
ATOM 1702 C CA . VAL A 1 225 ? -8.264 6.054 3.906 1.00 95.94 225 VAL A CA 1
ATOM 1703 C C . VAL A 1 225 ? -7.533 5.975 2.565 1.00 95.94 225 VAL A C 1
ATOM 1705 O O . VAL A 1 225 ? -7.356 4.892 2.021 1.00 95.94 225 VAL A O 1
ATOM 1708 N N . LEU A 1 226 ? -7.065 7.094 2.012 1.00 94.69 226 LEU A N 1
ATOM 1709 C CA . LEU A 1 226 ? -6.285 7.047 0.772 1.00 94.69 226 LEU A CA 1
ATOM 1710 C C . LEU A 1 226 ? -4.926 6.377 0.992 1.00 94.69 226 LEU A C 1
ATOM 1712 O O . LEU A 1 226 ? -4.512 5.560 0.169 1.00 94.69 226 LEU A O 1
ATOM 1716 N N . CYS A 1 227 ? -4.275 6.632 2.124 1.00 93.75 227 CYS A N 1
ATOM 1717 C CA . CYS A 1 227 ? -3.030 5.959 2.482 1.00 93.75 227 CYS A CA 1
ATOM 1718 C C . CYS A 1 227 ? -3.217 4.445 2.656 1.00 93.75 227 CYS A C 1
ATOM 1720 O O . CYS A 1 227 ? -2.384 3.668 2.192 1.00 93.75 227 CYS A O 1
ATOM 1722 N N . SER A 1 228 ? -4.336 3.993 3.238 1.00 95.38 228 SER A N 1
ATOM 1723 C CA . SER A 1 228 ? -4.625 2.558 3.360 1.00 95.38 228 SER A CA 1
ATOM 1724 C C . SER A 1 228 ? -4.888 1.887 2.010 1.00 95.38 228 SER A C 1
ATOM 1726 O O . SER A 1 228 ? -4.643 0.689 1.877 1.00 95.38 228 SER A O 1
ATOM 1728 N N . VAL A 1 229 ? -5.326 2.637 0.993 1.00 94.75 229 VAL A N 1
ATOM 1729 C CA . VAL A 1 229 ? -5.516 2.145 -0.381 1.00 94.75 229 VAL A CA 1
ATOM 1730 C C . VAL A 1 229 ? -4.214 2.165 -1.202 1.00 94.75 229 VAL A C 1
ATOM 1732 O O . VAL A 1 229 ? -4.082 1.376 -2.137 1.00 94.75 229 VAL A O 1
ATOM 1735 N N . GLY A 1 230 ? -3.240 3.004 -0.831 1.00 93.12 230 GLY A N 1
ATOM 1736 C CA . GLY A 1 230 ? -1.892 3.031 -1.419 1.00 93.12 230 GLY A CA 1
ATOM 1737 C C . GLY A 1 230 ? -1.367 4.396 -1.846 1.00 93.12 230 GLY A C 1
ATOM 1738 O O . GLY A 1 230 ? -0.297 4.468 -2.443 1.00 93.12 230 GLY A O 1
ATOM 1739 N N . PHE A 1 231 ? -2.089 5.479 -1.563 1.00 93.12 231 PHE A N 1
ATOM 1740 C CA . PHE A 1 231 ? -1.567 6.823 -1.794 1.00 93.12 231 PHE A CA 1
ATOM 1741 C C . PHE A 1 231 ? -0.458 7.147 -0.783 1.00 93.12 231 PHE A C 1
ATOM 1743 O O . PHE A 1 231 ? -0.583 6.849 0.401 1.00 93.12 231 PHE A O 1
ATOM 1750 N N . GLY A 1 232 ? 0.617 7.778 -1.244 1.00 90.81 232 GLY A N 1
ATOM 1751 C CA . GLY A 1 232 ? 1.676 8.332 -0.405 1.00 90.81 232 GLY A CA 1
ATOM 1752 C C . GLY A 1 232 ? 1.512 9.839 -0.232 1.00 90.81 232 GLY A C 1
ATOM 1753 O O . GLY A 1 232 ? 1.085 10.532 -1.157 1.00 90.81 232 GLY A O 1
ATOM 1754 N N . GLU A 1 233 ? 1.856 10.344 0.950 1.00 90.31 233 GLU A N 1
ATOM 1755 C CA . GLU A 1 233 ? 1.977 11.779 1.206 1.00 90.31 233 GLU A CA 1
ATOM 1756 C C . GLU A 1 233 ? 3.330 12.282 0.699 1.00 90.31 233 GLU A C 1
ATOM 1758 O O . GLU A 1 233 ? 4.382 11.810 1.127 1.00 90.31 233 GLU A O 1
ATOM 1763 N N . GLU A 1 234 ? 3.303 13.260 -0.203 1.00 89.25 234 GLU A N 1
ATOM 1764 C CA . GLU A 1 234 ? 4.493 13.953 -0.684 1.00 89.25 234 GLU A CA 1
ATOM 1765 C C . GLU A 1 234 ? 4.348 15.456 -0.468 1.00 89.25 234 GLU A C 1
ATOM 1767 O O . GLU A 1 234 ? 3.319 16.059 -0.781 1.00 89.25 234 GLU A O 1
ATOM 1772 N N . THR A 1 235 ? 5.402 16.081 0.050 1.00 86.31 235 THR A N 1
ATOM 1773 C CA . THR A 1 235 ? 5.469 17.535 0.192 1.00 86.31 235 THR A CA 1
ATOM 1774 C C . THR A 1 235 ? 6.147 18.114 -1.042 1.00 86.31 235 THR A C 1
ATOM 1776 O O . THR A 1 235 ? 7.361 17.990 -1.202 1.00 86.31 235 THR A O 1
ATOM 1779 N N . ALA A 1 236 ? 5.370 18.758 -1.911 1.00 80.31 236 ALA A N 1
ATOM 1780 C CA . ALA A 1 236 ? 5.875 19.461 -3.085 1.00 80.31 236 ALA A CA 1
ATOM 1781 C C . ALA A 1 236 ? 5.588 20.956 -2.927 1.00 80.31 236 ALA A C 1
ATOM 1783 O O . ALA A 1 236 ? 4.465 21.341 -2.621 1.00 80.31 236 ALA A O 1
ATOM 1784 N N . GLU A 1 237 ? 6.608 21.801 -3.103 1.00 81.88 237 GLU A N 1
ATOM 1785 C CA . GLU A 1 237 ? 6.459 23.270 -3.069 1.00 81.88 237 GLU A CA 1
ATOM 1786 C C . GLU A 1 237 ? 5.856 23.820 -1.753 1.00 81.88 237 GLU A C 1
ATOM 1788 O O . GLU A 1 237 ? 5.286 24.905 -1.721 1.00 81.88 237 GLU A O 1
ATOM 1793 N N . GLY A 1 238 ? 6.002 23.084 -0.644 1.00 81.88 238 GLY A N 1
ATOM 1794 C CA . GLY A 1 238 ? 5.466 23.463 0.671 1.00 81.88 238 GLY A CA 1
ATOM 1795 C C . GLY A 1 238 ? 4.007 23.060 0.913 1.00 81.88 238 GLY A C 1
ATOM 1796 O O . GLY A 1 238 ? 3.493 23.298 2.004 1.00 81.88 238 GLY A O 1
ATOM 1797 N N . GLU A 1 239 ? 3.355 22.410 -0.053 1.00 83.19 239 GLU A N 1
ATOM 1798 C CA . GLU A 1 239 ? 2.014 21.849 0.099 1.00 83.19 239 GLU A CA 1
ATOM 1799 C C . GLU A 1 239 ? 2.065 20.315 0.186 1.00 83.19 239 GLU A C 1
ATOM 1801 O O . GLU A 1 239 ? 2.772 19.648 -0.572 1.00 83.19 239 GLU A O 1
ATOM 1806 N N . SER A 1 240 ? 1.288 19.738 1.106 1.00 83.00 240 SER A N 1
ATOM 1807 C CA . SER A 1 240 ? 1.096 18.287 1.187 1.00 83.00 240 SER A CA 1
ATOM 1808 C C . SER A 1 240 ? 0.149 17.832 0.075 1.00 83.00 240 SER A C 1
ATOM 1810 O O . SER A 1 240 ? -1.013 18.241 0.021 1.00 83.00 240 SER A O 1
ATOM 1812 N N . CYS A 1 241 ? 0.637 16.979 -0.820 1.00 88.44 241 CYS A N 1
ATOM 1813 C CA . CYS A 1 241 ? -0.143 16.363 -1.886 1.00 88.44 241 CYS A CA 1
ATOM 1814 C C . CYS A 1 241 ? -0.122 14.840 -1.754 1.00 88.44 241 CYS A C 1
ATOM 1816 O O . CYS A 1 241 ? 0.799 14.273 -1.171 1.00 88.44 241 CYS A O 1
ATOM 1818 N N . LEU A 1 242 ? -1.151 14.176 -2.286 1.00 90.00 242 LEU A N 1
ATOM 1819 C CA . LEU A 1 242 ? -1.147 12.722 -2.377 1.00 90.00 242 LEU A CA 1
ATOM 1820 C C . LEU A 1 242 ? -0.739 12.283 -3.776 1.00 90.00 242 LEU A C 1
ATOM 1822 O O . LEU A 1 242 ? -1.284 12.758 -4.782 1.00 90.00 242 LEU A O 1
ATOM 1826 N N . VAL A 1 243 ? 0.195 11.340 -3.810 1.00 89.38 243 VAL A N 1
ATOM 1827 C CA . VAL A 1 243 ? 0.740 10.739 -5.024 1.00 89.38 243 VAL A CA 1
ATOM 1828 C C . VAL A 1 243 ? 0.562 9.231 -4.934 1.00 89.38 243 VAL A C 1
ATOM 1830 O O . VAL A 1 243 ? 0.822 8.615 -3.906 1.00 89.38 243 VAL A O 1
ATOM 1833 N N . LEU A 1 244 ? 0.084 8.624 -6.014 1.00 90.38 244 LEU A N 1
ATOM 1834 C CA . LEU A 1 244 ? -0.052 7.177 -6.122 1.00 90.38 244 LEU A CA 1
ATOM 1835 C C . LEU A 1 244 ? 1.023 6.669 -7.080 1.00 90.38 244 LEU A C 1
ATOM 1837 O O . LEU A 1 244 ? 0.815 6.711 -8.287 1.00 90.38 244 LEU A O 1
ATOM 1841 N N . ARG A 1 245 ? 2.166 6.231 -6.541 1.00 86.56 245 ARG A N 1
ATOM 1842 C CA . ARG A 1 245 ? 3.290 5.705 -7.340 1.00 86.56 245 ARG A CA 1
ATOM 1843 C C . ARG A 1 245 ? 3.005 4.306 -7.880 1.00 86.56 245 ARG A C 1
ATOM 1845 O O . ARG A 1 245 ? 3.218 4.036 -9.052 1.00 86.56 245 ARG A O 1
ATOM 1852 N N . ALA A 1 246 ? 2.473 3.432 -7.029 1.00 88.44 246 ALA A N 1
ATOM 1853 C CA . ALA A 1 246 ? 2.084 2.077 -7.401 1.00 88.44 246 ALA A CA 1
ATOM 1854 C C . ALA A 1 246 ? 0.569 1.913 -7.244 1.00 88.44 246 ALA A C 1
ATOM 1856 O O . ALA A 1 246 ? 0.033 1.938 -6.133 1.00 88.44 246 ALA A O 1
ATOM 1857 N N . ALA A 1 247 ? -0.142 1.768 -8.360 1.00 90.00 247 ALA A N 1
ATOM 1858 C CA . ALA A 1 247 ? -1.585 1.578 -8.366 1.00 90.00 247 ALA A CA 1
ATOM 1859 C C . ALA A 1 247 ? -1.933 0.084 -8.310 1.00 90.00 247 ALA A C 1
ATOM 1861 O O . ALA A 1 247 ? -1.971 -0.593 -9.339 1.00 90.00 247 ALA A O 1
ATOM 1862 N N . TYR A 1 248 ? -2.244 -0.413 -7.112 1.00 91.94 248 TYR A N 1
ATOM 1863 C CA . TYR A 1 248 ? -2.759 -1.769 -6.907 1.00 91.94 248 TYR A CA 1
ATOM 1864 C C . TYR A 1 248 ? -4.259 -1.816 -7.206 1.00 91.94 248 TYR A C 1
ATOM 1866 O O . TYR A 1 248 ? -5.096 -1.489 -6.359 1.00 91.94 248 TYR A O 1
ATOM 1874 N N . LEU A 1 249 ? -4.616 -2.205 -8.431 1.00 90.31 249 LEU A N 1
ATOM 1875 C CA . LEU A 1 249 ? -5.994 -2.097 -8.927 1.00 90.31 249 LEU A CA 1
ATOM 1876 C C . LEU A 1 249 ? -7.004 -2.862 -8.067 1.00 90.31 249 LEU A C 1
ATOM 1878 O O . LEU A 1 249 ? -8.081 -2.341 -7.782 1.00 90.31 249 LEU A O 1
ATOM 1882 N N . GLN A 1 250 ? -6.651 -4.060 -7.607 1.00 89.75 250 GLN A N 1
ATOM 1883 C CA . GLN A 1 250 ? -7.522 -4.872 -6.761 1.00 89.75 250 GLN A CA 1
ATOM 1884 C C . GLN A 1 250 ? -7.842 -4.169 -5.438 1.00 89.75 250 GLN A C 1
ATOM 1886 O O . GLN A 1 250 ? -8.999 -4.097 -5.025 1.00 89.75 250 GLN A O 1
ATOM 1891 N N . ARG A 1 251 ? -6.827 -3.570 -4.810 1.00 92.62 251 ARG A N 1
ATOM 1892 C CA . ARG A 1 251 ? -6.969 -2.834 -3.553 1.00 92.62 251 ARG A CA 1
ATOM 1893 C C . ARG A 1 251 ? -7.782 -1.547 -3.726 1.00 92.62 251 ARG A C 1
ATOM 1895 O O . ARG A 1 251 ? -8.643 -1.256 -2.899 1.00 92.62 251 ARG A O 1
ATOM 1902 N N . LEU A 1 252 ? -7.576 -0.823 -4.830 1.00 92.94 252 LEU A N 1
ATOM 1903 C CA . LEU A 1 252 ? -8.391 0.339 -5.213 1.00 92.94 252 LEU A CA 1
ATOM 1904 C C . LEU A 1 252 ? -9.870 -0.037 -5.392 1.00 92.94 252 LEU A C 1
ATOM 1906 O O . LEU A 1 252 ? -10.749 0.682 -4.917 1.00 92.94 252 LEU A O 1
ATOM 1910 N N . VAL A 1 253 ? -10.150 -1.172 -6.041 1.00 92.75 253 VAL A N 1
ATOM 1911 C CA . VAL A 1 253 ? -11.513 -1.698 -6.227 1.00 92.75 253 VAL A CA 1
ATOM 1912 C C . VAL A 1 253 ? -12.153 -2.073 -4.888 1.00 92.75 253 VAL A C 1
ATOM 1914 O O . VAL A 1 253 ? -13.300 -1.693 -4.647 1.00 92.75 253 VAL A O 1
ATOM 1917 N N . VAL A 1 254 ? -11.419 -2.757 -4.002 1.00 93.31 254 VAL A N 1
ATOM 1918 C CA . VAL A 1 254 ? -11.881 -3.091 -2.641 1.00 93.31 254 VAL A CA 1
ATOM 1919 C C . VAL A 1 254 ? -12.239 -1.817 -1.876 1.00 93.31 254 VAL A C 1
ATOM 1921 O O . VAL A 1 254 ? -13.345 -1.701 -1.352 1.00 93.31 254 VAL A O 1
ATOM 1924 N N . GLY A 1 255 ? -11.341 -0.827 -1.869 1.00 94.44 255 GLY A N 1
ATOM 1925 C CA . GLY A 1 255 ? -11.581 0.448 -1.195 1.00 94.44 255 GLY A CA 1
ATOM 1926 C C . GLY A 1 255 ? -12.789 1.195 -1.747 1.00 94.44 255 GLY A C 1
ATOM 1927 O O . GLY A 1 255 ? -13.614 1.682 -0.978 1.00 94.44 255 GLY A O 1
ATOM 1928 N N . TYR A 1 256 ? -12.955 1.218 -3.070 1.00 94.69 256 TYR A N 1
ATOM 1929 C CA . TYR A 1 256 ? -14.121 1.830 -3.704 1.00 94.69 256 TYR A CA 1
ATOM 1930 C C . TYR A 1 256 ? -15.442 1.167 -3.279 1.00 94.69 256 TYR A C 1
ATOM 1932 O O . TYR A 1 256 ? -16.436 1.858 -3.038 1.00 94.69 256 TYR A O 1
ATOM 1940 N N . ARG A 1 257 ? -15.465 -0.167 -3.158 1.00 92.62 257 ARG A N 1
ATOM 1941 C CA . ARG A 1 257 ? -16.655 -0.911 -2.719 1.00 92.62 257 ARG A CA 1
ATOM 1942 C C . ARG A 1 257 ? -17.016 -0.654 -1.276 1.00 92.62 257 ARG A C 1
ATOM 1944 O O . ARG A 1 257 ? -18.152 -0.274 -1.023 1.00 92.62 257 ARG A O 1
ATOM 1951 N N . LEU A 1 258 ? -16.057 -0.799 -0.368 1.00 95.06 258 LEU A N 1
ATOM 1952 C CA . LEU A 1 258 ? -16.300 -0.582 1.057 1.00 95.06 258 LEU A CA 1
ATOM 1953 C C . LEU A 1 258 ? -16.818 0.840 1.304 1.00 95.06 258 LEU A C 1
ATOM 1955 O O . LEU A 1 258 ? -17.818 1.033 1.987 1.00 95.06 258 LEU A O 1
ATOM 1959 N N . LEU A 1 259 ? -16.235 1.837 0.631 1.00 95.12 259 LEU A N 1
ATOM 1960 C CA . LEU A 1 259 ? -16.740 3.209 0.686 1.00 95.12 259 LEU A CA 1
ATOM 1961 C C . LEU A 1 259 ? -18.157 3.354 0.114 1.00 95.12 259 LEU A C 1
ATOM 1963 O O . LEU A 1 259 ? -18.897 4.232 0.552 1.00 95.12 259 LEU A O 1
ATOM 1967 N N . SER A 1 260 ? -18.537 2.550 -0.880 1.00 93.94 260 SER A N 1
ATOM 1968 C CA . SER A 1 260 ? -19.889 2.556 -1.462 1.00 93.94 260 SER A CA 1
ATOM 1969 C C . SER A 1 260 ? -20.917 1.930 -0.529 1.00 93.94 260 SER A C 1
ATOM 1971 O O . SER A 1 260 ? -22.021 2.455 -0.409 1.00 93.94 260 SER A O 1
ATOM 1973 N N . GLU A 1 261 ? -20.547 0.860 0.169 1.00 93.88 261 GLU A N 1
ATOM 1974 C CA . GLU A 1 261 ? -21.380 0.220 1.187 1.00 93.88 261 GLU A CA 1
ATOM 1975 C C . GLU A 1 261 ? -21.606 1.159 2.376 1.00 93.88 261 GLU A C 1
ATOM 1977 O O . GLU A 1 261 ? -22.753 1.455 2.719 1.00 93.88 261 GLU A O 1
ATOM 1982 N N . THR A 1 262 ? -20.530 1.731 2.926 1.00 94.44 262 THR A N 1
ATOM 1983 C CA . THR A 1 262 ? -20.600 2.744 3.988 1.00 94.44 262 THR A CA 1
ATOM 1984 C C . THR A 1 262 ? -21.463 3.935 3.577 1.00 94.44 262 THR A C 1
ATOM 1986 O O . THR A 1 262 ? -22.281 4.429 4.350 1.00 94.44 262 THR A O 1
ATOM 1989 N N . ALA A 1 263 ? -21.328 4.405 2.340 1.00 93.75 263 ALA A N 1
ATOM 1990 C CA . ALA A 1 263 ? -22.120 5.517 1.841 1.00 93.75 263 ALA A CA 1
ATOM 1991 C C . ALA A 1 263 ? -23.610 5.202 1.686 1.00 93.75 263 ALA A C 1
ATOM 1993 O O . ALA A 1 263 ? -24.452 6.057 1.992 1.00 93.75 263 ALA A O 1
ATOM 1994 N N . ALA A 1 264 ? -23.939 3.984 1.251 1.00 93.88 264 ALA A N 1
ATOM 1995 C CA . ALA A 1 264 ? -25.314 3.532 1.099 1.00 93.88 264 ALA A CA 1
ATOM 1996 C C . ALA A 1 264 ? -26.065 3.566 2.440 1.00 93.88 264 ALA A C 1
ATOM 1998 O O . ALA A 1 264 ? -27.217 4.000 2.478 1.00 93.88 264 ALA A O 1
ATOM 1999 N N . LEU A 1 265 ? -25.393 3.235 3.552 1.00 93.38 265 LEU A N 1
ATOM 2000 C CA . LEU A 1 265 ? -25.958 3.327 4.909 1.00 93.38 265 LEU A CA 1
ATOM 2001 C C . LEU A 1 265 ? -26.381 4.756 5.295 1.00 93.38 265 LEU A C 1
ATOM 2003 O O . LEU A 1 265 ? -27.262 4.948 6.132 1.00 93.38 265 LEU A O 1
ATOM 2007 N N . ILE A 1 266 ? -25.785 5.773 4.670 1.00 93.06 266 ILE A N 1
ATOM 2008 C CA . ILE A 1 266 ? -26.037 7.198 4.946 1.00 93.06 266 ILE A CA 1
ATOM 2009 C C . ILE A 1 266 ? -26.906 7.829 3.839 1.00 93.06 266 ILE A C 1
ATOM 2011 O O . ILE A 1 266 ? -27.159 9.038 3.840 1.00 93.06 266 ILE A O 1
ATOM 2015 N N . GLY A 1 267 ? -27.406 7.014 2.904 1.00 92.31 267 GLY A N 1
ATOM 2016 C CA . GLY A 1 267 ? -28.265 7.443 1.801 1.00 92.31 267 GLY A CA 1
ATOM 2017 C C . GLY A 1 267 ? -27.521 8.161 0.674 1.00 92.31 267 GLY A C 1
ATOM 2018 O O . GLY A 1 267 ? -28.131 8.935 -0.062 1.00 92.31 267 GLY A O 1
ATOM 2019 N N . VAL A 1 268 ? -26.209 7.947 0.538 1.00 93.12 268 VAL A N 1
ATOM 2020 C CA . VAL A 1 268 ? -25.427 8.462 -0.591 1.00 93.12 268 VAL A CA 1
ATOM 2021 C C . VAL A 1 268 ? -25.210 7.329 -1.590 1.00 93.12 268 VAL A C 1
ATOM 2023 O O . VAL A 1 268 ? -24.572 6.330 -1.280 1.00 93.12 268 VAL A O 1
ATOM 2026 N N . SER A 1 269 ? -25.758 7.491 -2.794 1.00 91.25 269 SER A N 1
ATOM 2027 C CA . SER A 1 269 ? -25.575 6.552 -3.902 1.00 91.25 269 SER A CA 1
ATOM 2028 C C . SER A 1 269 ? -24.441 7.008 -4.808 1.00 91.25 269 SER A C 1
ATOM 2030 O O . SER A 1 269 ? -24.277 8.203 -5.064 1.00 91.25 269 SER A O 1
ATOM 2032 N N . PHE A 1 270 ? -23.720 6.039 -5.358 1.00 88.38 270 PHE A N 1
ATOM 2033 C CA . PHE A 1 270 ? -22.562 6.265 -6.206 1.00 88.38 270 PHE A CA 1
ATOM 2034 C C . PHE A 1 270 ? -22.629 5.451 -7.503 1.00 88.38 270 PHE A C 1
ATOM 2036 O O . PHE A 1 270 ? -23.376 4.471 -7.569 1.00 88.38 270 PHE A O 1
ATOM 2043 N N . PRO A 1 271 ? -21.916 5.878 -8.564 1.00 86.94 271 PRO A N 1
ATOM 2044 C CA . PRO A 1 271 ? -21.912 5.160 -9.832 1.00 86.94 271 PRO A CA 1
ATOM 2045 C C . PRO A 1 271 ? -21.274 3.768 -9.684 1.00 86.94 271 PRO A C 1
ATOM 2047 O O . PRO A 1 271 ? -20.339 3.594 -8.910 1.00 86.94 271 PRO A O 1
ATOM 2050 N N . PRO A 1 272 ? -21.742 2.760 -10.435 1.00 84.81 272 PRO A N 1
ATOM 2051 C CA . PRO A 1 272 ? -21.114 1.447 -10.418 1.00 84.81 272 PRO A CA 1
ATOM 2052 C C . PRO A 1 272 ? -19.710 1.501 -11.033 1.00 84.81 272 PRO A C 1
ATOM 2054 O O . PRO A 1 272 ? -19.421 2.328 -11.904 1.00 84.81 272 PRO A O 1
ATOM 2057 N N . LEU A 1 273 ? -18.853 0.568 -10.613 1.00 84.00 273 LEU A N 1
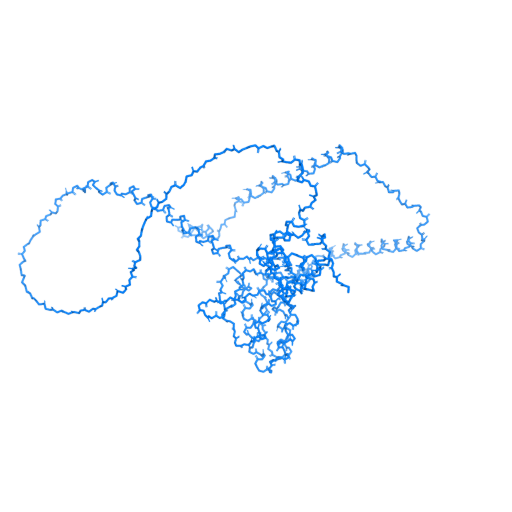ATOM 2058 C CA . LEU A 1 273 ? -17.529 0.383 -11.205 1.00 84.00 273 LEU A CA 1
ATOM 2059 C C . LEU A 1 273 ? -17.632 0.151 -12.726 1.00 84.00 273 LEU A C 1
ATOM 2061 O O . LEU A 1 273 ? -18.557 -0.532 -13.183 1.00 84.00 273 LEU A O 1
ATOM 2065 N N . PRO A 1 274 ? -16.686 0.672 -13.531 1.00 78.62 274 PRO A N 1
ATOM 2066 C CA . PRO A 1 274 ? -16.642 0.375 -14.956 1.00 78.62 274 PRO A CA 1
ATOM 2067 C C . PRO A 1 274 ? -16.527 -1.138 -15.190 1.00 78.62 274 PRO A C 1
ATOM 2069 O O . PRO A 1 274 ? -15.715 -1.809 -14.555 1.00 78.62 274 PRO A O 1
ATOM 2072 N N . LYS A 1 275 ? -17.307 -1.674 -16.139 1.00 68.81 275 LYS A N 1
ATOM 2073 C CA . LYS A 1 275 ? -17.415 -3.123 -16.435 1.00 68.81 275 LYS A CA 1
ATOM 2074 C C . LYS A 1 275 ? -16.096 -3.804 -16.834 1.00 68.81 275 LYS A C 1
ATOM 2076 O O . LYS A 1 275 ? -16.049 -5.021 -16.948 1.00 68.81 275 LYS A O 1
ATOM 2081 N N . CYS A 1 276 ? -15.056 -3.027 -17.104 1.00 64.38 276 CYS A N 1
ATOM 2082 C CA . CYS A 1 276 ? -13.739 -3.491 -17.518 1.00 64.38 276 CYS A CA 1
ATOM 2083 C C . CYS A 1 276 ? -12.799 -3.835 -16.349 1.00 64.38 276 CYS A C 1
ATOM 2085 O O . CYS A 1 276 ? -11.699 -4.320 -16.606 1.00 64.38 276 CYS A O 1
ATOM 2087 N N . TYR A 1 277 ? -13.204 -3.620 -15.094 1.00 68.75 277 TYR A N 1
ATOM 2088 C CA . TYR A 1 277 ? -12.396 -4.006 -13.936 1.00 68.75 277 TYR A CA 1
ATOM 2089 C C . TYR A 1 277 ? -12.766 -5.404 -13.459 1.00 68.75 277 TYR A C 1
ATOM 2091 O O . TYR A 1 277 ? -13.937 -5.702 -13.227 1.00 68.75 277 TYR A O 1
ATOM 2099 N N . PHE A 1 278 ? -11.743 -6.255 -13.333 1.00 62.66 278 PHE A N 1
ATOM 2100 C CA . PHE A 1 278 ? -11.874 -7.563 -12.710 1.00 62.66 278 PHE A CA 1
ATOM 2101 C C . PHE A 1 278 ? -12.343 -7.354 -11.274 1.00 62.66 278 PHE A C 1
ATOM 2103 O O . PHE A 1 278 ? -11.669 -6.705 -10.474 1.00 62.66 278 PHE A O 1
ATOM 2110 N N . ASP A 1 279 ? -13.533 -7.856 -10.985 1.00 62.28 279 ASP A N 1
ATOM 2111 C CA . ASP A 1 279 ? -14.086 -7.851 -9.651 1.00 62.28 279 ASP A CA 1
ATOM 2112 C C . ASP A 1 279 ? -13.776 -9.205 -9.005 1.00 62.28 279 ASP A C 1
ATOM 2114 O O . ASP A 1 279 ? -14.421 -10.192 -9.354 1.00 62.28 279 ASP A O 1
ATOM 2118 N N . PRO A 1 280 ? -12.814 -9.280 -8.072 1.00 61.62 280 PRO A N 1
ATOM 2119 C CA . PRO A 1 280 ? -12.478 -10.537 -7.407 1.00 61.62 280 PRO A CA 1
ATOM 2120 C C . PRO A 1 280 ? -13.632 -11.076 -6.542 1.00 61.62 280 PRO A C 1
ATOM 2122 O O . PRO A 1 280 ? -13.624 -12.253 -6.190 1.00 61.62 280 PRO A O 1
ATOM 2125 N N . PHE A 1 281 ? -14.630 -10.244 -6.207 1.00 58.00 281 PHE A N 1
ATOM 2126 C CA . PHE A 1 281 ? -15.782 -10.622 -5.382 1.00 58.00 281 PHE A CA 1
ATOM 2127 C C . PHE A 1 281 ? -17.040 -10.941 -6.197 1.00 58.00 281 PHE A C 1
ATOM 2129 O O . PHE A 1 281 ? -17.899 -11.683 -5.715 1.00 58.00 281 PHE A O 1
ATOM 2136 N N . ALA A 1 282 ? -17.150 -10.456 -7.439 1.00 59.03 282 ALA A N 1
ATOM 2137 C CA . ALA A 1 282 ? -18.028 -11.068 -8.434 1.00 59.03 282 ALA A CA 1
ATOM 2138 C C . ALA A 1 282 ? -17.329 -12.340 -8.865 1.00 59.03 282 ALA A C 1
ATOM 2140 O O . ALA A 1 282 ? -16.599 -12.398 -9.849 1.00 59.03 282 ALA A O 1
ATOM 2141 N N . SER A 1 283 ? -17.549 -13.359 -8.051 1.00 45.09 283 SER A N 1
ATOM 2142 C CA . SER A 1 283 ? -17.209 -14.738 -8.319 1.00 45.09 283 SER A CA 1
ATOM 2143 C C . SER A 1 283 ? -17.335 -15.019 -9.818 1.00 45.09 283 SER A C 1
ATOM 2145 O O . SER A 1 283 ? -18.359 -14.709 -10.440 1.00 45.09 283 SER A O 1
ATOM 2147 N N . SER A 1 284 ? -16.325 -15.687 -10.372 1.00 46.38 284 SER A N 1
ATOM 2148 C CA . SER A 1 284 ? -16.302 -16.316 -11.700 1.00 46.38 284 SER A CA 1
ATOM 2149 C C . SER A 1 284 ? -17.397 -17.389 -11.902 1.00 46.38 284 SER A C 1
ATOM 2151 O O . SER A 1 284 ? -17.221 -18.334 -12.661 1.00 46.38 284 SER A O 1
ATOM 2153 N N . PHE A 1 285 ? -18.538 -17.252 -11.223 1.00 44.41 285 PHE A N 1
ATOM 2154 C CA . PHE A 1 285 ? -19.780 -17.995 -11.390 1.00 44.41 285 PHE A CA 1
ATOM 2155 C C . PHE A 1 285 ? -20.910 -17.166 -12.018 1.00 44.41 285 PHE A C 1
ATOM 2157 O O . PHE A 1 285 ? -22.034 -17.650 -12.129 1.00 44.41 285 PHE A O 1
ATOM 2164 N N . THR A 1 286 ? -20.627 -15.966 -12.528 1.00 43.56 286 THR A N 1
ATOM 2165 C CA . THR A 1 286 ? -21.390 -15.463 -13.679 1.00 43.56 286 THR A CA 1
ATOM 2166 C C . THR A 1 286 ? -20.844 -16.189 -14.914 1.00 43.56 286 THR A C 1
ATOM 2168 O O . THR A 1 286 ? -19.982 -15.709 -15.635 1.00 43.56 286 THR A O 1
ATOM 2171 N N . SER A 1 287 ? -21.248 -17.440 -15.165 1.00 40.31 287 SER A N 1
ATOM 2172 C CA . SER A 1 287 ? -22.482 -17.686 -15.920 1.00 40.31 287 SER A CA 1
ATOM 2173 C C . SER A 1 287 ? -22.819 -16.437 -16.717 1.00 40.31 287 SER A C 1
ATOM 2175 O O . SER A 1 287 ? -23.383 -15.476 -16.193 1.00 40.31 287 SER A O 1
ATOM 2177 N N . SER A 1 288 ? -22.337 -16.417 -17.951 1.00 41.41 288 SER A N 1
ATOM 2178 C CA . SER A 1 288 ? -22.738 -15.480 -18.977 1.00 41.41 288 SER A CA 1
ATOM 2179 C C . SER A 1 288 ? -24.259 -15.349 -18.940 1.00 41.41 288 SER A C 1
ATOM 2181 O O . SER A 1 288 ? -24.981 -16.136 -19.540 1.00 41.41 288 SER A O 1
ATOM 2183 N N . GLY A 1 289 ? -24.746 -14.317 -18.249 1.00 40.88 289 GLY A N 1
ATOM 2184 C CA . GLY A 1 289 ? -26.130 -13.852 -18.262 1.00 40.88 289 GLY A CA 1
ATOM 2185 C C . GLY A 1 289 ? -26.510 -13.242 -19.612 1.00 40.88 289 GLY A C 1
ATOM 2186 O O . GLY A 1 289 ? -27.252 -12.269 -19.671 1.00 40.88 289 GLY A O 1
ATOM 2187 N N . GLY A 1 290 ? -25.980 -13.791 -20.705 1.00 37.78 290 GLY A N 1
ATOM 2188 C CA . GLY A 1 290 ? -26.690 -13.792 -21.961 1.00 37.78 290 GLY A CA 1
ATOM 2189 C C . GLY A 1 290 ? -27.768 -14.853 -21.828 1.00 37.78 290 GLY A C 1
ATOM 2190 O O . GLY A 1 290 ? -27.483 -15.989 -21.457 1.00 37.78 290 GLY A O 1
ATOM 2191 N N . GLN A 1 291 ? -29.010 -14.488 -22.115 1.00 44.00 291 GLN A N 1
ATOM 2192 C CA . GLN A 1 291 ? -30.060 -15.449 -22.409 1.00 44.00 291 GLN A CA 1
ATOM 2193 C C . GLN A 1 291 ? -29.625 -16.293 -23.615 1.00 44.00 291 GLN A C 1
ATOM 2195 O O . GLN A 1 291 ? -29.981 -16.013 -24.753 1.00 44.00 291 GLN A O 1
ATOM 2200 N N . SER A 1 292 ? -28.796 -17.301 -23.382 1.00 41.12 292 SER A N 1
ATOM 2201 C CA . SER A 1 292 ? -28.552 -18.364 -24.333 1.00 41.12 292 SER A CA 1
ATOM 2202 C C . SER A 1 292 ? -29.431 -19.501 -23.863 1.00 41.12 292 SER A C 1
ATOM 2204 O O . SER A 1 292 ? -29.108 -20.197 -22.899 1.00 41.12 292 SER A O 1
ATOM 2206 N N . GLY A 1 293 ? -30.598 -19.621 -24.495 1.00 46.66 293 GLY A N 1
ATOM 2207 C CA . GLY A 1 293 ? -31.385 -20.842 -24.446 1.00 46.66 293 GLY A CA 1
ATOM 2208 C C . GLY A 1 293 ? -30.517 -21.961 -25.000 1.00 46.66 293 GLY A C 1
ATOM 2209 O O . GLY A 1 293 ? -30.493 -22.201 -26.204 1.00 46.66 293 GLY A O 1
ATOM 2210 N N . LEU A 1 294 ? -29.739 -22.589 -24.122 1.00 48.91 294 LEU A N 1
ATOM 2211 C CA . LEU A 1 294 ? -28.976 -23.767 -24.469 1.00 48.91 294 LEU A CA 1
ATOM 2212 C C . LEU A 1 294 ? -29.975 -24.847 -24.903 1.00 48.91 294 LEU A C 1
ATOM 2214 O O . LEU A 1 294 ? -31.000 -25.036 -24.239 1.00 48.91 294 LEU A O 1
ATOM 2218 N N . PRO A 1 295 ? -29.716 -25.540 -26.022 1.00 57.44 295 PRO A N 1
ATOM 2219 C CA . PRO A 1 295 ? -30.615 -26.565 -26.516 1.00 57.44 295 PRO A CA 1
ATOM 2220 C C . PRO A 1 295 ? -30.797 -27.646 -25.439 1.00 57.44 295 PRO A C 1
ATOM 2222 O O . PRO A 1 295 ? -29.818 -28.006 -24.771 1.00 57.44 295 PRO A O 1
ATOM 2225 N N . PRO A 1 296 ? -32.017 -28.193 -25.276 1.00 59.25 296 PRO A N 1
ATOM 2226 C CA . PRO A 1 296 ? -32.365 -29.123 -24.194 1.00 59.25 296 PRO A CA 1
ATOM 2227 C C . PRO A 1 296 ? -31.431 -30.342 -24.113 1.00 59.25 296 PRO A C 1
ATOM 2229 O O . PRO A 1 296 ? -31.174 -30.848 -23.024 1.00 59.25 296 PRO A O 1
ATOM 2232 N N . ALA A 1 297 ? -30.821 -30.729 -25.237 1.00 58.09 297 ALA A N 1
ATOM 2233 C CA . ALA A 1 297 ? -29.821 -31.791 -25.321 1.00 58.09 297 ALA A CA 1
ATOM 2234 C C . ALA A 1 297 ? -28.579 -31.566 -24.428 1.00 58.09 297 ALA A C 1
ATOM 2236 O O . ALA A 1 297 ? -27.994 -32.521 -23.928 1.00 58.09 297 ALA A O 1
ATOM 2237 N N . THR A 1 298 ? -28.172 -30.315 -24.189 1.00 59.72 298 THR A N 1
ATOM 2238 C CA . THR A 1 298 ? -26.993 -30.004 -23.349 1.00 59.72 298 THR A CA 1
ATOM 2239 C C . THR A 1 298 ? -27.320 -29.937 -21.857 1.00 59.72 298 THR A C 1
ATOM 2241 O O . THR A 1 298 ? -26.455 -30.204 -21.023 1.00 59.72 298 THR A O 1
ATOM 2244 N N . ALA A 1 299 ? -28.573 -29.632 -21.507 1.00 63.16 299 ALA A N 1
ATOM 2245 C CA . ALA A 1 299 ? -29.045 -29.672 -20.125 1.00 63.16 299 ALA A CA 1
ATOM 2246 C C . ALA A 1 299 ? -29.166 -31.119 -19.629 1.00 63.16 299 ALA A C 1
ATOM 2248 O O . ALA A 1 299 ? -28.788 -31.422 -18.499 1.00 63.16 299 ALA A O 1
ATOM 2249 N N . GLU A 1 300 ? -29.625 -32.020 -20.498 1.00 74.62 300 GLU A N 1
ATOM 2250 C CA . GLU A 1 300 ? -29.712 -33.448 -20.201 1.00 74.62 300 GLU A CA 1
ATOM 2251 C C . GLU A 1 300 ? -28.328 -34.097 -20.060 1.00 74.62 300 GLU A C 1
ATOM 2253 O O . GLU A 1 300 ? -28.112 -34.855 -19.117 1.00 74.62 300 GLU A O 1
ATOM 2258 N N . ALA A 1 301 ? -27.357 -33.723 -20.903 1.00 70.00 301 ALA A N 1
ATOM 2259 C CA . ALA A 1 301 ? -25.972 -34.184 -20.776 1.00 70.00 301 ALA A CA 1
ATOM 2260 C C . ALA A 1 301 ? -25.346 -33.789 -19.425 1.00 70.00 301 ALA A C 1
ATOM 2262 O O . ALA A 1 301 ? -24.777 -34.632 -18.737 1.00 70.00 301 ALA A O 1
ATOM 2263 N N . ARG A 1 302 ? -25.534 -32.539 -18.979 1.00 71.56 302 ARG A N 1
ATOM 2264 C CA . ARG A 1 302 ? -25.052 -32.104 -17.655 1.00 71.56 302 ARG A CA 1
ATOM 2265 C C . ARG A 1 302 ? -25.793 -32.775 -16.503 1.00 71.56 302 ARG A C 1
ATOM 2267 O O . ARG A 1 302 ? -25.190 -33.061 -15.474 1.00 71.56 302 ARG A O 1
ATOM 2274 N N . ALA A 1 303 ? -27.091 -33.032 -16.656 1.00 76.50 303 ALA A N 1
ATOM 2275 C CA . ALA A 1 303 ? -27.857 -33.775 -15.660 1.00 76.50 303 ALA A CA 1
ATOM 2276 C C . ALA A 1 303 ? -27.400 -35.242 -15.565 1.00 76.50 303 ALA A C 1
ATOM 2278 O O . ALA A 1 303 ? -27.420 -35.815 -14.477 1.00 76.50 303 ALA A O 1
ATOM 2279 N N . ALA A 1 304 ? -26.966 -35.843 -16.677 1.00 80.50 304 ALA A N 1
ATOM 2280 C CA . ALA A 1 304 ? -26.366 -37.172 -16.693 1.00 80.50 304 ALA A CA 1
ATOM 2281 C C . ALA A 1 304 ? -24.991 -37.181 -16.004 1.00 80.50 304 ALA A C 1
ATOM 2283 O O . ALA A 1 304 ? -24.776 -38.001 -15.114 1.00 80.50 304 ALA A O 1
ATOM 2284 N N . GLU A 1 305 ? -24.116 -36.221 -16.322 1.00 80.94 305 GLU A N 1
ATOM 2285 C CA . GLU A 1 305 ? -22.812 -36.062 -15.659 1.00 80.94 305 GLU A CA 1
ATOM 2286 C C . GLU A 1 305 ? -22.962 -35.829 -14.148 1.00 80.94 305 GLU A C 1
ATOM 2288 O O . GLU A 1 305 ? -22.259 -36.440 -13.346 1.00 80.94 305 GLU A O 1
ATOM 2293 N N . ALA A 1 306 ? -23.929 -35.005 -13.729 1.00 80.88 306 ALA A N 1
ATOM 2294 C CA . ALA A 1 306 ? -24.193 -34.754 -12.313 1.00 80.88 306 ALA A CA 1
ATOM 2295 C C . ALA A 1 306 ? -24.595 -36.033 -11.558 1.00 80.88 306 ALA A C 1
ATOM 2297 O O . ALA A 1 306 ? -24.129 -36.260 -10.442 1.00 80.88 306 ALA A O 1
ATOM 2298 N N . ARG A 1 307 ? -25.410 -36.900 -12.176 1.00 92.56 307 ARG A N 1
ATOM 2299 C CA . ARG A 1 307 ? -25.792 -38.197 -11.589 1.00 92.56 307 ARG A CA 1
ATOM 2300 C C . ARG A 1 307 ? -24.615 -39.161 -11.509 1.00 92.56 307 ARG A C 1
ATOM 2302 O O . ARG A 1 307 ? -24.521 -39.915 -10.546 1.00 92.56 307 ARG A O 1
ATOM 2309 N N . GLU A 1 308 ? -23.732 -39.150 -12.502 1.00 90.50 308 GLU A N 1
ATOM 2310 C CA . GLU A 1 308 ? -22.522 -39.973 -12.488 1.00 90.50 308 GLU A CA 1
ATOM 2311 C C . GLU A 1 308 ? -21.580 -39.547 -11.355 1.00 90.50 308 GLU A C 1
ATOM 2313 O O . GLU A 1 308 ? -21.107 -40.387 -10.590 1.00 90.50 308 GLU A O 1
ATOM 2318 N N . ILE A 1 309 ? -21.384 -38.239 -11.174 1.00 79.44 309 ILE A N 1
ATOM 2319 C CA . ILE A 1 309 ? -20.583 -37.696 -10.070 1.00 79.44 309 ILE A CA 1
ATOM 2320 C C . ILE A 1 309 ? -21.198 -38.075 -8.717 1.00 79.44 309 ILE A C 1
ATOM 2322 O O . ILE A 1 309 ? -20.482 -38.503 -7.813 1.00 79.44 309 ILE A O 1
ATOM 2326 N N . GLU A 1 310 ? -22.520 -37.978 -8.572 1.00 89.12 310 GLU A N 1
ATOM 2327 C CA . GLU A 1 310 ? -23.216 -38.348 -7.336 1.00 89.12 310 GLU A CA 1
ATOM 2328 C C . GLU A 1 310 ? -23.075 -39.850 -7.018 1.00 89.12 310 GLU A C 1
ATOM 2330 O O . GLU A 1 310 ? -22.867 -40.230 -5.863 1.00 89.12 310 GLU A O 1
ATOM 2335 N N . GLN A 1 311 ? -23.091 -40.717 -8.039 1.00 92.88 311 GLN A N 1
ATOM 2336 C CA . GLN A 1 311 ? -22.795 -42.144 -7.877 1.00 92.88 311 GLN A CA 1
ATOM 2337 C C . GLN A 1 311 ? -21.345 -42.384 -7.445 1.00 92.88 311 GLN A C 1
ATOM 2339 O O . GLN A 1 311 ? -21.119 -43.145 -6.504 1.00 92.88 311 GLN A O 1
ATOM 2344 N N . GLN A 1 312 ? -20.376 -41.699 -8.060 1.00 84.88 312 GLN A N 1
ATOM 2345 C CA . GLN A 1 312 ? -18.963 -41.808 -7.681 1.00 84.88 312 GLN A CA 1
ATOM 2346 C C . GLN A 1 312 ? -18.714 -41.348 -6.239 1.00 84.88 312 GLN A C 1
ATOM 2348 O O . GLN A 1 312 ? -17.925 -41.964 -5.518 1.00 84.88 312 GLN A O 1
ATOM 2353 N N . ILE A 1 313 ? -19.392 -40.284 -5.797 1.00 85.06 313 ILE A N 1
ATOM 2354 C CA . ILE A 1 313 ? -19.331 -39.813 -4.408 1.00 85.06 313 ILE A CA 1
ATOM 2355 C C . ILE A 1 313 ? -19.895 -40.886 -3.479 1.00 85.06 313 ILE A C 1
ATOM 2357 O O . ILE A 1 313 ? -19.215 -41.285 -2.538 1.00 85.06 313 ILE A O 1
ATOM 2361 N N . LYS A 1 314 ? -21.074 -41.432 -3.785 1.00 92.81 314 LYS A N 1
ATOM 2362 C CA . LYS A 1 314 ? -21.716 -42.471 -2.970 1.00 92.81 314 LYS A CA 1
ATOM 2363 C C . LYS A 1 314 ? -20.896 -43.762 -2.891 1.00 92.81 314 LYS A C 1
ATOM 2365 O O . LYS A 1 314 ? -20.842 -44.403 -1.841 1.00 92.81 314 LYS A O 1
ATOM 2370 N N . GLU A 1 315 ? -20.233 -44.152 -3.977 1.00 85.44 315 GLU A N 1
ATOM 2371 C CA . GLU A 1 315 ? -19.298 -45.280 -3.980 1.00 85.44 315 GLU A CA 1
ATOM 2372 C C . GLU A 1 315 ? -18.063 -45.000 -3.122 1.00 85.44 315 GLU A C 1
ATOM 2374 O O . GLU A 1 315 ? -17.676 -45.852 -2.321 1.00 85.44 315 GLU A O 1
ATOM 2379 N N . ARG A 1 316 ? -17.471 -43.803 -3.227 1.00 83.06 316 ARG A N 1
ATOM 2380 C CA . ARG A 1 316 ? -16.337 -43.400 -2.383 1.00 83.06 316 ARG A CA 1
ATOM 2381 C C . ARG A 1 316 ? -16.716 -43.322 -0.911 1.00 83.06 316 ARG A C 1
ATOM 2383 O O . ARG A 1 316 ? -15.960 -43.809 -0.078 1.00 83.06 316 ARG A O 1
ATOM 2390 N N . GLU A 1 317 ? -17.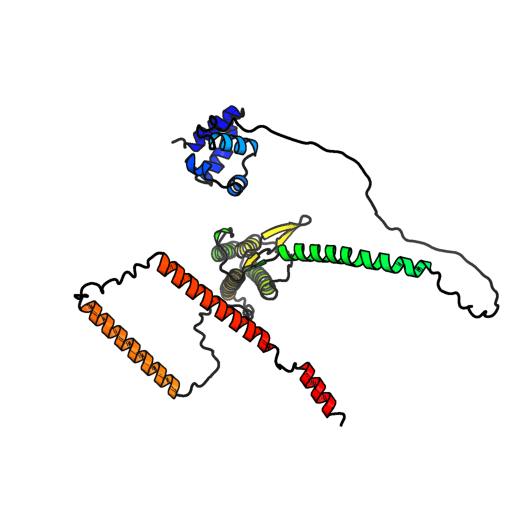886 -42.789 -0.585 1.00 85.38 317 GLU A N 1
ATOM 2391 C CA . GLU A 1 317 ? -18.416 -42.772 0.780 1.00 85.38 317 GLU A CA 1
ATOM 2392 C C . GLU A 1 317 ? -18.615 -44.190 1.318 1.00 85.38 317 GLU A C 1
ATOM 2394 O O . GLU A 1 317 ? -18.247 -44.474 2.456 1.00 85.38 317 GLU A O 1
ATOM 2399 N N . LYS A 1 318 ? -19.114 -45.118 0.492 1.00 86.12 318 LYS A N 1
ATOM 2400 C CA . LYS A 1 318 ? -19.240 -46.529 0.871 1.00 86.12 318 LYS A CA 1
ATOM 2401 C C . LYS A 1 318 ? -17.877 -47.192 1.087 1.00 86.12 318 LYS A C 1
ATOM 2403 O O . LYS A 1 318 ? -17.724 -47.927 2.059 1.00 86.12 318 LYS A O 1
ATOM 2408 N N . LEU A 1 319 ? -16.892 -46.911 0.230 1.00 75.81 319 LEU A N 1
ATOM 2409 C CA . LEU A 1 319 ? -15.513 -47.394 0.382 1.00 75.81 319 LEU A CA 1
ATOM 2410 C C . LEU A 1 319 ? -14.868 -46.871 1.674 1.00 75.81 319 LEU A C 1
ATOM 2412 O O . LEU A 1 319 ? -14.228 -47.642 2.395 1.00 75.81 319 LEU A O 1
ATOM 2416 N N . LEU A 1 320 ? -15.088 -45.592 1.993 1.00 74.94 320 LEU A N 1
ATOM 2417 C CA . LEU A 1 320 ? -14.648 -44.968 3.240 1.00 74.94 320 LEU A CA 1
ATOM 2418 C C . LEU A 1 320 ? -15.355 -45.583 4.458 1.00 74.94 320 LEU A C 1
ATOM 2420 O O . LEU A 1 320 ? -14.701 -45.867 5.459 1.00 74.94 320 LEU A O 1
ATOM 2424 N N . ALA A 1 321 ? -16.657 -45.872 4.360 1.00 79.81 321 ALA A N 1
ATOM 2425 C CA . ALA A 1 321 ? -17.434 -46.507 5.427 1.00 79.81 321 ALA A CA 1
ATOM 2426 C C . ALA A 1 321 ? -17.005 -47.958 5.704 1.00 79.81 321 ALA A C 1
ATOM 2428 O O . ALA A 1 321 ? -17.011 -48.392 6.853 1.00 79.81 321 ALA A O 1
ATOM 2429 N N . THR A 1 322 ? -16.573 -48.705 4.683 1.00 76.75 322 THR A N 1
ATOM 2430 C CA . THR A 1 322 ? -15.970 -50.041 4.857 1.00 76.75 322 THR A CA 1
ATOM 2431 C C . THR A 1 322 ? -14.536 -50.010 5.394 1.00 76.75 322 THR A C 1
ATOM 2433 O O . THR A 1 322 ? -13.904 -51.060 5.501 1.00 76.75 322 THR A O 1
ATOM 2436 N N . GLY A 1 323 ? -14.018 -48.829 5.752 1.00 61.62 323 GLY A N 1
ATOM 2437 C CA . GLY A 1 323 ? -12.789 -48.692 6.525 1.00 61.62 323 GLY A CA 1
ATOM 2438 C C . GLY A 1 323 ? -11.547 -49.218 5.816 1.00 61.62 323 GLY A C 1
ATOM 2439 O O . GLY A 1 323 ? -10.706 -49.812 6.478 1.00 61.62 323 GLY A O 1
ATOM 2440 N N . GLY A 1 324 ? -11.445 -49.040 4.489 1.00 57.41 324 GLY A N 1
ATOM 2441 C CA . GLY A 1 324 ? -10.191 -49.207 3.744 1.00 57.41 324 GLY A CA 1
ATOM 2442 C C . GLY A 1 324 ? -9.356 -50.429 4.144 1.00 57.41 324 GLY A C 1
ATOM 2443 O O . GLY A 1 324 ? -8.161 -50.297 4.369 1.00 57.41 324 GLY A O 1
ATOM 2444 N N . GLY A 1 325 ? -9.968 -51.614 4.259 1.00 52.19 325 GLY A N 1
ATOM 2445 C CA . GLY A 1 325 ? -9.265 -52.862 4.593 1.00 52.19 325 GLY A CA 1
ATOM 2446 C C . GLY A 1 325 ? -8.360 -53.399 3.475 1.00 52.19 325 GLY A C 1
ATOM 2447 O O . GLY A 1 325 ? -7.748 -54.455 3.627 1.00 52.19 325 GLY A O 1
ATOM 2448 N N . ALA A 1 326 ? -8.271 -52.700 2.343 1.00 62.25 326 ALA A N 1
ATOM 2449 C CA . ALA A 1 326 ? -7.257 -52.968 1.339 1.00 62.25 326 ALA A CA 1
ATOM 2450 C C . ALA A 1 326 ? -5.981 -52.230 1.745 1.00 62.25 326 ALA A C 1
ATOM 2452 O O . ALA A 1 326 ? -6.013 -51.020 1.975 1.00 62.25 326 ALA A O 1
ATOM 2453 N N . ALA A 1 327 ? -4.876 -52.977 1.829 1.00 62.72 327 ALA A N 1
ATOM 2454 C CA . ALA A 1 327 ? -3.534 -52.436 1.997 1.00 62.72 327 ALA A CA 1
ATOM 2455 C C . ALA A 1 327 ? -3.368 -51.150 1.164 1.00 62.72 327 ALA A C 1
ATOM 2457 O O . ALA A 1 327 ? -3.879 -51.113 0.036 1.00 62.72 327 ALA A O 1
ATOM 2458 N N . PRO A 1 328 ? -2.695 -50.112 1.703 1.00 62.94 328 PRO A N 1
ATOM 2459 C CA . PRO A 1 328 ? -2.528 -48.839 1.013 1.00 62.94 328 PRO A CA 1
ATOM 2460 C C . PRO A 1 328 ? -2.120 -49.113 -0.437 1.00 62.94 328 PRO A C 1
ATOM 2462 O O . PRO A 1 328 ? -1.229 -49.947 -0.643 1.00 62.94 328 PRO A O 1
ATOM 2465 N N . PRO A 1 329 ? -2.788 -48.492 -1.434 1.00 62.16 329 PRO A N 1
ATOM 2466 C CA . PRO A 1 329 ? -2.447 -48.711 -2.831 1.00 62.16 329 PRO A CA 1
ATOM 2467 C C . PRO A 1 329 ? -0.935 -48.543 -2.952 1.00 62.16 329 PRO A C 1
ATOM 2469 O O . PRO A 1 329 ? -0.417 -47.560 -2.409 1.00 62.16 329 PRO A O 1
ATOM 2472 N N . PRO A 1 330 ? -0.219 -49.520 -3.544 1.00 62.16 330 PRO A N 1
ATOM 2473 C CA . PRO A 1 330 ? 1.230 -49.520 -3.527 1.00 62.16 330 PRO A CA 1
ATOM 2474 C C . PRO A 1 330 ? 1.674 -48.170 -4.062 1.00 62.16 330 PRO A C 1
ATOM 2476 O O . PRO A 1 330 ? 1.379 -47.823 -5.209 1.00 62.16 330 PRO A O 1
ATOM 2479 N N . LEU A 1 331 ? 2.311 -47.383 -3.193 1.00 51.75 331 LEU A N 1
ATOM 2480 C CA . LEU A 1 331 ? 2.947 -46.144 -3.587 1.00 51.75 331 LEU A CA 1
ATOM 2481 C C . LEU A 1 331 ? 4.011 -46.564 -4.588 1.00 51.75 331 LEU A C 1
ATOM 2483 O O . LEU A 1 331 ? 5.094 -47.014 -4.219 1.00 51.75 331 LEU A O 1
ATOM 2487 N N . ASN A 1 332 ? 3.659 -46.484 -5.869 1.00 56.66 332 ASN A N 1
ATOM 2488 C CA . ASN A 1 332 ? 4.583 -46.619 -6.974 1.00 56.66 332 ASN A CA 1
ATOM 2489 C C . ASN A 1 332 ? 5.442 -45.359 -6.933 1.00 56.66 332 ASN A C 1
ATOM 2491 O O . ASN A 1 332 ? 5.232 -44.404 -7.681 1.00 56.66 332 ASN A O 1
ATOM 2495 N N . LEU A 1 333 ? 6.368 -45.336 -5.974 1.00 52.69 333 LEU A N 1
ATOM 2496 C CA . LEU A 1 333 ? 7.480 -44.415 -5.931 1.00 52.69 333 LEU A CA 1
ATOM 2497 C C . LEU A 1 333 ? 8.221 -44.649 -7.239 1.00 52.69 333 LEU A C 1
ATOM 2499 O O . LEU A 1 333 ? 9.018 -45.576 -7.368 1.00 52.69 333 LEU A O 1
ATOM 2503 N N . GLN A 1 334 ? 7.896 -43.842 -8.245 1.00 59.75 334 GLN A N 1
ATOM 2504 C CA . GLN A 1 334 ? 8.698 -43.764 -9.445 1.00 59.75 334 GLN A CA 1
ATOM 2505 C C . GLN A 1 334 ? 10.006 -43.117 -9.015 1.00 59.75 334 GLN A C 1
ATOM 2507 O O . GLN A 1 334 ? 10.155 -41.897 -9.008 1.00 59.75 334 GLN A O 1
ATOM 2512 N N . VAL A 1 335 ? 10.933 -43.958 -8.563 1.00 63.25 335 VAL A N 1
ATOM 2513 C CA . VAL A 1 335 ? 12.307 -43.569 -8.300 1.00 63.25 335 VAL A CA 1
ATOM 2514 C C . VAL A 1 335 ? 12.920 -43.312 -9.665 1.00 63.25 335 VAL A C 1
ATOM 2516 O O . VAL A 1 335 ? 13.409 -44.215 -10.340 1.00 63.25 335 VAL A O 1
ATOM 2519 N N . TYR A 1 336 ? 12.812 -42.066 -10.109 1.00 69.81 336 TYR A N 1
ATOM 2520 C CA . TYR A 1 336 ? 13.514 -41.616 -11.291 1.00 69.81 336 TYR A CA 1
ATOM 2521 C C . TYR A 1 336 ? 14.997 -41.581 -10.959 1.00 69.81 336 TYR A C 1
ATOM 2523 O O . TYR A 1 336 ? 15.432 -40.884 -10.041 1.00 69.81 336 TYR A O 1
ATOM 2531 N N . THR A 1 337 ? 15.792 -42.313 -11.728 1.00 80.81 337 THR A N 1
ATOM 2532 C CA . THR A 1 337 ? 17.234 -42.068 -11.727 1.00 80.81 337 THR A CA 1
ATOM 2533 C C . THR A 1 337 ? 17.491 -40.638 -12.211 1.00 80.81 337 THR A C 1
ATOM 2535 O O . THR A 1 337 ? 16.741 -40.095 -13.028 1.00 80.81 337 THR A O 1
ATOM 2538 N N . LEU A 1 338 ? 18.564 -40.012 -11.725 1.00 77.06 338 LEU A N 1
ATOM 2539 C CA . LEU A 1 338 ? 18.977 -38.655 -12.118 1.00 77.06 338 LEU A CA 1
ATOM 2540 C C . LEU A 1 338 ? 19.019 -38.473 -13.648 1.00 77.06 338 LEU A C 1
ATOM 2542 O O . LEU A 1 338 ? 18.678 -37.418 -14.179 1.00 77.06 338 LEU A O 1
ATOM 2546 N N . GLU A 1 339 ? 19.385 -39.531 -14.368 1.00 83.88 339 GLU A N 1
ATOM 2547 C CA . GLU A 1 339 ? 19.418 -39.554 -15.826 1.00 83.88 339 GLU A CA 1
ATOM 2548 C C . GLU A 1 339 ? 18.020 -39.535 -16.463 1.00 83.88 339 GLU A C 1
ATOM 2550 O O . GLU A 1 339 ? 17.784 -38.793 -17.421 1.00 83.88 339 GLU A O 1
ATOM 2555 N N . GLN A 1 340 ? 17.064 -40.282 -15.903 1.00 84.38 340 GLN A N 1
ATOM 2556 C CA . GLN A 1 340 ? 15.668 -40.241 -16.342 1.00 84.38 340 GLN A CA 1
ATOM 2557 C C . GLN A 1 340 ? 15.034 -38.876 -16.071 1.00 84.38 340 GLN A C 1
ATOM 2559 O O . GLN A 1 340 ? 14.296 -38.379 -16.920 1.00 84.38 340 GLN A O 1
ATOM 2564 N N . MET A 1 341 ? 15.371 -38.242 -14.944 1.00 82.25 341 MET A N 1
ATOM 2565 C CA . MET A 1 341 ? 14.903 -36.893 -14.624 1.00 82.25 341 MET A CA 1
ATOM 2566 C C . MET A 1 341 ? 15.406 -35.881 -15.663 1.00 82.25 341 MET A C 1
ATOM 2568 O O . MET A 1 341 ? 14.594 -35.202 -16.281 1.00 82.25 341 MET A O 1
ATOM 2572 N N . ARG A 1 342 ? 16.710 -35.883 -15.992 1.00 86.81 342 ARG A N 1
ATOM 2573 C CA . ARG A 1 342 ? 17.273 -35.033 -17.066 1.00 86.81 342 ARG A CA 1
ATOM 2574 C C . ARG A 1 342 ? 16.687 -35.325 -18.448 1.00 86.81 342 ARG A C 1
ATOM 2576 O O . ARG A 1 342 ? 16.647 -34.449 -19.311 1.00 86.81 342 ARG A O 1
ATOM 2583 N N . ARG A 1 343 ? 16.298 -36.573 -18.727 1.00 88.88 343 ARG A N 1
ATOM 2584 C CA . ARG A 1 343 ? 15.646 -36.934 -19.995 1.00 88.88 343 ARG A CA 1
ATOM 2585 C C . ARG A 1 343 ? 14.225 -36.376 -20.066 1.00 88.88 343 ARG A C 1
ATOM 2587 O O . ARG A 1 343 ? 13.842 -35.866 -21.115 1.00 88.88 343 ARG A O 1
ATOM 2594 N N . LYS A 1 344 ? 13.482 -36.445 -18.960 1.00 87.06 344 LYS A N 1
ATOM 2595 C CA . LYS A 1 344 ? 12.122 -35.911 -18.849 1.00 87.06 344 LYS A CA 1
ATOM 2596 C C . LYS A 1 344 ? 12.114 -34.382 -18.909 1.00 87.06 344 LYS A C 1
ATOM 2598 O O . LYS A 1 344 ? 11.318 -33.829 -19.656 1.00 87.06 344 LYS A O 1
ATOM 2603 N N . ASP A 1 345 ? 13.071 -33.734 -18.248 1.00 88.06 345 ASP A N 1
ATOM 2604 C CA . ASP A 1 345 ? 13.281 -32.281 -18.319 1.00 88.06 345 ASP A CA 1
ATOM 2605 C C . ASP A 1 345 ? 13.535 -31.826 -19.760 1.00 88.06 345 ASP A C 1
ATOM 2607 O O . ASP A 1 345 ? 12.873 -30.923 -20.265 1.00 88.06 345 ASP A O 1
ATOM 2611 N N . ARG A 1 346 ? 14.416 -32.532 -20.485 1.00 93.44 346 ARG A N 1
ATOM 2612 C CA . ARG A 1 346 ? 14.667 -32.255 -21.909 1.00 93.44 346 ARG A CA 1
ATOM 2613 C C . ARG A 1 346 ? 13.427 -32.445 -22.779 1.00 93.44 346 ARG A C 1
ATOM 2615 O O . ARG A 1 346 ? 13.206 -31.647 -23.684 1.00 93.44 346 ARG A O 1
ATOM 2622 N N . GLN A 1 347 ? 12.615 -33.471 -22.521 1.00 91.50 347 GLN A N 1
ATOM 2623 C CA . GLN A 1 347 ? 11.347 -33.657 -23.238 1.00 91.50 347 GLN A CA 1
ATOM 2624 C C . GLN A 1 347 ? 10.349 -32.534 -22.946 1.00 91.50 347 GLN A C 1
ATOM 2626 O O . GLN A 1 347 ? 9.701 -32.045 -23.869 1.00 91.50 347 GLN A O 1
ATOM 2631 N N . GLN A 1 348 ? 10.238 -32.106 -21.689 1.00 89.31 348 GLN A N 1
ATOM 2632 C CA . GLN A 1 348 ? 9.326 -31.037 -21.292 1.00 89.31 348 GLN A CA 1
ATOM 2633 C C . GLN A 1 348 ? 9.757 -29.690 -21.887 1.00 89.31 348 GLN A C 1
ATOM 2635 O O . GLN A 1 348 ? 8.929 -28.949 -22.413 1.00 89.31 348 GLN A O 1
ATOM 2640 N N . GLN A 1 349 ? 11.063 -29.423 -21.905 1.00 89.00 349 GLN A N 1
ATOM 2641 C CA . GLN A 1 349 ? 11.637 -28.229 -22.518 1.00 89.00 349 GLN A CA 1
ATOM 2642 C C . GLN A 1 349 ? 11.453 -28.222 -24.046 1.00 89.00 349 GLN A C 1
ATOM 2644 O O . GLN A 1 349 ? 11.122 -27.187 -24.622 1.00 89.00 349 GLN A O 1
ATOM 2649 N N . GLN A 1 350 ? 11.572 -29.381 -24.708 1.00 89.44 350 GLN A N 1
ATOM 2650 C CA . GLN A 1 350 ? 11.239 -29.515 -26.132 1.00 89.44 350 GLN A CA 1
ATOM 2651 C C . GLN A 1 350 ? 9.749 -29.284 -26.411 1.00 89.44 350 GLN A C 1
ATOM 2653 O O . GLN A 1 350 ? 9.415 -28.635 -27.401 1.00 89.44 350 GLN A O 1
ATOM 2658 N N . GLN A 1 351 ? 8.849 -29.770 -25.549 1.00 87.81 351 GLN A N 1
ATOM 2659 C CA . GLN A 1 351 ? 7.414 -29.491 -25.679 1.00 87.81 351 GLN A CA 1
ATOM 2660 C C . GLN A 1 351 ? 7.099 -28.001 -25.527 1.00 87.81 351 GLN A C 1
ATOM 2662 O O . GLN A 1 351 ? 6.313 -27.475 -26.312 1.00 87.81 351 GLN A O 1
ATOM 2667 N N . GLN A 1 352 ? 7.726 -27.309 -24.571 1.00 85.19 352 GLN A N 1
ATOM 2668 C CA . GLN A 1 352 ? 7.555 -25.861 -24.421 1.00 85.19 352 GLN A CA 1
ATOM 2669 C C . GLN A 1 352 ? 8.054 -25.090 -25.646 1.00 85.19 352 GLN A C 1
ATOM 2671 O O . GLN A 1 352 ? 7.347 -24.207 -26.122 1.00 85.19 352 GLN A O 1
ATOM 2676 N N . GLN A 1 353 ? 9.209 -25.457 -26.211 1.00 85.56 353 GLN A N 1
ATOM 2677 C CA . GLN A 1 353 ? 9.697 -24.819 -27.439 1.00 85.56 353 GLN A CA 1
ATOM 2678 C C . GLN A 1 353 ? 8.763 -25.051 -28.632 1.00 85.56 353 GLN A C 1
ATOM 2680 O O . GLN A 1 353 ? 8.542 -24.131 -29.415 1.00 85.56 353 GLN A O 1
ATOM 2685 N N . GLN A 1 354 ? 8.177 -26.246 -28.768 1.00 85.19 354 GLN A N 1
ATOM 2686 C CA . GLN A 1 354 ? 7.188 -26.495 -29.822 1.00 85.19 354 GLN A CA 1
ATOM 2687 C C . GLN A 1 354 ? 5.906 -25.677 -29.623 1.00 85.19 354 GLN A C 1
ATOM 2689 O O . GLN A 1 354 ? 5.343 -25.199 -30.605 1.00 85.19 354 GLN A O 1
ATOM 2694 N N . GLN A 1 355 ? 5.455 -25.482 -28.380 1.00 81.69 355 GLN A N 1
ATOM 2695 C CA . GLN A 1 355 ? 4.303 -24.620 -28.096 1.00 81.69 355 GLN A CA 1
ATOM 2696 C C . GLN A 1 355 ? 4.602 -23.145 -28.379 1.00 81.69 355 GLN A C 1
ATOM 2698 O O . GLN A 1 355 ? 3.757 -22.479 -28.967 1.00 81.69 355 GLN A O 1
ATOM 2703 N N . GLN A 1 356 ? 5.796 -22.651 -28.038 1.00 77.94 356 GLN A N 1
ATOM 2704 C CA . GLN A 1 356 ? 6.213 -21.287 -28.384 1.00 77.94 356 GLN A CA 1
ATOM 2705 C C . GLN A 1 356 ? 6.292 -21.081 -29.895 1.00 77.94 356 GLN A C 1
ATOM 2707 O O . GLN A 1 356 ? 5.721 -20.125 -30.395 1.00 77.94 356 GLN A O 1
ATOM 2712 N N . GLN A 1 357 ? 6.877 -22.019 -30.646 1.00 75.75 357 GLN A N 1
ATOM 2713 C CA . GLN A 1 357 ? 6.901 -21.916 -32.110 1.00 75.75 357 GLN A CA 1
ATOM 2714 C C . GLN A 1 357 ? 5.497 -21.961 -32.726 1.00 75.75 357 GLN A C 1
ATOM 2716 O O . GLN A 1 357 ? 5.249 -21.283 -33.717 1.00 75.75 357 GLN A O 1
ATOM 2721 N N . GLN A 1 358 ? 4.562 -22.728 -32.153 1.00 69.94 358 GLN A N 1
ATOM 2722 C CA . GLN A 1 358 ? 3.164 -22.690 -32.590 1.00 69.94 358 GLN A CA 1
ATOM 2723 C C . GLN A 1 358 ? 2.490 -21.359 -32.248 1.00 69.94 358 GLN A C 1
ATOM 2725 O O . GLN A 1 358 ? 1.704 -20.876 -33.056 1.00 69.94 358 GLN A O 1
ATOM 2730 N N . GLN A 1 359 ? 2.797 -20.755 -31.098 1.00 63.81 359 GLN A N 1
ATOM 2731 C CA . GLN A 1 359 ? 2.297 -19.426 -30.739 1.00 63.81 359 GLN A CA 1
ATOM 2732 C C . GLN A 1 359 ? 2.865 -18.349 -31.668 1.00 63.81 359 GLN A C 1
ATOM 2734 O O . GLN A 1 359 ? 2.078 -17.593 -32.224 1.00 63.81 359 GLN A O 1
ATOM 2739 N N . ASP A 1 360 ? 4.168 -18.365 -31.951 1.00 58.28 360 ASP A N 1
ATOM 2740 C CA . ASP A 1 360 ? 4.813 -17.445 -32.897 1.00 58.28 360 ASP A CA 1
ATOM 2741 C C . ASP A 1 360 ? 4.261 -17.612 -34.324 1.00 58.28 360 ASP A C 1
ATOM 2743 O O . ASP A 1 360 ? 4.038 -16.634 -35.040 1.00 58.28 360 ASP A O 1
ATOM 2747 N N . PHE A 1 361 ? 3.983 -18.850 -34.752 1.00 57.16 361 PHE A N 1
ATOM 2748 C CA . PHE A 1 361 ? 3.370 -19.112 -36.057 1.00 57.16 361 PHE A CA 1
ATOM 2749 C C . PHE A 1 361 ? 1.908 -18.638 -36.112 1.00 57.16 361 PHE A C 1
ATOM 2751 O O . PHE A 1 361 ? 1.452 -18.151 -37.148 1.00 57.16 361 PHE A O 1
ATOM 2758 N N . ASN A 1 362 ? 1.172 -18.738 -35.002 1.00 54.03 362 ASN A N 1
ATOM 2759 C CA . ASN A 1 362 ? -0.217 -18.291 -34.914 1.00 54.03 362 ASN A CA 1
ATOM 2760 C C . ASN A 1 362 ? -0.325 -16.757 -34.777 1.00 54.03 362 ASN A C 1
ATOM 2762 O O . ASN A 1 362 ? -1.209 -16.153 -35.382 1.00 54.03 362 ASN A O 1
ATOM 2766 N N . GLU A 1 363 ? 0.606 -16.104 -34.074 1.00 51.66 363 GLU A N 1
ATOM 2767 C CA . GLU A 1 363 ? 0.715 -14.638 -34.023 1.00 51.66 363 GLU A CA 1
ATOM 2768 C C . GLU A 1 363 ? 1.187 -14.055 -35.366 1.00 51.66 363 GLU A C 1
ATOM 2770 O O . GLU A 1 363 ? 0.637 -13.053 -35.827 1.00 51.66 363 GLU A O 1
ATOM 2775 N N . GLY A 1 364 ? 2.111 -14.720 -36.071 1.00 45.16 364 GLY A N 1
ATOM 2776 C CA . GLY A 1 364 ? 2.534 -14.326 -37.420 1.00 45.16 364 GLY A CA 1
ATOM 2777 C C . GLY A 1 364 ? 1.453 -14.514 -38.495 1.00 45.16 364 GLY A C 1
ATOM 2778 O O . GLY A 1 364 ? 1.327 -13.695 -39.413 1.00 45.16 364 GLY A O 1
ATOM 2779 N N . SER A 1 365 ? 0.622 -15.554 -38.367 1.00 39.62 365 SER A N 1
ATOM 2780 C CA . SER A 1 365 ? -0.469 -15.857 -39.302 1.00 39.62 365 SER A CA 1
ATOM 2781 C C . SER A 1 365 ? -1.754 -15.048 -39.053 1.00 39.62 365 SER A C 1
ATOM 2783 O O . SER A 1 365 ? -2.625 -15.028 -39.925 1.00 39.62 365 SER A O 1
ATOM 2785 N N . SER A 1 366 ? -1.872 -14.314 -37.937 1.00 41.19 366 SER A N 1
ATOM 2786 C CA . SER A 1 366 ? -2.998 -13.388 -37.695 1.00 41.19 366 SER A CA 1
ATOM 2787 C C . SER A 1 366 ? -2.882 -12.066 -38.480 1.00 41.19 366 SER A C 1
ATOM 2789 O O . SER A 1 366 ? -3.729 -11.182 -38.340 1.00 41.19 366 SER A O 1
ATOM 2791 N N . SER A 1 367 ? -1.864 -11.923 -39.337 1.00 43.84 367 SER A N 1
ATOM 2792 C CA . SER A 1 367 ? -1.717 -10.803 -40.279 1.00 43.84 367 SER A CA 1
ATOM 2793 C C . SER A 1 367 ? -2.428 -11.023 -41.625 1.00 43.84 367 SER A C 1
ATOM 2795 O O . SER A 1 367 ? -2.419 -10.138 -42.482 1.00 43.84 367 SER A O 1
ATOM 2797 N N . ALA A 1 368 ? -3.100 -12.164 -41.819 1.00 49.03 368 ALA A N 1
ATOM 2798 C CA . ALA A 1 368 ? -3.943 -12.395 -42.985 1.00 49.03 368 ALA A CA 1
ATOM 2799 C C . ALA A 1 368 ? -5.400 -11.960 -42.720 1.00 49.03 368 ALA A C 1
ATOM 2801 O O . ALA A 1 368 ? -6.214 -12.708 -42.187 1.00 49.03 368 ALA A O 1
ATOM 2802 N N . SER A 1 369 ? -5.738 -10.768 -43.225 1.00 51.78 369 SER A N 1
ATOM 2803 C CA . SER A 1 369 ? -7.079 -10.421 -43.736 1.00 51.78 369 SER A CA 1
ATOM 2804 C C . SER A 1 369 ? -8.185 -10.009 -42.751 1.00 51.78 369 SER A C 1
ATOM 2806 O O . SER A 1 369 ? -9.352 -10.317 -42.992 1.00 51.78 369 SER A O 1
ATOM 2808 N N . HIS A 1 370 ? -7.900 -9.215 -41.718 1.00 48.31 370 HIS A N 1
ATOM 2809 C CA . HIS A 1 370 ? -8.962 -8.388 -41.126 1.00 48.31 370 HIS A CA 1
ATOM 2810 C C . HIS A 1 370 ? -9.036 -7.044 -41.859 1.00 48.31 370 HIS A C 1
ATOM 2812 O O . HIS A 1 370 ? -8.291 -6.116 -41.558 1.00 48.31 370 HIS A O 1
ATOM 2818 N N . LEU A 1 371 ? -9.936 -6.957 -42.849 1.00 58.38 371 LEU A N 1
ATOM 2819 C CA . LEU A 1 371 ? -10.337 -5.695 -43.481 1.00 58.38 371 LEU A CA 1
ATOM 2820 C C . LEU A 1 371 ? -10.711 -4.694 -42.387 1.00 58.38 371 LEU A C 1
ATOM 2822 O O . LEU A 1 371 ? -11.663 -4.917 -41.633 1.00 58.38 371 LEU A O 1
ATOM 2826 N N . THR A 1 372 ? -9.965 -3.596 -42.289 1.00 69.38 372 THR A N 1
ATOM 2827 C CA . THR A 1 372 ? -10.277 -2.564 -41.305 1.00 69.38 372 THR A CA 1
ATOM 2828 C C . THR A 1 372 ? -11.561 -1.834 -41.721 1.00 69.38 372 THR A C 1
ATOM 2830 O O . THR A 1 372 ? -11.887 -1.771 -42.912 1.00 69.38 372 THR A O 1
ATOM 2833 N N . PRO A 1 373 ? -12.309 -1.228 -40.781 1.00 65.31 373 PRO A N 1
ATOM 2834 C CA . PRO A 1 373 ? -13.470 -0.400 -41.118 1.00 65.31 373 PRO A CA 1
ATOM 2835 C C . PRO A 1 373 ? -13.155 0.692 -42.158 1.00 65.31 373 PRO A C 1
ATOM 2837 O O . PRO A 1 373 ? -14.004 1.034 -42.982 1.00 65.31 373 PRO A O 1
ATOM 2840 N N . SER A 1 374 ? -11.912 1.184 -42.170 1.00 66.19 374 SER A N 1
ATOM 2841 C CA . SER A 1 374 ? -11.396 2.144 -43.149 1.00 66.19 374 SER A CA 1
ATOM 2842 C C . SER A 1 374 ? -11.254 1.553 -44.557 1.00 66.19 374 SER A C 1
ATOM 2844 O O . SER A 1 374 ? -11.535 2.240 -45.539 1.00 66.19 374 SER A O 1
ATOM 2846 N N . ASP A 1 375 ? -10.878 0.278 -44.679 1.00 74.12 375 ASP A N 1
ATOM 2847 C CA . ASP A 1 375 ? -10.776 -0.411 -45.973 1.00 74.12 375 ASP A CA 1
ATOM 2848 C C . ASP A 1 375 ? -12.162 -0.688 -46.563 1.00 74.12 375 ASP A C 1
ATOM 2850 O O . ASP A 1 375 ? -12.397 -0.474 -47.753 1.00 74.12 375 ASP A O 1
ATOM 2854 N N . ILE A 1 376 ? -13.125 -1.059 -45.711 1.00 74.88 376 ILE A N 1
ATOM 2855 C CA . ILE A 1 376 ? -14.531 -1.238 -46.102 1.00 74.88 376 ILE A CA 1
ATOM 2856 C C . ILE A 1 376 ? -15.137 0.094 -46.586 1.00 74.88 376 ILE A C 1
ATOM 2858 O O . ILE A 1 376 ? -15.910 0.108 -47.548 1.00 74.88 376 ILE A O 1
ATOM 2862 N N . ALA A 1 377 ? -14.765 1.224 -45.972 1.00 72.56 377 ALA A N 1
ATOM 2863 C CA . ALA A 1 377 ? -15.205 2.553 -46.401 1.00 72.56 377 ALA A CA 1
ATOM 2864 C C . ALA A 1 377 ? -14.638 2.946 -47.777 1.00 72.56 377 ALA A C 1
ATOM 2866 O O . ALA A 1 377 ? -15.389 3.421 -48.630 1.00 72.56 377 ALA A O 1
ATOM 2867 N N . ARG A 1 378 ? -13.352 2.672 -48.040 1.00 75.88 378 ARG A N 1
ATOM 2868 C CA . ARG A 1 378 ? -12.721 2.937 -49.350 1.00 75.88 378 ARG A CA 1
ATOM 2869 C C . ARG A 1 378 ? -13.321 2.092 -50.472 1.00 75.88 378 ARG A C 1
ATOM 2871 O O . ARG A 1 378 ? -13.532 2.595 -51.574 1.00 75.88 378 ARG A O 1
ATOM 2878 N N . ILE A 1 379 ? -13.642 0.827 -50.193 1.00 77.31 379 ILE A N 1
ATOM 2879 C CA . ILE A 1 379 ? -14.298 -0.060 -51.166 1.00 77.31 379 ILE A CA 1
ATOM 2880 C C . ILE A 1 379 ? -15.714 0.445 -51.490 1.00 77.31 379 ILE A C 1
ATOM 2882 O O . ILE A 1 379 ? -16.111 0.455 -52.656 1.00 77.31 379 ILE A O 1
ATOM 2886 N N . LYS A 1 380 ? -16.461 0.929 -50.487 1.00 75.94 380 LYS A N 1
ATOM 2887 C CA . LYS A 1 380 ? -17.781 1.545 -50.702 1.00 75.94 380 LYS A CA 1
ATOM 2888 C C . LYS A 1 380 ? -17.710 2.836 -51.517 1.00 75.94 380 LYS A C 1
ATOM 2890 O O . LYS A 1 380 ? -18.560 3.044 -52.377 1.00 75.94 380 LYS A O 1
ATOM 2895 N N . GLU A 1 381 ? -16.705 3.678 -51.293 1.00 77.44 381 GLU A N 1
ATOM 2896 C CA . GLU A 1 381 ? -16.543 4.930 -52.044 1.00 77.44 381 GLU A CA 1
ATOM 2897 C C . GLU A 1 381 ? -16.192 4.679 -53.523 1.00 77.44 381 GLU A C 1
ATOM 2899 O O . GLU A 1 381 ? -16.704 5.359 -54.412 1.00 77.44 381 GLU A O 1
ATOM 2904 N N . GLY A 1 382 ? -15.389 3.646 -53.808 1.00 75.12 382 GLY A N 1
ATOM 2905 C CA . GLY A 1 382 ? -15.062 3.237 -55.178 1.00 75.12 382 GLY A CA 1
ATOM 2906 C C . GLY A 1 382 ? -16.251 2.673 -55.966 1.00 75.12 382 GLY A C 1
ATOM 2907 O O . GLY A 1 382 ? -16.301 2.826 -57.186 1.00 75.12 382 GLY A O 1
ATOM 2908 N N . LEU A 1 383 ? -17.224 2.060 -55.282 1.00 69.81 383 LEU A N 1
ATOM 2909 C CA . LEU A 1 383 ? -18.442 1.513 -55.892 1.00 69.81 383 LEU A CA 1
ATOM 2910 C C . LEU A 1 383 ? -19.523 2.568 -56.168 1.00 69.81 383 LEU A C 1
ATOM 2912 O O . LEU A 1 383 ? -20.365 2.326 -57.021 1.00 69.81 383 LEU A O 1
ATOM 2916 N N . LEU A 1 384 ? -19.494 3.727 -55.499 1.00 65.50 384 LEU A N 1
ATOM 2917 C CA . LEU A 1 384 ? -20.422 4.840 -55.763 1.00 65.50 384 LEU A CA 1
ATOM 2918 C C . LEU A 1 384 ? -19.962 5.790 -56.883 1.00 65.50 384 LEU A C 1
ATOM 2920 O O . LEU A 1 384 ? -20.718 6.674 -57.280 1.00 65.50 384 LEU A O 1
ATOM 2924 N N . ARG A 1 385 ? -18.725 5.647 -57.375 1.00 60.97 385 ARG A N 1
ATOM 2925 C CA . ARG A 1 385 ? -18.174 6.449 -58.487 1.00 60.97 385 ARG A CA 1
ATOM 2926 C C . ARG A 1 385 ? -18.213 5.740 -59.849 1.00 60.97 385 ARG A C 1
ATOM 2928 O O . ARG A 1 385 ? -17.625 6.248 -60.803 1.00 60.97 385 ARG A O 1
ATOM 2935 N N . ARG A 1 386 ? -18.878 4.590 -59.947 1.00 51.19 386 ARG A N 1
ATOM 2936 C CA . ARG A 1 386 ? -19.295 3.967 -61.212 1.00 51.19 386 ARG A CA 1
ATOM 2937 C C . ARG A 1 386 ? -20.807 3.993 -61.286 1.00 51.19 386 ARG A C 1
ATOM 2939 O O . ARG A 1 386 ? -21.303 4.120 -62.424 1.00 51.19 386 ARG A O 1
#

Radius of gyration: 37.31 Å; Cα contacts (8 Å, |Δi|>4): 199; chains: 1; bounding box: 83×115×94 Å

Secondary structure (DSSP, 8-state):
---HHHHHHHHHHHHTT--HHHHHHHHIIIIITT---SHHHHHT--HHHHHHTT--HHHHHHHHHHHS--S-TTS---------------------------------------------------THHHHHHHHHHHHHHHHHHHHHHHHHHHHHT-EEE-SPPPGGGSSS-HHHHHHHHHHHS-HHHHHHHHHHHHHHHHHHHH-TT----B---S-HHHHHHHHHHTPEEEEETTEEEEE-SEEEHHHHHHHHHHHHHHHHHTT---PPPPTTS--SSS-TT----S-----HHHHHHHHHHHHHHHHHHHHHHHHHHTTT-S-----------HHHHHHHHHHHHHHHHHHHHHHHHHHHHTTS----HHHHHHHHHHHTT-

Organism: NCBI:txid51314

Sequence (386 aa):
MATEVEALLLEVGAEMGRTEEEMRPFIQKIVEQNWLETRESLAALTSDQWKTLAIPLRLETALRARLGTPAAAAAAAAADPAAAAADPAAAAAAAPAAAAEAGSSDGQERGGESANPTPPQATSPPPQQQQQQPQQQQQQPQQRQQQQQQQQQESDEYTVERGDAPEALFVCTIPDAIDELERKLDKEERKEALRVLQQLLLGVLQQPLAARKRKVGRHPAAVRVLCSVGFGEETAEGESCLVLRAAYLQRLVVGYRLLSETAALIGVSFPPLPKCYFDPFASSFTSSGGQSGLPPATAEARAAEAREIEQQIKEREKLLATGGGAAPPPLNLQVYTLEQMRRKDRQQQQQQQQQQQQQDFNEGSSSASHLTPSDIARIKEGLLRR

InterPro domains:
  IPR036339 PUB-like domain superfamily [SSF143503] (174-253)
  IPR051571 Nuclear receptor corepressor [PTHR13992] (68-365)

Mean predicted aligned error: 22.39 Å

Foldseek 3Di:
DQFPVNVVLCVLCVVVVHDNVRSVVLCCLVCVVVVQRDLVSVQPDDPVSLVVSVDPPVSVVSSNVVSVDDPPVPPPPDDDDDDDDDDDDDYDDDDDDDDDDDDDDDDDDDDDDDDDDDPDDPDDPPCVVVVVVVVVVVVVVVVVVVVVVVVVVLQLQAAEDADDDDQVQAPDALVVLVVVLVVPDDLVVSLVLLVVLLVVLLVCLVPVPDWDWAARDDDVSSVSNVRNLAWDWDQDPNGTTTTRRYHHPQSSVVNNVVSQVVNVVSVDHDDDRDPPDDHPVPPPPPPPPPPDPDPVVVVVVVVVVVVVVVVVVVVVVVCVVVPVPDDDDPPPPPPQDPVNVVVVVVVVVVVVVVVVVVVVVVVVVVPPDDQDPVNVVVVVVVVVVD

Nearest PDB structures (foldseek):
  5aj2-assembly1_B  TM=4.568E-01  e=2.292E+00  Mus musculus
  4kxf-assembly2_B  TM=4.956E-01  e=3.427E+00  Mus musculus
  4kxf-assembly4_F  TM=5.099E-01  e=5.123E+00  Mus musculus
  4kxf-assembly1_K  TM=4.713E-01  e=3.844E+00  Mus musculus

pLDDT: mean 75.6, std 19.86, range [33.16, 97.12]

Solvent-accessible surface area (backbone atoms only — not comparable to full-atom values): 24278 Å² total; per-residue (Å²): 130,88,40,63,33,50,56,50,51,50,54,55,31,46,76,70,74,43,54,69,77,75,42,44,66,57,45,44,50,44,38,72,72,62,65,37,48,42,62,65,60,61,60,70,56,50,79,64,57,54,56,72,67,67,61,59,69,69,58,52,52,53,51,49,55,66,61,69,56,68,101,61,92,84,75,74,92,79,82,90,89,81,89,81,88,80,86,84,89,82,91,82,87,82,86,86,89,79,82,90,89,81,87,81,88,86,82,90,83,86,86,82,84,91,79,86,89,75,82,83,72,88,70,75,76,66,75,70,62,69,67,50,54,65,60,56,63,63,50,52,59,58,55,50,51,54,54,51,52,53,54,47,58,60,52,75,54,52,47,75,41,83,51,86,69,67,69,87,81,35,94,46,54,51,67,63,27,48,54,49,30,58,75,73,40,55,78,66,59,39,53,53,49,50,52,53,53,44,53,52,50,51,56,38,70,76,38,73,84,61,88,61,84,40,81,69,70,96,45,69,46,58,50,45,36,42,34,29,46,44,35,40,87,42,76,57,98,88,42,75,31,37,39,63,42,54,43,32,50,53,48,44,52,52,48,50,46,55,53,47,56,60,30,46,80,74,73,44,86,76,84,78,79,67,90,86,57,86,51,88,80,65,53,93,72,66,65,74,85,59,94,66,84,69,59,69,73,59,56,50,51,52,53,49,53,52,51,51,51,52,50,53,49,53,51,50,52,48,48,58,71,65,59,62,80,63,73,76,75,78,79,78,72,77,78,66,50,75,66,55,48,56,51,50,50,51,51,53,53,51,50,51,51,53,50,50,51,50,49,54,52,52,62,64,56,68,72,71,77,79,77,47,76,68,54,56,49,52,55,53,56,60,63,73,77,111